Protein AF-A0A8H4IXT4-F1 (afdb_monomer_lite)

Secondary structure (DSSP, 8-state):
----HHHHHHHHHHTTS-HHHHHHHHHTSBHHHHHHHHTT--HHHHHHHHH-TTTHHHHTTTHHHHHHHHHHHHHHHIIIII---S-----S--HHHHTGGGTSBHHHHTTSSS----HHHHHHHHHHHHHHHHHHHHHHHHSSTTHHHHHGGGS-HHHHHHHHHHHHHHHHHHHHHHHHHHHHTT-TTSHHHHGGGSPPHHHHHHHHHHHHHHHHHHHHHHHHHHHHHHHHHHH-TTTEE-TTS-SSPPS-TTHHHHHHHHHHHHHHHHTTTT----TTHHHHSSSS-S-EE-HHHHHHHHHHHHHH-SSSSSS-HHHHHHHHHHHHHHT-PBPTTS-B----TTSS---SEESSTTSPPPSS---S--EE----------PPPHHHHHHHHHHHHHHHHHHHH-HHHHHHHHTTHHHHHHHHHHHHHHHHHHHHHHHHHHHHHTS--

Organism: NCBI:txid55169

Foldseek 3Di:
DPCLPPLLVVQVVLQPDDLVVLQVVVQAFFQLSLLSNCVNHDPSSLVSQCPHPQRVQQRPPPNSVLVNLLSVLVVLCCQAQAVDDPPPDPPPLHLCVLVVSRRDGSVVCVVDPNPPQRNLNVSLSSLLSLLLSVLVSLCVQPVDVCSLLQLPVQDDPVLSVLLVVLNVLSNVLNVVVVVVVVVVVPDPPCVVPSSVSRDRSVSSVSNSVSSLSSLLSQLLLQLVLLQLVLVLLVVQVLWKDFPPDDLARDPDSNPSSVLSNVLSVVSNVCSVRSDPPVRPQVQQFFLAGRMDTRLLLQQLLQVCCVVVPQQDPPDDPVLNVLNVLLLVCQAFGADQSRHTPPDPPPDPDTGQWELHPSYDHPPDDDPSGIDGDRDRDGDDRGDHHVSNSVSRSSSSVSSVVSCVVPVVSSPVSCDPCNVCVVVVVVVVVVVVVVVVVVVVVVVVVVVVD

Radius of gyration: 30.76 Å; chains: 1; bounding box: 82×51×92 Å

pLDDT: mean 79.56, std 16.45, range [39.03, 98.56]

Structure (mmCIF, N/CA/C/O backbone):
data_AF-A0A8H4IXT4-F1
#
_entry.id   AF-A0A8H4IXT4-F1
#
loop_
_atom_site.group_PDB
_atom_site.id
_atom_site.type_symbol
_atom_site.label_atom_id
_atom_site.label_alt_id
_atom_site.label_comp_id
_atom_site.label_asym_id
_atom_site.label_entity_id
_atom_site.label_seq_id
_atom_site.pdbx_PDB_ins_code
_atom_site.Cartn_x
_atom_site.Cartn_y
_atom_site.Cartn_z
_atom_site.occupancy
_atom_site.B_iso_or_equiv
_atom_site.auth_seq_id
_atom_site.auth_comp_id
_atom_site.auth_asym_id
_atom_site.auth_atom_id
_atom_site.pdbx_PDB_model_num
ATOM 1 N N . MET A 1 1 ? 14.323 -21.825 -23.503 1.00 43.22 1 MET A N 1
ATOM 2 C CA . MET A 1 1 ? 14.152 -20.353 -23.545 1.00 43.22 1 MET A CA 1
ATOM 3 C C . MET A 1 1 ? 12.718 -19.991 -23.174 1.00 43.22 1 MET A C 1
ATOM 5 O O . MET A 1 1 ? 11.821 -20.699 -23.632 1.00 43.22 1 MET A O 1
ATOM 9 N N . PRO A 1 2 ? 12.468 -18.945 -22.362 1.00 44.59 2 PRO A N 1
ATOM 10 C CA . PRO A 1 2 ? 11.109 -18.464 -22.112 1.00 44.59 2 PRO A CA 1
ATOM 11 C C . PRO A 1 2 ? 10.427 -18.161 -23.452 1.00 44.59 2 PRO A C 1
ATOM 13 O O . PRO A 1 2 ? 11.060 -17.615 -24.355 1.00 44.59 2 PRO A O 1
ATOM 16 N N . LYS A 1 3 ? 9.158 -18.557 -23.619 1.00 56.41 3 LYS A N 1
ATOM 17 C CA . LYS A 1 3 ? 8.391 -18.290 -24.846 1.00 56.41 3 LYS A CA 1
ATOM 18 C C . LYS A 1 3 ? 8.344 -16.765 -25.031 1.00 56.41 3 LYS A C 1
ATOM 20 O O . LYS A 1 3 ? 7.581 -16.114 -24.330 1.00 56.41 3 LYS A O 1
ATOM 25 N N . GLY A 1 4 ? 9.172 -16.201 -25.918 1.00 69.12 4 GLY A N 1
ATOM 26 C CA . GLY A 1 4 ? 9.435 -14.756 -26.082 1.00 69.12 4 GLY A CA 1
ATOM 27 C C . GLY A 1 4 ? 8.253 -13.892 -26.554 1.00 69.12 4 GLY A C 1
ATOM 28 O O . GLY A 1 4 ? 8.448 -12.879 -27.221 1.00 69.12 4 GLY A O 1
ATOM 29 N N . GLY A 1 5 ? 7.016 -14.291 -26.256 1.00 87.75 5 GLY A N 1
ATOM 30 C CA . GLY A 1 5 ? 5.800 -13.580 -26.628 1.00 87.75 5 GLY A CA 1
ATOM 31 C C . GLY A 1 5 ? 5.648 -13.417 -28.140 1.00 87.75 5 GLY A C 1
ATOM 32 O O . GLY A 1 5 ? 6.057 -14.275 -28.924 1.00 87.75 5 GLY A O 1
ATOM 33 N N . ARG A 1 6 ? 5.029 -12.303 -28.545 1.00 92.75 6 ARG A N 1
ATOM 34 C CA . ARG A 1 6 ? 4.854 -11.907 -29.951 1.00 92.75 6 ARG A CA 1
ATOM 35 C C . ARG A 1 6 ? 6.199 -11.660 -30.643 1.00 92.75 6 ARG A C 1
ATOM 37 O O . ARG A 1 6 ? 6.438 -12.237 -31.698 1.00 92.75 6 ARG A O 1
ATOM 44 N N . PHE A 1 7 ? 7.084 -10.875 -30.026 1.00 92.25 7 PHE A N 1
ATOM 45 C CA . PHE A 1 7 ? 8.373 -10.494 -30.616 1.00 92.25 7 PHE A CA 1
ATOM 46 C C . PHE A 1 7 ? 9.316 -11.685 -30.815 1.00 92.25 7 PHE A C 1
ATOM 48 O O . PHE A 1 7 ? 9.989 -11.761 -31.832 1.00 92.25 7 PHE A O 1
ATOM 55 N N . GLY A 1 8 ? 9.306 -12.669 -29.912 1.00 93.31 8 GLY A N 1
ATOM 56 C CA . GLY A 1 8 ? 10.063 -13.910 -30.093 1.00 93.31 8 GLY A CA 1
ATOM 57 C C . GLY A 1 8 ? 9.502 -14.834 -31.180 1.00 93.31 8 GLY A C 1
ATOM 58 O O . GLY A 1 8 ? 10.232 -15.670 -31.705 1.00 93.31 8 GLY A O 1
ATOM 59 N N . ARG A 1 9 ? 8.215 -14.723 -31.546 1.00 94.44 9 ARG A N 1
ATOM 60 C CA . ARG A 1 9 ? 7.692 -15.389 -32.754 1.00 94.44 9 ARG A CA 1
ATOM 61 C C . ARG A 1 9 ? 8.167 -14.664 -34.007 1.00 94.44 9 ARG A C 1
ATOM 63 O O . ARG A 1 9 ? 8.799 -15.302 -34.835 1.00 94.44 9 ARG A O 1
ATOM 70 N N . MET A 1 10 ? 7.978 -13.344 -34.056 1.00 95.12 10 MET A N 1
ATOM 71 C CA . MET A 1 10 ? 8.432 -12.507 -35.173 1.00 95.12 10 MET A CA 1
ATOM 72 C C . MET A 1 10 ? 9.925 -12.698 -35.458 1.00 95.12 10 MET A C 1
ATOM 74 O O . MET A 1 10 ? 10.286 -12.985 -36.589 1.00 95.12 10 MET A O 1
ATOM 78 N N . ALA A 1 11 ? 10.778 -12.647 -34.431 1.00 95.81 11 ALA A N 1
ATOM 79 C CA . ALA A 1 11 ? 12.216 -12.869 -34.573 1.00 95.81 11 ALA A CA 1
ATOM 80 C C . ALA A 1 11 ? 12.547 -14.236 -35.199 1.00 95.81 11 ALA A C 1
ATOM 82 O O . ALA A 1 11 ? 13.383 -14.317 -36.089 1.00 95.81 11 ALA A O 1
ATOM 83 N N . ARG A 1 12 ? 11.867 -15.311 -34.779 1.00 95.69 12 ARG A N 1
ATOM 84 C CA . ARG A 1 12 ? 12.086 -16.660 -35.333 1.00 95.69 12 ARG A CA 1
ATOM 85 C C . ARG A 1 12 ? 11.599 -16.812 -36.766 1.00 95.69 12 ARG A C 1
ATOM 87 O O . ARG A 1 12 ? 12.145 -17.632 -37.495 1.00 95.69 12 ARG A O 1
ATOM 94 N N . ASP A 1 13 ? 10.561 -16.079 -37.146 1.00 96.75 13 ASP A N 1
ATOM 95 C CA . ASP A 1 13 ? 10.067 -16.098 -38.519 1.00 96.75 13 ASP A CA 1
ATOM 96 C C . ASP A 1 13 ? 10.972 -15.271 -39.435 1.00 96.75 13 ASP A C 1
ATOM 98 O O . ASP A 1 13 ? 11.311 -15.742 -40.517 1.00 96.75 13 ASP A O 1
ATOM 102 N N . LEU A 1 14 ? 11.468 -14.121 -38.965 1.00 96.94 14 LEU A N 1
ATOM 103 C CA . LEU A 1 14 ? 12.479 -13.338 -39.680 1.00 96.94 14 LEU A CA 1
ATOM 104 C C . LEU A 1 14 ? 13.795 -14.100 -39.854 1.00 96.94 14 LEU A C 1
ATOM 106 O O . LEU A 1 14 ? 14.412 -13.996 -40.905 1.00 96.94 14 LEU A O 1
ATOM 110 N N . GLU A 1 15 ? 14.199 -14.921 -38.882 1.00 97.31 15 GLU A N 1
ATOM 111 C CA . GLU A 1 15 ? 15.426 -15.728 -38.975 1.00 97.31 15 GLU A CA 1
ATOM 112 C C . GLU A 1 15 ? 15.413 -16.708 -40.166 1.00 97.31 15 GLU A C 1
ATOM 114 O O . GLU A 1 15 ? 16.466 -17.107 -40.661 1.00 97.31 15 GLU A O 1
ATOM 119 N N . LYS A 1 16 ? 14.225 -17.085 -40.661 1.00 97.44 16 LYS A N 1
ATOM 120 C CA . LYS A 1 16 ? 14.069 -17.960 -41.835 1.00 97.44 16 LYS A CA 1
ATOM 121 C C . LYS A 1 16 ? 14.241 -17.210 -43.156 1.00 97.44 16 LYS A C 1
ATOM 123 O O . LYS A 1 16 ? 14.497 -17.846 -44.175 1.00 97.44 16 LYS A O 1
ATOM 128 N N . LEU A 1 17 ? 14.092 -15.886 -43.154 1.00 97.44 17 LEU A N 1
ATOM 129 C CA . LEU A 1 17 ? 14.166 -15.062 -44.356 1.00 97.44 17 LEU A CA 1
ATOM 130 C C . LEU A 1 17 ? 15.624 -14.732 -44.711 1.00 97.44 17 LEU A C 1
ATOM 132 O O . LEU A 1 17 ? 16.467 -14.648 -43.815 1.00 97.44 17 LEU A O 1
ATOM 136 N N . PRO A 1 18 ? 15.950 -14.536 -45.998 1.00 96.56 18 PRO A N 1
ATOM 137 C CA . PRO A 1 18 ? 17.189 -13.880 -46.417 1.00 96.56 18 PRO A CA 1
ATOM 138 C C . PRO A 1 18 ? 17.313 -12.467 -45.822 1.00 96.56 18 PRO A C 1
ATOM 140 O O . PRO A 1 18 ? 16.298 -11.800 -45.601 1.00 96.56 18 PRO A O 1
ATOM 143 N N . CYS A 1 19 ? 18.541 -12.002 -45.566 1.00 95.31 19 CYS A N 1
ATOM 144 C CA . CYS A 1 19 ? 18.807 -10.709 -44.919 1.00 95.31 19 CYS A CA 1
ATOM 145 C C . CYS A 1 19 ? 18.164 -9.523 -45.656 1.00 95.31 19 CYS A C 1
ATOM 147 O O . CYS A 1 19 ? 17.734 -8.559 -45.024 1.00 95.31 19 CYS A O 1
ATOM 149 N N . GLU A 1 20 ? 18.064 -9.614 -46.979 1.00 94.19 20 GLU A N 1
ATOM 150 C CA . GLU A 1 20 ? 17.517 -8.601 -47.882 1.00 94.19 20 GLU A CA 1
ATOM 151 C C . GLU A 1 20 ? 16.017 -8.379 -47.657 1.00 94.19 20 GLU A C 1
ATOM 153 O O . GLU A 1 20 ? 15.517 -7.271 -47.838 1.00 94.19 20 GLU A O 1
ATOM 158 N N . LEU A 1 21 ? 15.297 -9.419 -47.222 1.00 97.19 21 LEU A N 1
ATOM 159 C CA . LEU A 1 21 ? 13.864 -9.347 -46.930 1.00 97.19 21 LEU A CA 1
ATOM 160 C C . LEU A 1 21 ? 13.573 -8.910 -45.490 1.00 97.19 21 LEU A C 1
ATOM 162 O O . LEU A 1 21 ? 12.429 -8.592 -45.167 1.00 97.19 21 LEU A O 1
ATOM 166 N N . ILE A 1 22 ? 14.587 -8.891 -44.619 1.00 96.88 22 ILE A N 1
ATOM 167 C CA . ILE A 1 22 ? 14.425 -8.487 -43.220 1.00 96.88 22 ILE A CA 1
ATOM 168 C C . ILE A 1 22 ? 14.348 -6.958 -43.110 1.00 96.88 22 ILE A C 1
ATOM 170 O O . ILE A 1 22 ? 13.503 -6.454 -42.371 1.00 96.88 22 ILE A O 1
ATOM 174 N N . GLU A 1 23 ? 15.162 -6.210 -43.863 1.00 95.38 23 GLU A N 1
ATOM 175 C CA . GLU A 1 23 ? 15.221 -4.742 -43.754 1.00 95.38 23 GLU A CA 1
ATOM 176 C C . GLU A 1 23 ? 13.879 -4.031 -44.001 1.00 95.38 23 GLU A C 1
ATOM 178 O O . GLU A 1 23 ? 13.526 -3.189 -43.175 1.00 95.38 23 GLU A O 1
ATOM 183 N N . PRO A 1 24 ? 13.086 -4.354 -45.045 1.00 95.62 24 PRO A N 1
ATOM 184 C CA . PRO A 1 24 ? 11.781 -3.722 -45.238 1.00 95.62 24 PRO A CA 1
ATOM 185 C C . PRO A 1 24 ? 10.864 -3.882 -44.022 1.00 95.62 24 PRO A C 1
ATOM 187 O O . PRO A 1 24 ? 10.168 -2.946 -43.646 1.00 95.62 24 PRO A O 1
ATOM 190 N N . VAL A 1 25 ? 10.920 -5.041 -43.353 1.00 95.56 25 VAL A N 1
ATOM 191 C CA . VAL A 1 25 ? 10.156 -5.276 -42.123 1.00 95.56 25 VAL A CA 1
ATOM 192 C C . VAL A 1 25 ? 10.710 -4.441 -40.973 1.00 95.56 25 VAL A C 1
ATOM 194 O O . VAL A 1 25 ? 9.930 -3.848 -40.237 1.00 95.56 25 VAL A O 1
ATOM 197 N N . LEU A 1 26 ? 12.036 -4.377 -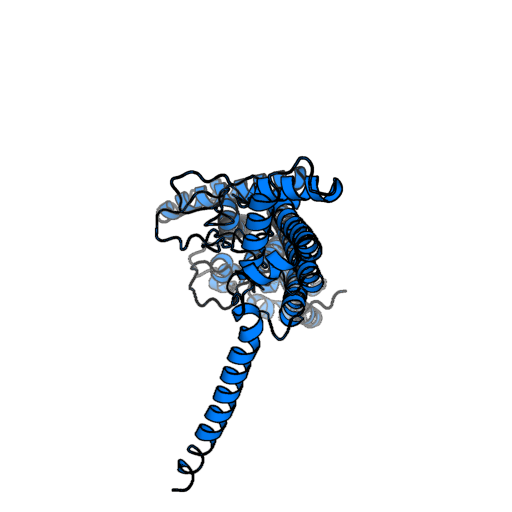40.798 1.00 94.50 26 LEU A N 1
ATOM 198 C CA . LEU A 1 26 ? 12.655 -3.570 -39.740 1.00 94.50 26 LEU A CA 1
ATOM 199 C C . LEU A 1 26 ? 12.348 -2.078 -39.896 1.00 94.50 26 LEU A C 1
ATOM 201 O O . LEU A 1 26 ? 12.130 -1.402 -38.891 1.00 94.50 26 LEU A O 1
ATOM 205 N N . ALA A 1 27 ? 12.339 -1.566 -41.125 1.00 91.88 27 ALA A N 1
ATOM 206 C CA . ALA A 1 27 ? 12.118 -0.153 -41.418 1.00 91.88 27 ALA A CA 1
ATOM 207 C C . ALA A 1 27 ? 10.716 0.340 -41.015 1.00 91.88 27 ALA A C 1
ATOM 209 O O . ALA A 1 27 ? 10.557 1.515 -40.682 1.00 91.88 27 ALA A O 1
ATOM 210 N N . ASP A 1 28 ? 9.732 -0.563 -40.994 1.00 91.12 28 ASP A N 1
ATOM 211 C CA . ASP A 1 28 ? 8.336 -0.272 -40.647 1.00 91.12 28 ASP A CA 1
ATOM 212 C C . ASP A 1 28 ? 8.016 -0.479 -39.152 1.00 91.12 28 ASP A C 1
ATOM 214 O O . ASP A 1 28 ? 6.872 -0.315 -38.723 1.00 91.12 28 ASP A O 1
ATOM 218 N N . LEU A 1 29 ? 9.007 -0.844 -38.334 1.00 90.25 29 LEU A N 1
ATOM 219 C CA . LEU A 1 29 ? 8.844 -1.009 -36.888 1.00 90.25 29 LEU A CA 1
ATOM 220 C C . LEU A 1 29 ? 9.253 0.257 -36.127 1.00 90.25 29 LEU A C 1
ATOM 222 O O . LEU A 1 29 ? 10.130 1.002 -36.546 1.00 90.25 29 LEU A O 1
ATOM 226 N N . GLY A 1 30 ? 8.643 0.490 -34.965 1.00 89.06 30 GLY A N 1
ATOM 227 C CA . GLY A 1 30 ? 9.119 1.507 -34.020 1.00 89.06 30 GLY A CA 1
ATOM 228 C C . GLY A 1 30 ? 10.397 1.059 -33.302 1.00 89.06 30 GLY A C 1
ATOM 229 O O . GLY A 1 30 ? 10.641 -0.144 -33.149 1.00 89.06 30 GLY A O 1
ATOM 230 N N . LEU A 1 31 ? 11.188 2.010 -32.792 1.00 90.00 31 LEU A N 1
ATOM 231 C CA . LEU A 1 31 ? 12.455 1.727 -32.098 1.00 90.00 31 LEU A CA 1
ATOM 232 C C . LEU A 1 31 ? 12.279 0.698 -30.966 1.00 90.00 31 LEU A C 1
ATOM 234 O O . LEU A 1 31 ? 13.056 -0.252 -30.860 1.00 90.00 31 LEU A O 1
ATOM 238 N N . GLU A 1 32 ? 11.224 0.831 -30.155 1.00 91.12 32 GLU A N 1
ATOM 239 C CA . GLU A 1 32 ? 10.904 -0.121 -29.083 1.00 91.12 32 GLU A CA 1
ATOM 240 C C . GLU A 1 32 ? 10.798 -1.560 -29.601 1.00 91.12 32 GLU A C 1
ATOM 242 O O . GLU A 1 32 ? 11.350 -2.498 -29.022 1.00 91.12 32 GLU A O 1
ATOM 247 N N . GLN A 1 33 ? 10.087 -1.739 -30.712 1.00 92.69 33 GLN A N 1
ATOM 248 C CA . GLN A 1 33 ? 9.802 -3.044 -31.293 1.00 92.69 33 GLN A CA 1
ATOM 249 C C . GLN A 1 33 ? 11.085 -3.693 -31.812 1.00 92.69 33 GLN A C 1
ATOM 251 O O . GLN A 1 33 ? 11.300 -4.883 -31.573 1.00 92.69 33 GLN A O 1
ATOM 256 N N . VAL A 1 34 ? 11.966 -2.908 -32.442 1.00 95.00 34 VAL A N 1
ATOM 257 C CA . VAL A 1 34 ? 13.284 -3.369 -32.901 1.00 95.00 34 VAL A CA 1
ATOM 258 C C . VAL A 1 34 ? 14.163 -3.765 -31.711 1.00 95.00 34 VAL A C 1
ATOM 260 O O . VAL A 1 34 ? 14.751 -4.849 -31.720 1.00 95.00 34 VAL A O 1
ATOM 263 N N . ILE A 1 35 ? 14.181 -2.976 -30.628 1.00 94.38 35 ILE A N 1
ATOM 264 C CA . ILE A 1 35 ? 14.915 -3.326 -29.399 1.00 94.38 35 ILE A CA 1
ATOM 265 C C . ILE A 1 35 ? 14.383 -4.640 -28.809 1.00 94.38 35 ILE A C 1
ATOM 267 O O . ILE A 1 35 ? 15.176 -5.545 -28.522 1.00 94.38 35 ILE A O 1
ATOM 271 N N . ARG A 1 36 ? 13.057 -4.793 -28.665 1.00 93.69 36 ARG A N 1
ATOM 272 C CA . ARG A 1 36 ? 12.435 -6.030 -28.152 1.00 93.69 36 ARG A CA 1
ATOM 273 C C . ARG A 1 36 ? 12.748 -7.231 -29.030 1.00 93.69 36 ARG A C 1
ATOM 275 O O . ARG A 1 36 ? 12.994 -8.312 -28.503 1.00 93.69 36 ARG A O 1
ATOM 282 N N . MET A 1 37 ? 12.739 -7.056 -30.345 1.00 94.62 37 MET A N 1
ATOM 283 C CA . MET A 1 37 ? 13.040 -8.118 -31.294 1.00 94.62 37 MET A CA 1
ATOM 284 C C . MET A 1 37 ? 14.509 -8.530 -31.241 1.00 94.62 37 MET A C 1
ATOM 286 O O . MET A 1 37 ? 14.795 -9.725 -31.215 1.00 94.62 37 MET A O 1
ATOM 290 N N . SER A 1 38 ? 15.426 -7.568 -31.098 1.00 95.19 38 SER A N 1
ATOM 291 C CA . SER A 1 38 ? 16.863 -7.834 -30.973 1.00 95.19 38 SER A CA 1
ATOM 292 C C . SER A 1 38 ? 17.194 -8.769 -29.799 1.00 95.19 38 SER A C 1
ATOM 294 O O . SER A 1 38 ? 18.162 -9.515 -29.866 1.00 95.19 38 SER A O 1
ATOM 296 N N . LYS A 1 39 ? 16.381 -8.776 -28.731 1.00 93.56 39 LYS A N 1
ATOM 297 C CA . LYS A 1 39 ? 16.544 -9.672 -27.571 1.00 93.56 39 LYS A CA 1
ATOM 298 C C . LYS A 1 39 ? 16.310 -11.151 -27.909 1.00 93.56 39 LYS A C 1
ATOM 300 O O . LYS A 1 39 ? 16.805 -12.017 -27.194 1.00 93.56 39 LYS A O 1
ATOM 305 N N . TYR A 1 40 ? 15.521 -11.434 -28.944 1.00 94.12 40 TYR A N 1
ATOM 306 C CA . TYR A 1 40 ? 15.123 -12.789 -29.336 1.00 94.12 40 TYR A CA 1
ATOM 307 C C . TYR A 1 40 ? 15.636 -13.198 -30.724 1.00 94.12 40 TYR A C 1
ATOM 309 O O . TYR A 1 40 ? 15.382 -14.329 -31.135 1.00 94.12 40 TYR A O 1
ATOM 317 N N . GLY A 1 41 ? 16.294 -12.287 -31.448 1.00 92.94 41 GLY A N 1
ATOM 318 C CA . GLY A 1 41 ? 16.866 -12.541 -32.769 1.00 92.94 41 GLY A CA 1
ATOM 319 C C . GLY A 1 41 ? 17.984 -13.577 -32.715 1.00 92.94 41 GLY A C 1
ATOM 320 O O . GLY A 1 41 ? 18.769 -13.589 -31.767 1.00 92.94 41 GLY A O 1
ATOM 321 N N . GLY A 1 42 ? 18.044 -14.444 -33.726 1.00 94.88 42 GLY A N 1
ATOM 322 C CA . GLY A 1 42 ? 19.223 -15.266 -33.967 1.00 94.88 42 GLY A CA 1
ATOM 323 C C . GLY A 1 42 ? 20.329 -14.449 -34.647 1.00 94.88 42 GLY A C 1
ATOM 324 O O . GLY A 1 42 ? 20.184 -13.233 -34.824 1.00 94.88 42 GLY A O 1
ATOM 325 N N . PRO A 1 43 ? 21.449 -15.093 -35.018 1.00 96.56 43 PRO A N 1
ATOM 326 C CA . PRO A 1 43 ? 22.574 -14.416 -35.653 1.00 96.56 43 PRO A CA 1
ATOM 327 C C . PRO A 1 43 ? 22.171 -13.598 -36.883 1.00 96.56 43 PRO A C 1
ATOM 329 O O . PRO A 1 43 ? 22.684 -12.497 -37.062 1.00 96.56 43 PRO A O 1
ATOM 332 N N . ARG A 1 44 ? 21.224 -14.088 -37.697 1.00 97.00 44 ARG A N 1
ATOM 333 C CA . ARG A 1 44 ? 20.791 -13.396 -38.914 1.00 97.00 44 ARG A CA 1
ATOM 334 C C . ARG A 1 44 ? 19.999 -12.139 -38.593 1.00 97.00 44 ARG A C 1
ATOM 336 O O . ARG A 1 44 ? 20.330 -11.079 -39.107 1.00 97.00 44 ARG A O 1
ATOM 343 N N . VAL A 1 45 ? 18.995 -12.225 -37.720 1.00 96.88 45 VAL A N 1
ATOM 344 C CA . VAL A 1 45 ? 18.199 -11.050 -37.330 1.00 96.88 45 VAL A CA 1
ATOM 345 C C . VAL A 1 45 ? 19.054 -10.011 -36.608 1.00 96.88 45 VAL A C 1
ATOM 347 O O . VAL A 1 45 ? 18.899 -8.821 -36.871 1.00 96.88 45 VAL A O 1
ATOM 350 N N . ILE A 1 46 ? 19.966 -10.432 -35.723 1.00 96.56 46 ILE A N 1
ATOM 351 C CA . ILE A 1 46 ? 20.891 -9.508 -35.048 1.00 96.56 46 ILE A CA 1
ATOM 352 C C . ILE A 1 46 ? 21.773 -8.803 -36.080 1.00 96.56 46 ILE A C 1
ATOM 354 O O . ILE A 1 46 ? 21.843 -7.575 -36.067 1.00 96.56 46 ILE A O 1
ATOM 358 N N . TRP A 1 47 ? 22.364 -9.555 -37.013 1.00 96.31 47 TRP A N 1
ATOM 359 C CA . TRP A 1 47 ? 23.166 -8.983 -38.090 1.00 96.31 47 TRP A CA 1
ATOM 360 C C . TRP A 1 47 ? 22.346 -8.007 -38.945 1.00 96.31 47 TRP A C 1
ATOM 362 O O . TRP A 1 47 ? 22.771 -6.879 -39.169 1.00 96.31 47 TRP A O 1
ATOM 372 N N . SER A 1 48 ? 21.127 -8.366 -39.352 1.00 97.25 48 SER A N 1
ATOM 373 C CA . SER A 1 48 ? 20.259 -7.467 -40.120 1.00 97.25 48 SER A CA 1
ATOM 374 C C . SER A 1 48 ? 19.918 -6.181 -39.366 1.00 97.25 48 SER A C 1
ATOM 376 O O . SER A 1 48 ? 19.894 -5.124 -39.982 1.00 97.25 48 SER A O 1
ATOM 378 N N . ILE A 1 49 ? 19.706 -6.228 -38.047 1.00 96.38 49 ILE A N 1
ATOM 379 C CA . ILE A 1 49 ? 19.468 -5.025 -37.231 1.00 96.38 49 ILE A CA 1
ATOM 380 C C . ILE A 1 49 ? 20.730 -4.152 -37.156 1.00 96.38 49 ILE A C 1
ATOM 382 O O . ILE A 1 49 ? 20.655 -2.938 -37.334 1.00 96.38 49 ILE A O 1
ATOM 386 N N . GLU A 1 50 ? 21.898 -4.752 -36.917 1.00 95.25 50 GLU A N 1
ATOM 387 C CA . GLU A 1 50 ? 23.170 -4.028 -36.807 1.00 95.25 50 GLU A CA 1
ATOM 388 C C . GLU A 1 50 ? 23.634 -3.436 -38.144 1.00 95.25 50 GLU A C 1
ATOM 390 O O . GLU A 1 50 ? 24.323 -2.419 -38.166 1.00 95.25 50 GLU A O 1
ATOM 395 N N . TYR A 1 51 ? 23.262 -4.034 -39.273 1.00 95.50 51 TYR A N 1
ATOM 396 C CA . TYR A 1 51 ? 23.648 -3.572 -40.610 1.00 95.50 51 TYR A CA 1
ATOM 397 C C . TYR A 1 51 ? 22.507 -2.880 -41.369 1.00 95.50 51 TYR A C 1
ATOM 399 O O . TYR A 1 51 ? 22.720 -2.412 -42.487 1.00 95.50 51 TYR A O 1
ATOM 407 N N . SER A 1 52 ? 21.344 -2.734 -40.732 1.00 94.81 52 SER A N 1
ATOM 408 C CA . SER A 1 52 ? 20.174 -2.025 -41.248 1.00 94.81 52 SER A CA 1
ATOM 409 C C . SER A 1 52 ? 20.525 -0.587 -41.648 1.00 94.81 52 SER A C 1
ATOM 411 O O . SER A 1 52 ? 20.994 0.177 -40.801 1.00 94.81 52 SER A O 1
ATOM 413 N N . PRO A 1 53 ? 20.267 -0.155 -42.895 1.00 91.69 53 PRO A N 1
ATOM 414 C CA . PRO A 1 53 ? 20.344 1.253 -43.276 1.00 91.69 53 PRO A CA 1
ATOM 415 C C . PRO A 1 53 ? 19.549 2.170 -42.342 1.00 91.69 53 PRO A C 1
ATOM 417 O O . PRO A 1 53 ? 19.985 3.290 -42.088 1.00 91.69 53 PRO A O 1
ATOM 420 N N . THR A 1 54 ? 18.435 1.667 -41.806 1.00 89.88 54 THR A N 1
ATOM 421 C CA . THR A 1 54 ? 17.534 2.396 -40.916 1.00 89.88 54 THR A CA 1
ATOM 422 C C . THR A 1 54 ? 18.037 2.464 -39.471 1.00 89.88 54 THR A C 1
ATOM 424 O O . THR A 1 54 ? 17.957 3.515 -38.839 1.00 89.88 54 THR A O 1
ATOM 427 N N . TRP A 1 55 ? 18.541 1.351 -38.927 1.00 92.00 55 TRP A N 1
ATOM 428 C CA . TRP A 1 55 ? 18.776 1.212 -37.481 1.00 92.00 55 TRP A CA 1
ATOM 429 C C . TRP A 1 55 ? 20.243 1.079 -37.064 1.00 92.00 55 TRP A C 1
ATOM 431 O O . TRP A 1 55 ? 20.534 1.202 -35.872 1.00 92.00 55 TRP A O 1
ATOM 441 N N . LYS A 1 56 ? 21.182 0.864 -37.997 1.00 91.75 56 LYS A N 1
ATOM 442 C CA . LYS A 1 56 ? 22.601 0.570 -37.694 1.00 91.75 56 LYS A CA 1
ATOM 443 C C . LYS A 1 56 ? 23.251 1.540 -36.704 1.00 91.75 56 LYS A C 1
ATOM 445 O O . LYS A 1 56 ? 24.043 1.110 -35.869 1.00 91.75 56 LYS A O 1
ATOM 450 N N . GLU A 1 57 ? 22.900 2.824 -36.760 1.00 88.38 57 GLU A N 1
ATOM 451 C CA . GLU A 1 57 ? 23.471 3.875 -35.903 1.00 88.38 57 GLU A CA 1
ATOM 452 C C . GLU A 1 57 ? 23.173 3.663 -34.411 1.00 88.38 57 GLU A C 1
ATOM 454 O O . GLU A 1 57 ? 23.927 4.112 -33.545 1.00 88.38 57 GLU A O 1
ATOM 459 N N . TYR A 1 58 ? 22.103 2.932 -34.099 1.00 87.94 58 TYR A N 1
ATOM 460 C CA . TYR A 1 58 ? 21.646 2.696 -32.734 1.00 87.94 58 TYR A CA 1
ATOM 461 C C . TYR A 1 58 ? 22.066 1.331 -32.179 1.00 87.94 58 TYR A C 1
ATOM 463 O O . TYR A 1 58 ? 22.111 1.163 -30.963 1.00 87.94 58 TYR A O 1
ATOM 471 N N . PHE A 1 59 ? 22.373 0.353 -33.039 1.00 91.69 59 PHE A N 1
ATOM 472 C CA . PHE A 1 59 ? 22.568 -1.041 -32.617 1.00 91.69 59 PHE A CA 1
ATOM 473 C C . PHE A 1 59 ? 24.004 -1.566 -32.741 1.00 91.69 59 PHE A C 1
ATOM 475 O O . PHE A 1 59 ? 24.340 -2.492 -32.002 1.00 91.69 59 PHE A O 1
ATOM 482 N N . ARG A 1 60 ? 24.858 -0.978 -33.596 1.00 90.50 60 ARG A N 1
ATOM 483 C CA . ARG A 1 60 ? 26.271 -1.391 -33.752 1.00 90.50 60 ARG A CA 1
ATOM 484 C C . ARG A 1 60 ? 27.113 -1.173 -32.493 1.00 90.50 60 ARG A C 1
ATOM 486 O O . ARG A 1 60 ? 26.671 -0.543 -31.541 1.00 90.50 60 ARG A O 1
ATOM 493 N N . ASP A 1 61 ? 28.334 -1.702 -32.483 1.00 90.00 61 ASP A N 1
ATOM 494 C CA . ASP A 1 61 ? 29.354 -1.457 -31.448 1.00 90.00 61 ASP A CA 1
ATOM 495 C C . ASP A 1 61 ? 28.892 -1.778 -30.011 1.00 90.00 61 ASP A C 1
ATOM 497 O O . ASP A 1 61 ? 29.280 -1.124 -29.046 1.00 90.00 61 ASP A O 1
ATOM 501 N N . GLY A 1 62 ? 27.998 -2.760 -29.850 1.00 86.38 62 GLY A N 1
ATOM 502 C CA . GLY A 1 62 ? 27.462 -3.156 -28.542 1.00 86.38 62 GLY A CA 1
ATOM 503 C C . GLY A 1 62 ? 26.367 -2.238 -27.975 1.00 86.38 62 GLY A C 1
ATOM 504 O O . GLY A 1 62 ? 25.837 -2.512 -26.892 1.00 86.38 62 GLY A O 1
ATOM 505 N N . ARG A 1 63 ? 25.951 -1.196 -28.708 1.00 87.81 63 ARG A N 1
ATOM 506 C CA . ARG A 1 63 ? 24.914 -0.228 -28.290 1.00 87.81 63 ARG A CA 1
ATOM 507 C C . ARG A 1 63 ? 23.552 -0.880 -28.061 1.00 87.81 63 ARG A C 1
ATOM 509 O O . ARG A 1 63 ? 22.806 -0.465 -27.171 1.00 87.81 63 ARG A O 1
ATOM 516 N N . ALA A 1 64 ? 23.257 -1.968 -28.776 1.00 90.06 64 ALA A N 1
ATOM 517 C CA . ALA A 1 64 ? 22.050 -2.769 -28.577 1.00 90.06 64 ALA A CA 1
ATOM 518 C C . ALA A 1 64 ? 21.838 -3.166 -27.104 1.00 90.06 64 ALA A C 1
ATOM 520 O O . ALA A 1 64 ? 20.708 -3.176 -26.612 1.00 90.06 64 ALA A O 1
ATOM 521 N N . GLN A 1 65 ? 22.916 -3.460 -26.369 1.00 90.38 65 GLN A N 1
ATOM 522 C CA . GLN A 1 65 ? 22.821 -3.854 -24.966 1.00 90.38 65 GLN A CA 1
ATOM 523 C C . GLN A 1 65 ? 22.412 -2.691 -24.056 1.00 90.38 65 GLN A C 1
ATOM 525 O O . GLN A 1 65 ? 21.696 -2.909 -23.077 1.00 90.38 65 GLN A O 1
ATOM 530 N N . VAL A 1 66 ? 22.831 -1.464 -24.372 1.00 89.06 66 VAL A N 1
ATOM 531 C CA . VAL A 1 66 ? 22.423 -0.256 -23.643 1.00 89.06 66 VAL A CA 1
ATOM 532 C C . VAL A 1 66 ? 20.935 0.004 -23.864 1.00 89.06 66 VAL A C 1
ATOM 534 O O . VAL A 1 66 ? 20.184 0.137 -22.900 1.00 89.06 66 VAL A O 1
ATOM 537 N N . LEU A 1 67 ? 20.480 -0.039 -25.118 1.00 90.50 67 LEU A N 1
ATOM 538 C CA . LEU A 1 67 ? 19.069 0.155 -25.463 1.00 90.50 67 LEU A CA 1
ATOM 539 C C . LEU A 1 67 ? 18.158 -0.891 -24.809 1.00 90.50 67 LEU A C 1
ATOM 541 O O . LEU A 1 67 ? 17.095 -0.559 -24.290 1.00 90.50 67 LEU A O 1
ATOM 545 N N . ARG A 1 68 ? 18.588 -2.158 -24.763 1.00 92.06 68 ARG A N 1
ATOM 546 C CA . ARG A 1 68 ? 17.855 -3.222 -24.058 1.00 92.06 68 ARG A CA 1
ATOM 547 C C . ARG A 1 68 ? 17.746 -2.955 -22.559 1.00 92.06 68 ARG A C 1
ATOM 549 O O . ARG A 1 68 ? 16.699 -3.248 -21.986 1.00 92.06 68 ARG A O 1
ATOM 556 N N . ARG A 1 69 ? 18.795 -2.420 -21.923 1.00 90.50 69 ARG A N 1
ATOM 557 C CA . ARG A 1 69 ? 18.760 -2.039 -20.500 1.00 90.50 69 ARG A CA 1
ATOM 558 C C . ARG A 1 69 ? 17.792 -0.883 -20.262 1.00 90.50 69 ARG A C 1
ATOM 560 O O . ARG A 1 69 ? 16.936 -1.000 -19.393 1.00 90.50 69 ARG A O 1
ATOM 567 N N . LEU A 1 70 ? 17.863 0.175 -21.070 1.00 89.06 70 LEU A N 1
ATOM 568 C CA . LEU A 1 70 ? 16.944 1.317 -20.983 1.00 89.06 70 LEU A CA 1
ATOM 569 C C . LEU A 1 70 ? 15.488 0.896 -21.177 1.00 89.06 70 LEU A C 1
ATOM 571 O O . LEU A 1 70 ? 14.614 1.295 -20.406 1.00 89.06 70 LEU A O 1
ATOM 575 N N . LEU A 1 71 ? 15.229 0.028 -22.155 1.00 91.00 71 LEU A N 1
ATOM 576 C CA . LEU A 1 71 ? 13.896 -0.513 -22.367 1.00 91.00 71 LEU A CA 1
ATOM 577 C C . LEU A 1 71 ? 13.442 -1.392 -21.198 1.00 91.00 71 LEU A C 1
ATOM 579 O O . LEU A 1 71 ? 12.290 -1.314 -20.789 1.00 91.00 71 LEU A O 1
ATOM 583 N N . ALA A 1 72 ? 14.334 -2.196 -20.616 1.00 90.56 72 ALA A N 1
ATOM 584 C CA . ALA A 1 72 ? 13.996 -2.992 -19.441 1.00 90.56 72 ALA A CA 1
ATOM 585 C C . ALA A 1 72 ? 13.629 -2.109 -18.236 1.00 90.56 72 ALA A C 1
ATOM 587 O O . ALA A 1 72 ? 12.669 -2.423 -17.537 1.00 90.56 7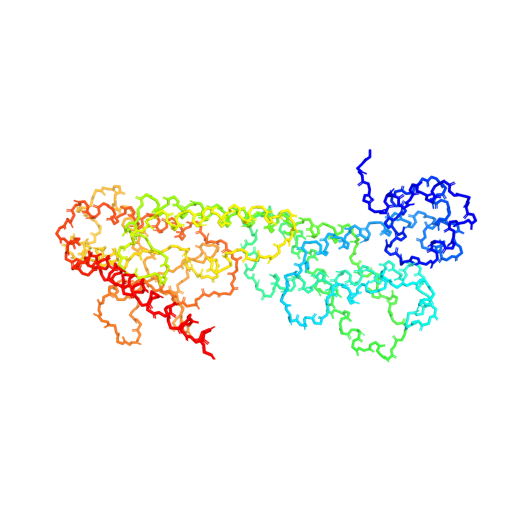2 ALA A O 1
ATOM 588 N N . VAL A 1 73 ? 14.344 -1.002 -18.008 1.00 89.69 73 VAL A N 1
ATOM 589 C CA . VAL A 1 73 ? 13.980 -0.017 -16.974 1.00 89.69 73 VAL A CA 1
ATOM 590 C C . VAL A 1 73 ? 12.637 0.627 -17.307 1.00 89.69 73 VAL A C 1
ATOM 592 O O . VAL A 1 73 ? 11.773 0.695 -16.440 1.00 89.69 73 VAL A O 1
ATOM 595 N N . THR A 1 74 ? 12.423 1.018 -18.564 1.00 88.50 74 THR A N 1
ATOM 596 C CA . THR A 1 74 ? 11.147 1.573 -19.046 1.00 88.50 74 THR A CA 1
ATOM 597 C C . THR A 1 74 ? 9.979 0.637 -18.737 1.00 88.50 74 THR A C 1
ATOM 599 O O . THR A 1 74 ? 9.024 1.046 -18.082 1.00 88.50 74 THR A O 1
ATOM 602 N N . ASP A 1 75 ? 10.098 -0.644 -19.097 1.00 86.25 75 ASP A N 1
ATOM 603 C CA . ASP A 1 75 ? 9.089 -1.671 -18.820 1.00 86.25 75 ASP A CA 1
ATOM 604 C C . ASP A 1 75 ? 8.788 -1.787 -17.320 1.00 86.25 75 ASP A C 1
ATOM 606 O O . ASP A 1 75 ? 7.632 -1.945 -16.915 1.00 86.25 75 ASP A O 1
ATOM 610 N N . GLN A 1 76 ? 9.821 -1.715 -16.475 1.00 86.31 76 GLN A N 1
ATOM 611 C CA . GLN A 1 76 ? 9.654 -1.761 -15.024 1.00 86.31 76 GLN A CA 1
ATOM 612 C C . GLN A 1 76 ? 8.950 -0.502 -14.498 1.00 86.31 76 GLN A C 1
ATOM 614 O O . GLN A 1 76 ? 8.031 -0.623 -13.685 1.00 86.31 76 GLN A O 1
ATOM 619 N N . VAL A 1 77 ? 9.327 0.687 -14.974 1.00 83.62 77 VAL A N 1
ATOM 620 C CA . VAL A 1 77 ? 8.691 1.965 -14.614 1.00 83.62 77 VAL A CA 1
ATOM 621 C C . VAL A 1 77 ? 7.218 1.959 -15.022 1.00 83.62 77 VAL A C 1
ATOM 623 O O . VAL A 1 77 ? 6.344 2.235 -14.200 1.00 83.62 77 VAL A O 1
ATOM 626 N N . GLU A 1 78 ? 6.898 1.569 -16.252 1.00 80.88 78 GLU A N 1
ATOM 627 C CA . GLU A 1 78 ? 5.512 1.469 -16.711 1.00 80.88 78 GLU A CA 1
ATOM 628 C C . GLU A 1 78 ? 4.704 0.476 -15.870 1.00 80.88 78 GLU A C 1
ATOM 630 O O . GLU A 1 78 ? 3.600 0.784 -15.402 1.00 80.88 78 GLU A O 1
ATOM 635 N N . THR A 1 79 ? 5.277 -0.705 -15.625 1.00 81.25 79 THR A N 1
ATOM 636 C CA . THR A 1 79 ? 4.604 -1.778 -14.890 1.00 81.25 79 THR A CA 1
ATOM 637 C C . THR A 1 79 ? 4.365 -1.408 -13.429 1.00 81.25 79 THR A C 1
ATOM 639 O O . THR A 1 79 ? 3.288 -1.691 -12.902 1.00 81.25 79 THR A O 1
ATOM 642 N N . PHE A 1 80 ? 5.345 -0.805 -12.751 1.00 77.12 80 PHE A N 1
ATOM 643 C CA . PHE A 1 80 ? 5.311 -0.630 -11.296 1.00 77.12 80 PHE A CA 1
ATOM 644 C C . PHE A 1 80 ? 4.968 0.788 -10.841 1.00 77.12 80 PHE A C 1
ATOM 646 O O . PHE A 1 80 ? 4.337 0.934 -9.792 1.00 77.12 80 PHE A O 1
ATOM 653 N N . CYS A 1 81 ? 5.321 1.814 -11.614 1.00 72.88 81 CYS A N 1
ATOM 654 C CA . CYS A 1 81 ? 5.116 3.212 -11.239 1.00 72.88 81 CYS A CA 1
ATOM 655 C C . CYS A 1 81 ? 3.835 3.793 -11.849 1.00 72.88 81 CYS A C 1
ATOM 657 O O . CYS A 1 81 ? 3.132 4.543 -11.168 1.00 72.88 81 CYS A O 1
ATOM 659 N N . PHE A 1 82 ? 3.467 3.404 -13.076 1.00 68.12 82 PHE A N 1
ATOM 660 C CA . PHE A 1 82 ? 2.452 4.135 -13.844 1.00 68.12 82 PHE A CA 1
ATOM 661 C C . PHE A 1 82 ? 1.171 3.403 -14.192 1.00 68.12 82 PHE A C 1
ATOM 663 O O . PHE A 1 82 ? 0.205 4.097 -14.489 1.00 68.12 82 PHE A O 1
ATOM 670 N N . ARG A 1 83 ? 1.113 2.067 -14.149 1.00 57.62 83 ARG A N 1
ATOM 671 C CA . ARG A 1 83 ? -0.054 1.313 -14.639 1.00 57.62 83 ARG A CA 1
ATOM 672 C C . ARG A 1 83 ? -1.381 1.846 -14.067 1.00 57.62 83 ARG A C 1
ATOM 674 O O . ARG A 1 83 ? -1.731 1.609 -12.905 1.00 57.62 83 ARG A O 1
ATOM 681 N N . GLN A 1 84 ? -2.073 2.628 -14.900 1.00 51.62 84 GLN A N 1
ATOM 682 C CA . GLN A 1 84 ? -3.272 3.384 -14.569 1.00 51.62 84 GLN A CA 1
ATOM 683 C C . GLN A 1 84 ? -4.477 2.443 -14.516 1.00 51.62 84 GLN A C 1
ATOM 685 O O . GLN A 1 84 ? -4.661 1.568 -15.361 1.00 51.62 84 GLN A O 1
ATOM 690 N N . ASN A 1 85 ? -5.328 2.658 -13.514 1.00 41.50 85 ASN A N 1
ATOM 691 C CA . ASN A 1 85 ? -6.737 2.310 -13.645 1.00 41.50 85 ASN A CA 1
ATOM 692 C C . ASN A 1 85 ? -7.384 3.278 -14.636 1.00 41.50 85 ASN A C 1
ATOM 694 O O . ASN A 1 85 ? -6.889 4.383 -14.804 1.00 41.50 85 ASN A O 1
ATOM 698 N N . ASN A 1 86 ? -8.543 2.902 -15.168 1.00 42.09 86 ASN A N 1
ATOM 699 C CA . ASN A 1 86 ? -9.477 3.708 -15.967 1.00 42.09 86 ASN A CA 1
ATOM 700 C C . ASN A 1 86 ? -9.979 5.013 -15.290 1.00 42.09 86 ASN A C 1
ATOM 702 O O . ASN A 1 86 ? -11.149 5.367 -15.419 1.00 42.09 86 ASN A O 1
ATOM 706 N N . CYS A 1 87 ? -9.170 5.727 -14.506 1.00 40.00 87 CYS A N 1
ATOM 707 C CA . CYS A 1 87 ? -9.491 7.091 -14.135 1.00 40.00 87 CYS A CA 1
ATOM 708 C C . CYS A 1 87 ? -9.364 7.939 -15.402 1.00 40.00 87 CYS A C 1
ATOM 710 O O . CYS A 1 87 ? -8.264 8.316 -15.785 1.00 40.00 87 CYS A O 1
ATOM 712 N N . ASN A 1 88 ? -10.511 8.235 -16.016 1.00 39.03 88 ASN A N 1
ATOM 713 C CA . ASN A 1 88 ? -10.744 9.167 -17.128 1.00 39.03 88 ASN A CA 1
ATOM 714 C C . ASN A 1 88 ? -10.256 10.611 -16.869 1.00 39.03 88 ASN A C 1
ATOM 716 O O . ASN A 1 88 ? -10.767 11.558 -17.457 1.00 39.03 88 ASN A O 1
ATOM 720 N N . ARG A 1 89 ? -9.307 10.831 -15.957 1.00 42.72 89 ARG A N 1
ATOM 721 C CA . ARG A 1 89 ? -8.667 12.128 -15.801 1.00 42.72 89 ARG A CA 1
ATOM 722 C C . ARG A 1 89 ? -7.447 12.139 -16.693 1.00 42.72 89 ARG A C 1
ATOM 724 O O . ARG A 1 89 ? -6.511 11.380 -16.459 1.00 42.72 89 ARG A O 1
ATOM 731 N N . HIS A 1 90 ? -7.502 13.028 -17.675 1.00 40.75 90 HIS A N 1
ATOM 732 C CA . HIS A 1 90 ? -6.386 13.592 -18.416 1.00 40.75 90 HIS A CA 1
ATOM 733 C C . HIS A 1 90 ? -5.289 14.084 -17.457 1.00 40.75 90 HIS A C 1
ATOM 735 O O . HIS A 1 90 ? -5.125 15.279 -17.232 1.00 40.75 90 HIS A O 1
ATOM 741 N N . TYR A 1 91 ? -4.547 13.171 -16.836 1.00 46.09 91 TYR A N 1
ATOM 742 C CA . TYR A 1 91 ? -3.214 13.497 -16.370 1.00 46.09 91 TYR A CA 1
ATOM 743 C C . TYR A 1 91 ? -2.390 13.677 -17.640 1.00 46.09 91 TYR A C 1
ATOM 745 O O . TYR A 1 91 ? -2.002 12.689 -18.261 1.00 46.09 91 TYR A O 1
ATOM 753 N N . ALA A 1 92 ? -2.204 14.932 -18.048 1.00 43.78 92 ALA A N 1
ATOM 754 C CA . ALA A 1 92 ? -1.184 15.296 -19.020 1.00 43.78 92 ALA A CA 1
ATOM 755 C C . ALA A 1 92 ? 0.146 14.668 -18.566 1.00 43.78 92 ALA A C 1
ATOM 757 O O . ALA A 1 92 ? 0.527 14.815 -17.401 1.00 43.78 92 ALA A O 1
ATOM 758 N N . GLY A 1 93 ? 0.807 13.910 -19.442 1.00 52.31 93 GLY A N 1
ATOM 759 C CA . GLY A 1 93 ? 2.064 13.233 -19.128 1.00 52.31 93 GLY A CA 1
ATOM 760 C C . GLY A 1 93 ? 1.943 11.739 -18.835 1.00 52.31 93 GLY A C 1
ATOM 761 O O . GLY A 1 93 ? 2.642 11.229 -17.953 1.00 52.31 93 GLY A O 1
ATOM 762 N N . SER A 1 94 ? 1.078 11.019 -19.558 1.00 56.41 94 SER A N 1
ATOM 763 C CA . SER A 1 94 ? 1.151 9.551 -19.561 1.00 56.41 94 SER A CA 1
ATOM 764 C C . SER A 1 94 ? 2.526 9.091 -20.093 1.00 56.41 94 SER A C 1
ATOM 766 O O . SER A 1 94 ? 3.112 9.793 -20.922 1.00 56.41 94 SER A O 1
ATOM 768 N N . PRO A 1 95 ? 3.061 7.924 -19.675 1.00 58.19 95 PRO A N 1
ATOM 769 C CA . PRO A 1 95 ? 4.325 7.409 -20.214 1.00 58.19 95 PRO A CA 1
ATOM 770 C C . PRO A 1 95 ? 4.352 7.370 -21.746 1.00 58.19 95 PRO A C 1
ATOM 772 O O . PRO A 1 95 ? 5.383 7.657 -22.345 1.00 58.19 95 PRO A O 1
ATOM 775 N N . GLY A 1 96 ? 3.199 7.107 -22.373 1.00 60.44 96 GLY A N 1
ATOM 776 C CA . GLY A 1 96 ? 3.054 7.087 -23.827 1.00 60.44 96 GLY A CA 1
ATOM 777 C C . GLY A 1 96 ? 3.267 8.442 -24.507 1.00 60.44 96 GLY A C 1
ATOM 778 O O . GLY A 1 96 ? 3.681 8.462 -25.659 1.00 60.44 96 GLY A O 1
ATOM 779 N N . GLU A 1 97 ? 3.038 9.565 -23.819 1.00 66.25 97 GLU A N 1
ATOM 780 C CA . GLU A 1 97 ? 3.327 10.904 -24.353 1.00 66.25 97 GLU A CA 1
ATOM 781 C C . GLU A 1 97 ? 4.819 11.242 -24.208 1.00 66.25 97 GLU A C 1
ATOM 783 O O . GLU A 1 97 ? 5.463 11.634 -25.182 1.00 66.25 97 GLU A O 1
ATOM 788 N N . GLU A 1 98 ? 5.395 11.024 -23.020 1.00 67.19 98 GLU A N 1
ATOM 789 C CA . GLU A 1 98 ? 6.801 11.357 -22.721 1.00 67.19 98 GLU A CA 1
ATOM 790 C C . GLU A 1 98 ? 7.809 10.449 -23.440 1.00 67.19 98 GLU A C 1
ATOM 792 O O . GLU A 1 98 ? 8.918 10.883 -23.761 1.00 67.19 98 GLU A O 1
ATOM 797 N N . LEU A 1 99 ? 7.424 9.198 -23.705 1.00 67.00 99 LEU A N 1
ATOM 798 C CA . LEU A 1 99 ? 8.220 8.200 -24.422 1.00 67.00 99 LEU A CA 1
ATOM 799 C C . LEU A 1 99 ? 7.668 7.908 -25.824 1.00 67.00 99 LEU A C 1
ATOM 801 O O . LEU A 1 99 ? 7.999 6.888 -26.420 1.00 67.00 99 LEU A O 1
ATOM 805 N N . SER A 1 100 ? 6.861 8.809 -26.387 1.00 70.00 100 SER A N 1
ATOM 806 C CA . SER A 1 100 ? 6.297 8.683 -27.744 1.00 70.00 100 SER A CA 1
ATOM 807 C C . SER A 1 100 ? 7.352 8.512 -28.852 1.00 70.00 100 SER A C 1
ATOM 809 O O . SER A 1 100 ? 7.065 7.961 -29.918 1.00 70.00 100 SER A O 1
ATOM 811 N N . PHE A 1 101 ? 8.607 8.906 -28.610 1.00 68.88 101 PHE A N 1
ATOM 812 C CA . PHE A 1 101 ? 9.713 8.633 -29.536 1.00 68.88 101 PHE A CA 1
ATOM 813 C C . PHE A 1 101 ? 10.013 7.127 -29.682 1.00 68.88 101 PHE A C 1
ATOM 815 O O . PHE A 1 101 ? 10.527 6.704 -30.714 1.00 68.88 101 PHE A O 1
ATOM 822 N N . LEU A 1 102 ? 9.653 6.298 -28.693 1.00 72.75 102 LEU A N 1
ATOM 823 C CA . LEU A 1 102 ? 9.810 4.841 -28.744 1.00 72.75 102 LEU A CA 1
ATOM 824 C C . LEU A 1 102 ? 8.855 4.177 -29.744 1.00 72.75 102 LEU A C 1
ATOM 826 O O . LEU A 1 102 ? 9.205 3.153 -30.341 1.00 72.75 102 LEU A O 1
ATOM 830 N N . SER A 1 103 ? 7.675 4.771 -29.944 1.00 70.38 103 SER A N 1
ATOM 831 C CA . SER A 1 103 ? 6.663 4.318 -30.905 1.00 70.38 103 SER A CA 1
ATOM 832 C C . SER A 1 103 ? 6.768 5.001 -32.272 1.00 70.38 103 SER A C 1
ATOM 834 O O . SER A 1 103 ? 6.138 4.546 -33.226 1.00 70.38 103 SER A O 1
ATOM 836 N N . SER A 1 104 ? 7.581 6.053 -32.393 1.00 68.38 104 SER A N 1
ATOM 837 C CA . SER A 1 104 ? 7.854 6.742 -33.658 1.00 68.38 104 SER A CA 1
ATOM 838 C C . SER A 1 104 ? 8.593 5.847 -34.663 1.00 68.38 104 SER A C 1
ATOM 840 O O . SER A 1 104 ? 9.569 5.178 -34.317 1.00 68.38 104 SER A O 1
ATOM 842 N N . LEU A 1 105 ? 8.151 5.877 -35.924 1.00 59.44 105 LEU A N 1
ATOM 843 C CA . LEU A 1 105 ? 8.826 5.228 -37.055 1.00 59.44 105 LEU A CA 1
ATOM 844 C C . LEU A 1 105 ? 10.128 5.963 -37.389 1.00 59.44 105 LEU A C 1
ATOM 846 O O . LEU A 1 105 ? 10.178 7.183 -37.297 1.00 59.44 105 LEU A O 1
ATOM 850 N N . SER A 1 106 ? 11.159 5.270 -37.871 1.00 57.78 106 SER A N 1
ATOM 851 C CA . SER A 1 106 ? 12.432 5.910 -38.258 1.00 57.78 106 SER A CA 1
ATOM 852 C C . SER A 1 106 ? 12.249 7.077 -39.244 1.00 57.78 106 SER A C 1
ATOM 854 O O . SER A 1 106 ? 12.878 8.123 -39.109 1.00 57.78 106 SER A O 1
ATOM 856 N N . ARG A 1 107 ? 11.311 6.945 -40.192 1.00 54.91 107 ARG A N 1
ATOM 857 C CA . ARG A 1 107 ? 10.981 7.974 -41.194 1.00 54.91 107 ARG A CA 1
ATOM 858 C C . ARG A 1 107 ? 10.332 9.229 -40.604 1.00 54.91 107 ARG A C 1
ATOM 860 O O . ARG A 1 107 ? 10.347 10.272 -41.245 1.00 54.91 107 ARG A O 1
ATOM 867 N N . SER A 1 108 ? 9.764 9.164 -39.397 1.00 57.69 108 SER A N 1
ATOM 868 C CA . SER A 1 108 ? 9.241 10.355 -38.715 1.00 57.69 108 SER A CA 1
ATOM 869 C C . SER A 1 108 ? 10.321 11.103 -37.933 1.00 57.69 108 SER A C 1
ATOM 871 O O . SER A 1 108 ? 10.092 12.235 -37.512 1.00 57.69 108 SER A O 1
ATOM 873 N N . TRP A 1 109 ? 11.519 10.534 -37.768 1.00 58.69 109 TRP A N 1
ATOM 874 C CA . TRP A 1 109 ? 12.632 11.207 -37.091 1.00 58.69 109 TRP A CA 1
ATOM 875 C C . TRP A 1 109 ? 13.271 12.277 -37.982 1.00 58.69 109 TRP A C 1
ATOM 877 O O . TRP A 1 109 ? 13.752 13.280 -37.475 1.00 58.69 109 TRP A O 1
ATOM 887 N N . THR A 1 110 ? 13.199 12.131 -39.307 1.00 51.28 110 THR A N 1
ATOM 888 C CA . THR A 1 110 ? 13.715 13.125 -40.265 1.00 51.28 110 THR A CA 1
ATOM 889 C C . THR A 1 110 ? 12.800 14.342 -40.448 1.00 51.28 110 THR A C 1
ATOM 891 O O . THR A 1 110 ? 13.252 15.363 -40.960 1.00 51.28 110 THR A O 1
ATOM 894 N N . HIS A 1 111 ? 11.530 14.257 -40.031 1.00 46.31 111 HIS A N 1
ATOM 895 C CA . HIS A 1 111 ? 10.524 15.323 -40.177 1.00 46.31 111 HIS A CA 1
ATOM 896 C C . HIS A 1 111 ? 9.952 15.845 -38.849 1.00 46.31 111 HIS A C 1
ATOM 898 O O . HIS A 1 111 ? 9.145 16.773 -38.854 1.00 46.31 111 HIS A O 1
ATOM 904 N N . SER A 1 112 ? 10.336 15.261 -37.714 1.00 49.38 112 SER A N 1
ATOM 905 C CA . SER A 1 112 ? 9.901 15.722 -36.392 1.00 49.38 112 SER A CA 1
ATOM 906 C C . SER A 1 112 ? 10.846 16.793 -35.839 1.00 49.38 112 SER A C 1
ATOM 908 O O . SER A 1 112 ? 11.965 16.968 -36.312 1.00 49.38 112 SER A O 1
ATOM 910 N N . ASN A 1 113 ? 10.413 17.502 -34.791 1.00 51.84 113 ASN A N 1
ATOM 911 C CA . ASN A 1 113 ? 11.208 18.506 -34.062 1.00 51.84 113 ASN A CA 1
ATOM 912 C C . ASN A 1 113 ? 12.492 17.953 -33.400 1.00 51.84 113 ASN A C 1
ATOM 914 O O . ASN A 1 113 ? 13.154 18.671 -32.650 1.00 51.84 113 ASN A O 1
ATOM 918 N N . TYR A 1 114 ? 12.844 16.694 -33.653 1.00 53.53 114 TYR A N 1
ATOM 919 C CA . TYR A 1 114 ? 14.038 16.037 -33.161 1.00 53.53 114 TYR A CA 1
ATOM 920 C C . TYR A 1 114 ? 15.128 16.103 -34.243 1.00 53.53 114 TYR A C 1
ATOM 922 O O . TYR A 1 114 ? 15.129 15.276 -35.152 1.00 53.53 114 TYR A O 1
ATOM 930 N N . PRO A 1 115 ? 16.051 17.087 -34.205 1.00 51.91 115 PRO A N 1
ATOM 931 C CA . PRO A 1 115 ? 17.188 17.097 -35.124 1.00 51.91 115 PRO A CA 1
ATOM 932 C C . PRO A 1 115 ? 17.952 15.782 -34.976 1.00 51.91 115 PRO A C 1
ATOM 934 O O . PRO A 1 115 ? 18.061 15.314 -33.846 1.00 51.91 115 PRO A O 1
ATOM 937 N N . ALA A 1 116 ? 18.456 15.227 -36.090 1.00 59.12 116 ALA A N 1
ATOM 938 C CA . ALA A 1 116 ? 19.218 13.974 -36.188 1.00 59.12 116 ALA A CA 1
ATOM 939 C C . ALA A 1 116 ? 19.855 13.569 -34.847 1.00 59.12 116 ALA A C 1
ATOM 941 O O . ALA A 1 116 ? 20.940 14.035 -34.482 1.00 59.12 116 ALA A O 1
ATOM 942 N N . ILE A 1 117 ? 19.110 12.787 -34.059 1.00 62.84 117 ILE A N 1
ATOM 943 C CA . ILE A 1 117 ? 19.499 12.446 -32.697 1.00 62.84 117 ILE A CA 1
ATOM 944 C C . ILE A 1 117 ? 20.671 11.483 -32.839 1.00 62.84 117 ILE A C 1
ATOM 946 O O . ILE A 1 117 ? 20.473 10.309 -33.137 1.00 62.84 117 ILE A O 1
ATOM 950 N N . SER A 1 118 ? 21.898 11.964 -32.626 1.00 69.75 118 SER A N 1
ATOM 951 C CA . SER A 1 118 ? 23.032 11.056 -32.457 1.00 69.75 118 SER A CA 1
ATOM 952 C C . SER A 1 118 ? 22.731 10.085 -31.313 1.00 69.75 118 SER A C 1
ATOM 954 O O . SER A 1 118 ? 22.033 10.425 -30.359 1.00 69.75 118 SER A O 1
ATOM 956 N N . GLN A 1 119 ? 23.246 8.862 -31.377 1.00 67.31 119 GLN A N 1
ATOM 957 C CA . GLN A 1 119 ? 22.949 7.843 -30.368 1.00 67.31 119 GLN A CA 1
ATOM 958 C C . GLN A 1 119 ? 23.312 8.282 -28.930 1.00 67.31 119 GLN A C 1
ATOM 960 O O . GLN A 1 119 ? 22.557 7.975 -28.005 1.00 67.31 119 GLN A O 1
ATOM 965 N N . ASP A 1 120 ? 24.379 9.067 -28.746 1.00 67.94 120 ASP A N 1
ATOM 966 C CA . ASP A 1 120 ? 24.718 9.678 -27.448 1.00 67.94 120 ASP A CA 1
ATOM 967 C C . ASP A 1 120 ? 23.600 10.600 -26.939 1.00 67.94 120 ASP A C 1
ATOM 969 O O . ASP A 1 120 ? 23.237 10.574 -25.761 1.00 67.94 120 ASP A O 1
ATOM 973 N N . ASN A 1 121 ? 22.977 11.356 -27.847 1.00 76.62 121 ASN A N 1
ATOM 974 C CA . ASN A 1 121 ? 21.807 12.162 -27.524 1.00 76.62 121 ASN A CA 1
ATOM 975 C C . ASN A 1 121 ? 20.589 11.269 -27.240 1.00 76.62 121 ASN A C 1
ATOM 977 O O . ASN A 1 121 ? 19.826 11.589 -26.336 1.00 76.62 121 ASN A O 1
ATOM 981 N N . LEU A 1 122 ? 20.404 10.141 -27.941 1.00 81.56 122 LEU A N 1
ATOM 982 C CA . LEU A 1 122 ? 19.256 9.247 -27.725 1.00 81.56 122 LEU A CA 1
ATOM 983 C C . LEU A 1 122 ? 19.264 8.638 -26.323 1.00 81.56 122 LEU A C 1
ATOM 985 O O . LEU A 1 122 ? 18.247 8.680 -25.633 1.00 81.56 122 LEU A O 1
ATOM 989 N N . GLN A 1 123 ? 20.395 8.068 -25.900 1.00 83.81 123 GLN A N 1
ATOM 990 C CA . GLN A 1 123 ? 20.517 7.485 -24.564 1.00 83.81 123 GLN A CA 1
ATOM 991 C C . GLN A 1 123 ? 20.223 8.532 -23.492 1.00 83.81 123 GLN A C 1
ATOM 993 O O . GLN A 1 123 ? 19.449 8.271 -22.571 1.00 83.81 123 GLN A O 1
ATOM 998 N N . ALA A 1 124 ? 20.818 9.714 -23.618 1.00 81.19 124 ALA A N 1
ATOM 999 C CA . ALA A 1 124 ? 20.658 10.756 -22.625 1.00 81.19 124 ALA A CA 1
ATOM 1000 C C . ALA A 1 124 ? 19.238 11.351 -22.617 1.00 81.19 124 ALA A C 1
ATOM 1002 O O . ALA A 1 124 ? 18.672 11.548 -21.543 1.00 81.19 124 ALA A O 1
ATOM 1003 N N . ILE A 1 125 ? 18.610 11.544 -23.784 1.00 81.12 125 ILE A N 1
ATOM 1004 C CA . ILE A 1 125 ? 17.195 11.936 -23.898 1.00 81.12 125 ILE A CA 1
ATOM 1005 C C . ILE A 1 125 ? 16.296 10.882 -23.245 1.00 81.12 125 ILE A C 1
ATOM 1007 O O . ILE A 1 125 ? 15.385 11.232 -22.497 1.00 81.12 125 ILE A O 1
ATOM 1011 N N . TRP A 1 126 ? 16.553 9.593 -23.481 1.00 86.31 126 TRP A N 1
ATOM 1012 C CA . TRP A 1 126 ? 15.763 8.513 -22.893 1.00 86.31 126 TRP A CA 1
ATOM 1013 C C . TRP A 1 126 ? 15.907 8.481 -21.367 1.00 86.31 126 TRP A C 1
ATOM 1015 O O . TRP A 1 126 ? 14.901 8.507 -20.656 1.00 86.31 126 TRP A O 1
ATOM 1025 N N . LEU A 1 127 ? 17.137 8.495 -20.846 1.00 84.12 127 LEU A N 1
ATOM 1026 C CA . LEU A 1 127 ? 17.396 8.574 -19.404 1.00 84.12 127 LEU A CA 1
ATOM 1027 C C . LEU A 1 127 ? 16.753 9.813 -18.781 1.00 84.12 127 LEU A C 1
ATOM 1029 O O . LEU A 1 127 ? 16.185 9.727 -17.691 1.00 84.12 127 LEU A O 1
ATOM 1033 N N . HIS A 1 128 ? 16.771 10.941 -19.490 1.00 81.75 128 HIS A N 1
ATOM 1034 C CA . HIS A 1 128 ? 16.100 12.153 -19.054 1.00 81.75 128 HIS A CA 1
ATOM 1035 C C . HIS A 1 128 ? 14.584 11.961 -18.953 1.00 81.75 128 HIS A C 1
ATOM 1037 O O . HIS A 1 128 ? 14.008 12.195 -17.891 1.00 81.75 128 HIS A O 1
ATOM 1043 N N . LYS A 1 129 ? 13.937 11.467 -20.013 1.00 82.88 129 LYS A N 1
ATOM 1044 C CA . LYS A 1 129 ? 12.489 11.221 -20.015 1.00 82.88 129 LYS A CA 1
ATOM 1045 C C . LYS A 1 129 ? 12.071 10.215 -18.944 1.00 82.88 129 LYS A C 1
ATOM 1047 O O . LYS A 1 129 ? 11.074 10.435 -18.258 1.00 82.88 129 LYS A O 1
ATOM 1052 N N . LEU A 1 130 ? 12.856 9.157 -18.735 1.00 83.56 130 LEU A N 1
ATOM 1053 C CA . LEU A 1 130 ? 12.641 8.219 -17.632 1.00 83.56 130 LEU A CA 1
ATOM 1054 C C . LEU A 1 130 ? 12.796 8.885 -16.267 1.00 83.56 130 LEU A C 1
ATOM 1056 O O . LEU A 1 130 ? 11.983 8.624 -15.384 1.00 83.56 130 LEU A O 1
ATOM 1060 N N . SER A 1 131 ? 13.791 9.755 -16.093 1.00 82.50 131 SER A N 1
ATOM 1061 C CA . SER A 1 131 ? 13.986 10.495 -14.844 1.00 82.50 131 SER A CA 1
ATOM 1062 C C . SER A 1 131 ? 12.821 11.442 -14.568 1.00 82.50 131 SER A C 1
ATOM 1064 O O . SER A 1 131 ? 12.336 11.464 -13.448 1.00 82.50 131 SER A O 1
ATOM 1066 N N . VAL A 1 132 ? 12.294 12.151 -15.572 1.00 80.31 132 VAL A N 1
ATOM 1067 C CA . VAL A 1 132 ? 11.105 13.014 -15.421 1.00 80.31 132 VAL A CA 1
ATOM 1068 C C . VAL A 1 132 ? 9.866 12.197 -15.046 1.00 80.31 132 VAL A C 1
ATOM 1070 O O . VAL A 1 132 ? 9.124 12.561 -14.133 1.00 80.31 132 VAL A O 1
ATOM 1073 N N . LEU A 1 133 ? 9.648 11.057 -15.708 1.00 80.12 133 LEU A N 1
ATOM 1074 C CA . LEU A 1 133 ? 8.566 10.137 -15.355 1.00 80.12 133 LEU A CA 1
ATOM 1075 C C . LEU A 1 133 ? 8.719 9.639 -13.912 1.00 80.12 133 LEU A C 1
ATOM 1077 O O . LEU A 1 133 ? 7.791 9.718 -13.102 1.00 80.12 133 LEU A O 1
ATOM 1081 N N . LEU A 1 134 ? 9.905 9.162 -13.551 1.00 82.44 134 LEU A N 1
ATOM 1082 C CA . LEU A 1 134 ? 10.170 8.729 -12.190 1.00 82.44 134 LEU A CA 1
ATOM 1083 C C . LEU A 1 134 ? 9.981 9.873 -11.200 1.00 82.44 134 LEU A C 1
ATOM 1085 O O . LEU A 1 134 ? 9.278 9.658 -10.226 1.00 82.44 134 LEU A O 1
ATOM 1089 N N . ALA A 1 135 ? 10.459 11.085 -11.481 1.00 81.19 135 ALA A N 1
ATOM 1090 C CA . ALA A 1 135 ? 10.290 12.256 -10.629 1.00 81.19 135 ALA A CA 1
ATOM 1091 C C . ALA A 1 135 ? 8.823 12.546 -10.329 1.00 81.19 135 ALA A C 1
ATOM 1093 O O . ALA A 1 135 ? 8.488 12.754 -9.174 1.00 81.19 135 ALA A O 1
ATOM 1094 N N . ARG A 1 136 ? 7.912 12.450 -11.305 1.00 75.81 136 ARG A N 1
ATOM 1095 C CA . ARG A 1 136 ? 6.466 12.596 -11.042 1.00 75.81 136 ARG A CA 1
ATOM 1096 C C . ARG A 1 136 ? 5.941 11.534 -10.073 1.00 75.81 136 ARG A C 1
ATOM 1098 O O . ARG A 1 136 ? 5.102 11.827 -9.223 1.00 75.81 136 ARG A O 1
ATOM 1105 N N . THR A 1 137 ? 6.436 10.301 -10.177 1.00 72.06 137 THR A N 1
ATOM 1106 C CA . THR A 1 137 ? 6.084 9.223 -9.238 1.00 72.06 137 THR A CA 1
ATOM 1107 C C . THR A 1 137 ? 6.700 9.479 -7.862 1.00 72.06 137 THR A C 1
ATOM 1109 O O . THR A 1 137 ? 6.010 9.391 -6.848 1.00 72.06 137 THR A O 1
ATOM 1112 N N . THR A 1 138 ? 7.977 9.842 -7.828 1.00 73.94 138 THR A N 1
ATOM 1113 C CA . THR A 1 138 ? 8.764 10.144 -6.636 1.00 73.94 138 THR A CA 1
ATOM 1114 C C . THR A 1 138 ? 8.186 11.347 -5.906 1.00 73.94 138 THR A C 1
ATOM 1116 O O . THR A 1 138 ? 7.963 11.263 -4.715 1.00 73.94 138 THR A O 1
ATOM 1119 N N . GLU A 1 139 ? 7.784 12.417 -6.582 1.00 70.88 139 GLU A N 1
ATOM 1120 C CA . GLU A 1 139 ? 7.119 13.563 -5.965 1.00 70.88 139 GLU A CA 1
ATOM 1121 C C . GLU A 1 139 ? 5.821 13.178 -5.262 1.00 70.88 139 GLU A C 1
ATOM 1123 O O . GLU A 1 139 ? 5.544 13.704 -4.194 1.00 70.88 139 GLU A O 1
ATOM 1128 N N . THR A 1 140 ? 5.025 12.246 -5.796 1.00 64.56 140 THR A N 1
ATOM 1129 C CA . THR A 1 140 ? 3.837 11.775 -5.056 1.00 64.56 140 THR A CA 1
ATOM 1130 C C . THR A 1 140 ? 4.189 10.994 -3.793 1.00 64.56 140 THR A C 1
ATOM 1132 O O . THR A 1 140 ? 3.367 10.924 -2.889 1.00 64.56 140 THR A O 1
ATOM 1135 N N . ILE A 1 141 ? 5.394 10.425 -3.733 1.00 65.00 141 ILE A N 1
ATOM 1136 C CA . ILE A 1 141 ? 5.936 9.738 -2.558 1.00 65.00 141 ILE A CA 1
ATOM 1137 C C . ILE A 1 141 ? 6.641 10.740 -1.625 1.00 65.00 141 ILE A C 1
ATOM 1139 O O . ILE A 1 141 ? 6.651 10.528 -0.430 1.00 65.00 141 ILE A O 1
ATOM 1143 N N . TYR A 1 142 ? 7.234 11.822 -2.138 1.00 64.62 142 TYR A N 1
ATOM 1144 C CA . TYR A 1 142 ? 8.132 12.721 -1.392 1.00 64.62 142 TYR A CA 1
ATOM 1145 C C . TYR A 1 142 ? 7.458 14.045 -0.999 1.00 64.62 142 TYR A C 1
ATOM 1147 O O . TYR A 1 142 ? 7.994 14.773 -0.170 1.00 64.62 142 TYR A O 1
ATOM 1155 N N . LYS A 1 143 ? 6.295 14.384 -1.580 1.00 59.03 143 LYS A N 1
ATOM 1156 C CA . LYS A 1 143 ? 5.482 15.551 -1.178 1.00 59.03 143 LYS A CA 1
ATOM 1157 C C . LYS A 1 143 ? 4.962 15.444 0.250 1.00 59.03 143 LYS A C 1
ATOM 1159 O O . LYS A 1 143 ? 4.549 16.455 0.805 1.00 59.03 143 LYS A O 1
ATOM 1164 N N . ASP A 1 144 ? 5.008 14.251 0.824 1.00 54.88 144 ASP A N 1
ATOM 1165 C CA . ASP A 1 144 ? 4.767 14.041 2.234 1.00 54.88 144 ASP A CA 1
ATOM 1166 C C . ASP A 1 144 ? 6.097 13.692 2.909 1.00 54.88 144 ASP A C 1
ATOM 1168 O O . ASP A 1 144 ? 6.649 12.609 2.699 1.00 54.88 144 ASP A O 1
ATOM 1172 N N . SER A 1 145 ? 6.653 14.623 3.687 1.00 53.56 145 SER A N 1
ATOM 1173 C CA . SER A 1 145 ? 7.891 14.402 4.446 1.00 53.56 145 SER A CA 1
ATOM 1174 C C . SER A 1 145 ? 7.801 13.183 5.370 1.00 53.56 145 SER A C 1
ATOM 1176 O O . SER A 1 145 ? 8.830 12.605 5.727 1.00 53.56 145 SER A O 1
ATOM 1178 N N . ASP A 1 146 ? 6.585 12.752 5.715 1.00 61.03 146 ASP A N 1
ATOM 1179 C CA . ASP A 1 146 ? 6.346 11.589 6.558 1.00 61.03 146 ASP A CA 1
ATOM 1180 C C . ASP A 1 146 ? 6.399 10.260 5.791 1.00 61.03 146 ASP A C 1
ATOM 1182 O O . ASP A 1 146 ? 6.601 9.212 6.406 1.00 61.03 146 ASP A O 1
ATOM 1186 N N . CYS A 1 147 ? 6.363 10.259 4.453 1.00 61.94 147 CYS A N 1
ATOM 1187 C CA . CYS A 1 147 ? 6.472 9.025 3.668 1.00 61.94 147 CYS A CA 1
ATOM 1188 C C . CYS A 1 147 ? 7.759 8.237 3.944 1.00 61.94 147 CYS A C 1
ATOM 1190 O O . CYS A 1 147 ? 7.743 7.009 3.899 1.00 61.94 147 CYS A O 1
ATOM 1192 N N . PHE A 1 148 ? 8.869 8.883 4.305 1.00 70.06 148 PHE A N 1
ATOM 1193 C CA . PHE A 1 148 ? 10.075 8.144 4.699 1.00 70.06 148 PHE A CA 1
ATOM 1194 C C . PHE A 1 148 ? 9.935 7.447 6.047 1.00 70.06 148 PHE A C 1
ATOM 1196 O O . PHE A 1 148 ? 10.414 6.321 6.200 1.00 70.06 148 PHE A O 1
ATOM 1203 N N . LYS A 1 149 ? 9.244 8.078 7.005 1.00 72.00 149 LYS A N 1
ATOM 1204 C CA . LYS A 1 149 ? 8.905 7.437 8.281 1.00 72.00 149 LYS A CA 1
ATOM 1205 C C . LYS A 1 149 ? 8.028 6.214 8.028 1.00 72.00 149 LYS A C 1
ATOM 1207 O O . LYS A 1 149 ? 8.264 5.170 8.626 1.00 72.00 149 LYS A O 1
ATOM 1212 N N . LEU A 1 150 ? 7.110 6.314 7.064 1.00 70.62 150 LEU A N 1
ATOM 1213 C CA . LEU A 1 150 ? 6.245 5.215 6.633 1.00 70.62 150 LEU A CA 1
ATOM 1214 C C . LEU A 1 150 ? 7.006 4.083 5.935 1.00 70.62 150 LEU A C 1
ATOM 1216 O O . LEU A 1 150 ? 6.592 2.934 6.026 1.00 70.62 150 LEU A O 1
ATOM 1220 N N . LEU A 1 151 ? 8.109 4.373 5.237 1.00 79.06 151 LEU A N 1
ATOM 1221 C CA . LEU A 1 151 ? 8.908 3.353 4.548 1.00 79.06 151 LEU A CA 1
ATOM 1222 C C . LEU A 1 151 ? 9.943 2.663 5.440 1.00 79.06 151 LEU A C 1
ATOM 1224 O O . LEU A 1 151 ? 10.355 1.543 5.128 1.00 79.06 151 LEU A O 1
ATOM 1228 N N . LYS A 1 152 ? 10.342 3.300 6.544 1.00 84.75 152 LYS A N 1
ATOM 1229 C CA . LYS A 1 152 ? 11.345 2.789 7.487 1.00 84.75 152 LYS A CA 1
ATOM 1230 C C . LYS A 1 152 ? 11.072 1.361 7.989 1.00 84.75 152 LYS A C 1
ATOM 1232 O O . LYS A 1 152 ? 12.032 0.600 8.050 1.00 84.75 152 LYS A O 1
ATOM 1237 N N . PRO A 1 153 ? 9.827 0.938 8.286 1.00 84.25 153 PRO A N 1
ATOM 1238 C CA . PRO A 1 153 ? 9.556 -0.439 8.708 1.00 84.25 153 PRO A CA 1
ATOM 1239 C C . PRO A 1 153 ? 9.761 -1.487 7.602 1.00 84.25 153 PRO A C 1
ATOM 1241 O O . PRO A 1 153 ? 9.852 -2.677 7.888 1.00 84.25 153 PRO A O 1
ATOM 1244 N N . TYR A 1 154 ? 9.803 -1.074 6.332 1.00 84.38 154 TYR A N 1
ATOM 1245 C CA . TYR A 1 154 ? 9.749 -1.980 5.179 1.00 84.38 154 TYR A CA 1
ATOM 1246 C C . TYR A 1 154 ? 11.078 -2.169 4.454 1.00 84.38 154 TYR A C 1
ATOM 1248 O O . TYR A 1 154 ? 11.186 -3.044 3.591 1.00 84.38 154 TYR A O 1
ATOM 1256 N N . LEU A 1 155 ? 12.064 -1.330 4.753 1.00 86.44 155 LEU A N 1
ATOM 1257 C CA . LEU A 1 155 ? 13.373 -1.330 4.116 1.00 86.44 155 LEU A CA 1
ATOM 1258 C C . LEU A 1 155 ? 14.462 -1.353 5.185 1.00 86.44 155 LEU A C 1
ATOM 1260 O O . LEU A 1 155 ? 14.290 -0.818 6.278 1.00 86.44 155 LEU A O 1
ATOM 1264 N N . SER A 1 156 ? 15.610 -1.945 4.856 1.00 90.12 156 SER A N 1
ATOM 1265 C CA . SER A 1 156 ? 16.803 -1.769 5.684 1.00 90.12 156 SER A CA 1
ATOM 1266 C C . SER A 1 156 ? 17.216 -0.292 5.690 1.00 90.12 156 SER A C 1
ATOM 1268 O O . SER A 1 156 ? 16.894 0.452 4.762 1.00 90.12 156 SER A O 1
ATOM 1270 N N . ALA A 1 157 ? 17.967 0.144 6.704 1.00 88.00 157 ALA A N 1
ATOM 1271 C CA . ALA A 1 157 ? 18.480 1.515 6.743 1.00 88.00 157 ALA A CA 1
ATOM 1272 C C . ALA A 1 157 ? 19.300 1.862 5.483 1.00 88.00 157 ALA A C 1
ATOM 1274 O O . ALA A 1 157 ? 19.170 2.961 4.950 1.00 88.00 157 ALA A O 1
ATOM 1275 N N . ALA A 1 158 ? 20.078 0.902 4.969 1.00 90.06 158 ALA A N 1
ATOM 1276 C CA . ALA A 1 158 ? 20.849 1.051 3.736 1.00 90.06 158 ALA A CA 1
ATOM 1277 C C . ALA A 1 158 ? 19.952 1.169 2.491 1.00 90.06 158 ALA A C 1
ATOM 1279 O O . ALA A 1 158 ? 20.152 2.067 1.676 1.00 90.06 158 ALA A O 1
ATOM 1280 N N . ASP A 1 159 ? 18.932 0.313 2.364 1.00 89.88 159 ASP A N 1
ATOM 1281 C CA . ASP A 1 159 ? 17.972 0.355 1.252 1.00 89.88 159 ASP A CA 1
ATOM 1282 C C . ASP A 1 159 ? 17.164 1.660 1.258 1.00 89.88 159 ASP A C 1
ATOM 1284 O O . ASP A 1 159 ? 16.917 2.248 0.206 1.00 89.88 159 ASP A O 1
ATOM 1288 N N . LEU A 1 160 ? 16.749 2.118 2.443 1.00 86.94 160 LEU A N 1
ATOM 1289 C CA . LEU A 1 160 ? 16.031 3.376 2.611 1.00 86.94 160 LEU A CA 1
ATOM 1290 C C . LEU A 1 160 ? 16.921 4.562 2.231 1.00 86.94 160 LEU A C 1
ATOM 1292 O O . LEU A 1 160 ? 16.476 5.423 1.477 1.00 86.94 160 LEU A O 1
ATOM 1296 N N . HIS A 1 161 ? 18.173 4.585 2.699 1.00 87.31 161 HIS A N 1
ATOM 1297 C CA . HIS A 1 161 ? 19.138 5.617 2.324 1.00 87.31 161 HIS A CA 1
ATOM 1298 C C . HIS A 1 161 ? 19.356 5.648 0.808 1.00 87.31 161 HIS A C 1
ATOM 1300 O O . HIS A 1 161 ? 19.247 6.708 0.202 1.00 87.31 161 HIS A O 1
ATOM 1306 N N . ALA A 1 162 ? 19.585 4.492 0.177 1.00 88.56 162 ALA A N 1
ATOM 1307 C CA . ALA A 1 162 ? 19.758 4.400 -1.270 1.00 88.56 162 ALA A CA 1
ATOM 1308 C C . ALA A 1 162 ? 18.513 4.880 -2.035 1.00 88.56 162 ALA A C 1
ATOM 1310 O O . ALA A 1 162 ? 18.630 5.620 -3.011 1.00 88.56 162 ALA A O 1
ATOM 1311 N N . LEU A 1 163 ? 17.310 4.510 -1.581 1.00 86.56 163 LEU A N 1
ATOM 1312 C CA . LEU A 1 163 ? 16.060 4.983 -2.176 1.00 86.56 163 LEU A CA 1
ATOM 1313 C C . LEU A 1 163 ? 15.935 6.510 -2.070 1.00 86.56 163 LEU A C 1
ATOM 1315 O O . LEU A 1 163 ? 15.604 7.160 -3.062 1.00 86.56 163 LEU A O 1
ATOM 1319 N N . ILE A 1 164 ? 16.221 7.077 -0.891 1.00 85.19 164 ILE A N 1
ATOM 1320 C CA . ILE A 1 164 ? 16.203 8.525 -0.636 1.00 85.19 164 ILE A CA 1
ATOM 1321 C C . ILE A 1 164 ? 17.199 9.234 -1.545 1.00 85.19 164 ILE A C 1
ATOM 1323 O O . ILE A 1 164 ? 16.810 10.160 -2.253 1.00 85.19 164 ILE A O 1
ATOM 1327 N N . GLU A 1 165 ? 18.449 8.782 -1.5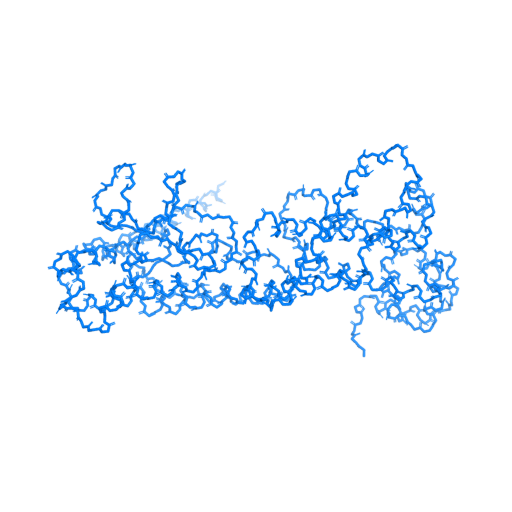47 1.00 88.88 165 GLU A N 1
ATOM 1328 C CA . GLU A 1 165 ? 19.544 9.386 -2.297 1.00 88.88 165 GLU A CA 1
ATOM 1329 C C . GLU A 1 165 ? 19.242 9.400 -3.799 1.00 88.88 165 GLU A C 1
ATOM 1331 O O . GLU A 1 165 ? 19.274 10.458 -4.429 1.00 88.88 165 GLU A O 1
ATOM 1336 N N . ILE A 1 166 ? 18.873 8.248 -4.372 1.00 86.94 166 ILE A N 1
ATOM 1337 C CA . ILE A 1 166 ? 18.555 8.155 -5.801 1.00 86.94 166 ILE A CA 1
ATOM 1338 C C . ILE A 1 166 ? 17.295 8.970 -6.116 1.00 86.94 166 ILE A C 1
ATOM 1340 O O . ILE A 1 166 ? 17.270 9.709 -7.097 1.00 86.94 166 ILE A O 1
ATOM 1344 N N . GLY A 1 167 ? 16.259 8.905 -5.275 1.00 85.62 167 GLY A N 1
ATOM 1345 C CA . GLY A 1 167 ? 15.039 9.690 -5.471 1.00 85.62 167 GLY A CA 1
ATOM 1346 C C . GLY A 1 167 ? 15.271 11.202 -5.410 1.00 85.62 167 GLY A C 1
ATOM 1347 O O . GLY A 1 167 ? 14.688 11.937 -6.205 1.00 85.62 167 GLY A O 1
ATOM 1348 N N . TYR A 1 168 ? 16.164 11.671 -4.535 1.00 84.81 168 TYR A N 1
ATOM 1349 C CA . TYR A 1 168 ? 16.568 13.074 -4.481 1.00 84.81 168 TYR A CA 1
ATOM 1350 C C . TYR A 1 168 ? 17.300 13.488 -5.759 1.00 84.81 168 TYR A C 1
ATOM 1352 O O . TYR A 1 168 ? 16.931 14.496 -6.360 1.00 84.81 168 TYR A O 1
ATOM 1360 N N . LYS A 1 169 ? 18.258 12.677 -6.237 1.00 86.31 169 LYS A N 1
ATOM 1361 C CA . LYS A 1 169 ? 18.924 12.911 -7.530 1.00 86.31 169 LYS A CA 1
ATOM 1362 C C . LYS A 1 169 ? 17.909 12.992 -8.676 1.00 86.31 169 LYS A C 1
ATOM 1364 O O . LYS A 1 169 ? 18.005 13.900 -9.494 1.00 86.31 169 LYS A O 1
ATOM 1369 N N . ILE A 1 170 ? 16.906 12.104 -8.701 1.00 84.12 170 ILE A N 1
ATOM 1370 C CA . ILE A 1 170 ? 15.818 12.112 -9.698 1.00 84.12 170 ILE A CA 1
ATOM 1371 C C . ILE A 1 170 ? 15.042 13.440 -9.650 1.00 84.12 170 ILE A C 1
ATOM 1373 O O . ILE A 1 170 ? 14.816 14.053 -10.693 1.00 84.12 170 ILE A O 1
ATOM 1377 N N . ILE A 1 171 ? 14.635 13.891 -8.455 1.00 79.75 171 ILE A N 1
ATOM 1378 C CA . ILE A 1 171 ? 13.854 15.127 -8.282 1.00 79.75 171 ILE A CA 1
ATOM 1379 C C . ILE A 1 171 ? 14.676 16.355 -8.680 1.00 79.75 171 ILE A C 1
ATOM 1381 O O . ILE A 1 171 ? 14.191 17.167 -9.467 1.00 79.75 171 ILE A O 1
ATOM 1385 N N . VAL A 1 172 ? 15.901 16.494 -8.164 1.00 81.88 172 VAL A N 1
ATOM 1386 C CA . VAL A 1 172 ? 16.778 17.636 -8.471 1.00 81.88 172 VAL A CA 1
ATOM 1387 C C . VAL A 1 172 ? 17.025 17.720 -9.972 1.00 81.88 172 VAL A C 1
ATOM 1389 O O . VAL A 1 172 ? 16.730 18.745 -10.580 1.00 81.88 172 VAL A O 1
ATOM 1392 N N . PHE A 1 173 ? 17.422 16.605 -10.589 1.00 78.56 173 PHE A N 1
ATOM 1393 C CA . PHE A 1 173 ? 17.647 16.539 -12.029 1.00 78.56 173 PHE A CA 1
ATOM 1394 C C . PHE A 1 173 ? 16.391 16.901 -12.839 1.00 78.56 173 PHE A C 1
ATOM 1396 O O . PHE A 1 173 ? 16.485 17.572 -13.863 1.00 78.56 173 PHE A O 1
ATOM 1403 N N . SER A 1 174 ? 15.197 16.499 -12.386 1.00 74.25 174 SER A N 1
ATOM 1404 C CA . SER A 1 174 ? 13.950 16.854 -13.077 1.00 74.25 174 SER A CA 1
ATOM 1405 C C . SER A 1 174 ? 13.608 18.346 -12.994 1.00 74.25 174 SER A C 1
ATOM 1407 O O . SER A 1 174 ? 13.160 18.913 -13.989 1.00 74.25 174 SER A O 1
ATOM 1409 N N . LYS A 1 175 ? 13.854 18.987 -11.843 1.00 74.38 175 LYS A N 1
ATOM 1410 C CA . LYS A 1 175 ? 13.539 20.404 -11.602 1.00 74.38 175 LYS A CA 1
ATOM 1411 C C . LYS A 1 175 ? 14.512 21.340 -12.300 1.00 74.38 175 LYS A C 1
ATOM 1413 O O . LYS A 1 175 ? 14.072 22.311 -12.913 1.00 74.38 175 LYS A O 1
ATOM 1418 N N . ASP A 1 176 ? 15.803 21.019 -12.250 1.00 66.19 176 ASP A N 1
ATOM 1419 C CA . ASP A 1 176 ? 16.840 21.775 -12.956 1.00 66.19 176 ASP A CA 1
ATOM 1420 C C . ASP A 1 176 ? 16.508 21.857 -14.452 1.00 66.19 176 ASP A C 1
ATOM 1422 O O . ASP A 1 176 ? 16.645 22.907 -15.075 1.00 66.19 176 ASP A O 1
ATOM 1426 N N . ILE A 1 177 ? 15.956 20.778 -15.015 1.00 59.50 177 ILE A N 1
ATOM 1427 C CA . ILE A 1 177 ? 15.617 20.724 -16.436 1.00 59.50 177 ILE A CA 1
ATOM 1428 C C . ILE A 1 177 ? 14.249 21.330 -16.748 1.00 59.50 177 ILE A C 1
ATOM 1430 O O . ILE A 1 177 ? 14.094 21.877 -17.832 1.00 59.50 177 ILE A O 1
ATOM 1434 N N . GLU A 1 178 ? 13.260 21.296 -15.852 1.00 59.62 178 GLU A N 1
ATOM 1435 C CA . GLU A 1 178 ? 11.985 21.997 -16.085 1.00 59.62 178 GLU A CA 1
ATOM 1436 C C . GLU A 1 178 ? 12.208 23.514 -16.220 1.00 59.62 178 GLU A C 1
ATOM 1438 O O . GLU A 1 178 ? 11.651 24.154 -17.116 1.00 59.62 178 GLU A O 1
ATOM 1443 N N . ILE A 1 179 ? 13.126 24.065 -15.419 1.00 56.28 179 ILE A N 1
ATOM 1444 C CA . ILE A 1 179 ? 13.585 25.456 -15.519 1.00 56.28 179 ILE A CA 1
ATOM 1445 C C . ILE A 1 179 ? 14.301 25.691 -16.859 1.00 56.28 179 ILE A C 1
ATOM 1447 O O . ILE A 1 179 ? 13.962 26.641 -17.572 1.00 56.28 179 ILE A O 1
ATOM 1451 N N . THR A 1 180 ? 15.221 24.799 -17.248 1.00 50.91 180 THR A N 1
ATOM 1452 C CA . THR A 1 180 ? 15.940 24.869 -18.533 1.00 50.91 180 THR A CA 1
ATOM 1453 C C . THR A 1 180 ? 15.012 24.697 -19.746 1.00 50.91 180 THR A C 1
ATOM 1455 O O . THR A 1 180 ? 15.207 25.365 -20.756 1.00 50.91 180 THR A O 1
ATOM 1458 N N . PHE A 1 181 ? 13.966 23.862 -19.676 1.00 45.59 181 PHE A N 1
ATOM 1459 C CA . PHE A 1 181 ? 13.029 23.590 -20.777 1.00 45.59 181 PHE A CA 1
ATOM 1460 C C . PHE A 1 181 ? 12.027 24.733 -20.997 1.00 45.59 181 PHE A C 1
ATOM 1462 O O . PHE A 1 181 ? 11.681 25.051 -22.133 1.00 45.59 181 PHE A O 1
ATOM 1469 N N . LEU A 1 182 ? 11.611 25.425 -19.935 1.00 46.81 182 LEU A N 1
ATOM 1470 C CA . LEU A 1 182 ? 10.813 26.651 -20.061 1.00 46.81 182 LEU A CA 1
ATOM 1471 C C . LEU A 1 182 ? 11.617 27.803 -20.689 1.00 46.81 182 LEU A C 1
ATOM 1473 O O . LEU A 1 182 ? 11.044 28.666 -21.352 1.00 46.81 182 LEU A O 1
ATOM 1477 N N . THR A 1 183 ? 12.947 27.778 -20.563 1.00 45.25 183 THR A N 1
ATOM 1478 C CA . THR A 1 183 ? 13.869 28.700 -21.254 1.00 45.25 183 THR A CA 1
ATOM 1479 C C . THR A 1 183 ? 14.348 28.184 -22.625 1.00 45.25 183 THR A C 1
ATOM 1481 O O . THR A 1 183 ? 14.876 28.949 -23.436 1.00 45.25 183 THR A O 1
ATOM 1484 N N . TYR A 1 184 ? 14.110 26.905 -22.936 1.00 41.53 184 TYR A N 1
ATOM 1485 C CA . TYR A 1 184 ? 14.641 26.162 -24.089 1.00 41.53 184 TYR A CA 1
ATOM 1486 C C . TYR A 1 184 ? 14.072 26.569 -25.448 1.00 41.53 184 TYR A C 1
ATOM 1488 O O . TYR A 1 184 ? 14.755 26.405 -26.460 1.00 41.53 184 TYR A O 1
ATOM 1496 N N . ASN A 1 185 ? 12.894 27.201 -25.494 1.00 47.31 185 ASN A N 1
ATOM 1497 C CA . ASN A 1 185 ? 12.387 27.794 -26.739 1.00 47.31 185 ASN A CA 1
ATOM 1498 C C . ASN A 1 185 ? 13.312 28.901 -27.299 1.00 47.31 185 ASN A C 1
ATOM 1500 O O . ASN A 1 185 ? 13.071 29.389 -28.401 1.00 47.31 185 ASN A O 1
ATOM 1504 N N . HIS A 1 186 ? 14.378 29.285 -26.583 1.00 42.22 186 HIS A N 1
ATOM 1505 C CA . HIS A 1 186 ? 15.342 30.298 -27.012 1.00 42.22 186 HIS A CA 1
ATOM 1506 C C . HIS A 1 186 ? 16.782 29.812 -27.285 1.00 42.22 186 HIS A C 1
ATOM 1508 O O . HIS A 1 186 ? 17.508 30.536 -27.958 1.00 42.22 186 HIS A O 1
ATOM 1514 N N . TYR A 1 187 ? 17.231 28.621 -26.851 1.00 39.94 187 TYR A N 1
ATOM 1515 C CA . TYR A 1 187 ? 18.653 28.230 -26.984 1.00 39.94 187 TYR A CA 1
ATOM 1516 C C . TYR A 1 187 ? 18.873 26.744 -27.329 1.00 39.94 187 TYR A C 1
ATOM 1518 O O . TYR A 1 187 ? 18.882 25.862 -26.475 1.00 39.94 187 TYR A O 1
ATOM 1526 N N . ARG A 1 188 ? 19.167 26.470 -28.607 1.00 50.72 188 ARG A N 1
ATOM 1527 C CA . ARG A 1 188 ? 19.446 25.127 -29.165 1.00 50.72 188 ARG A CA 1
ATOM 1528 C C . ARG A 1 188 ? 20.802 24.518 -28.756 1.00 50.72 188 ARG A C 1
ATOM 1530 O O . ARG A 1 188 ? 21.052 23.356 -29.066 1.00 50.72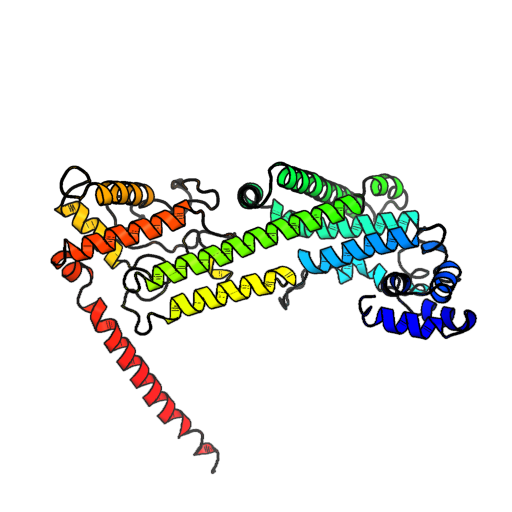 188 ARG A O 1
ATOM 1537 N N . HIS A 1 189 ? 21.681 25.271 -28.087 1.00 47.25 189 HIS A N 1
ATOM 1538 C CA . HIS A 1 189 ? 23.096 24.905 -27.914 1.00 47.25 189 HIS A CA 1
ATOM 1539 C C . HIS A 1 189 ? 23.519 24.449 -26.499 1.00 47.25 189 HIS A C 1
ATOM 1541 O O . HIS A 1 189 ? 24.599 23.874 -26.384 1.00 47.25 189 HIS A O 1
ATOM 1547 N N . SER A 1 190 ? 22.710 24.612 -25.437 1.00 49.81 190 SER A N 1
ATOM 1548 C CA . SER A 1 190 ? 23.138 24.255 -24.059 1.00 49.81 190 SER A CA 1
ATOM 1549 C C . SER A 1 190 ? 22.820 22.815 -23.612 1.00 49.81 190 SER A C 1
ATOM 1551 O O . SER A 1 190 ? 23.367 22.352 -22.613 1.00 49.81 190 SER A O 1
ATOM 1553 N N . VAL A 1 191 ? 22.013 22.059 -24.369 1.00 51.69 191 VAL A N 1
ATOM 1554 C CA . VAL A 1 191 ? 21.515 20.716 -23.977 1.00 51.69 191 VAL A CA 1
ATOM 1555 C C . VAL A 1 191 ? 22.628 19.700 -23.716 1.00 51.69 191 VAL A C 1
ATOM 1557 O O . VAL A 1 191 ? 22.484 18.826 -22.864 1.00 51.69 191 VAL A O 1
ATOM 1560 N N . LYS A 1 192 ? 23.766 19.816 -24.409 1.00 52.94 192 LYS A N 1
ATOM 1561 C CA . LYS A 1 192 ? 24.886 18.880 -24.230 1.00 52.94 192 LYS A CA 1
ATOM 1562 C C . LYS A 1 192 ? 25.471 18.912 -22.814 1.00 52.94 192 LYS A C 1
ATOM 1564 O O . LYS A 1 192 ? 25.986 17.893 -22.368 1.00 52.94 192 LYS A O 1
ATOM 1569 N N . HIS A 1 193 ? 25.393 20.045 -22.114 1.00 52.12 193 HIS A N 1
ATOM 1570 C CA . HIS A 1 193 ? 26.017 20.188 -20.799 1.00 52.12 193 HIS A CA 1
ATOM 1571 C C . HIS A 1 193 ? 25.189 19.553 -19.672 1.00 52.12 193 HIS A C 1
ATOM 1573 O O . HIS A 1 193 ? 25.772 19.002 -18.739 1.00 52.12 193 HIS A O 1
ATOM 1579 N N . ASP A 1 194 ? 23.857 19.546 -19.789 1.00 60.22 194 ASP A N 1
ATOM 1580 C CA . ASP A 1 194 ? 22.960 19.041 -18.735 1.00 60.22 194 ASP A CA 1
ATOM 1581 C C . ASP A 1 194 ? 22.688 17.533 -18.833 1.00 60.22 194 ASP A C 1
ATOM 1583 O O . ASP A 1 194 ? 22.484 16.857 -17.827 1.00 60.22 194 ASP A O 1
ATOM 1587 N N . LEU A 1 195 ? 22.762 16.962 -20.037 1.00 63.25 195 LEU A N 1
ATOM 1588 C CA . LEU A 1 195 ? 22.515 15.536 -20.269 1.00 63.25 195 LEU A CA 1
ATOM 1589 C C . LEU A 1 195 ? 23.547 14.607 -19.604 1.00 63.25 195 LEU A C 1
ATOM 1591 O O . LEU A 1 195 ? 23.233 13.454 -19.312 1.00 63.25 195 LEU A O 1
ATOM 1595 N N . SER A 1 196 ? 24.748 15.113 -19.306 1.00 67.88 196 SER A N 1
ATOM 1596 C CA . SER A 1 196 ? 25.785 14.377 -18.565 1.00 67.88 196 SER A CA 1
ATOM 1597 C C . SER A 1 196 ? 25.411 14.098 -17.103 1.00 67.88 196 SER A C 1
ATOM 1599 O O . SER A 1 196 ? 25.996 13.215 -16.481 1.00 67.88 196 SER A O 1
ATOM 1601 N N . ARG A 1 197 ? 24.414 14.814 -16.564 1.00 73.81 197 ARG A N 1
ATOM 1602 C CA . ARG A 1 197 ? 23.895 14.638 -15.199 1.00 73.81 197 ARG A CA 1
ATOM 1603 C C . ARG A 1 197 ? 22.771 13.605 -15.109 1.00 73.81 197 ARG A C 1
ATOM 1605 O O . ARG A 1 197 ? 22.265 13.360 -14.016 1.00 73.81 197 ARG A O 1
ATOM 1612 N N . ALA A 1 198 ? 22.357 13.019 -16.237 1.00 77.31 198 ALA A N 1
ATOM 1613 C CA . ALA A 1 198 ? 21.314 12.005 -16.244 1.00 77.31 198 ALA A CA 1
ATOM 1614 C C . ALA A 1 198 ? 21.753 10.778 -15.437 1.00 77.31 198 ALA A C 1
ATOM 1616 O O . ALA A 1 198 ? 22.878 10.293 -15.566 1.00 77.31 198 ALA A O 1
ATOM 1617 N N . LEU A 1 199 ? 20.837 10.259 -14.623 1.00 83.50 199 LEU A N 1
ATOM 1618 C CA . LEU A 1 199 ? 21.105 9.085 -13.803 1.00 83.50 199 LEU A CA 1
ATOM 1619 C C . LEU A 1 199 ? 21.399 7.861 -14.678 1.00 83.50 199 LEU A C 1
ATOM 1621 O O . LEU A 1 199 ? 20.658 7.609 -15.634 1.00 83.50 199 LEU A O 1
ATOM 1625 N N . PRO A 1 200 ? 22.428 7.061 -14.352 1.00 89.69 200 PRO A N 1
ATOM 1626 C CA . PRO A 1 200 ? 22.696 5.812 -15.048 1.00 89.69 200 PRO A CA 1
ATOM 1627 C C . PRO A 1 200 ? 21.493 4.861 -15.003 1.00 89.69 200 PRO A C 1
ATOM 1629 O O . PRO A 1 200 ? 20.754 4.804 -14.019 1.00 89.69 200 PRO A O 1
ATOM 1632 N N . ALA A 1 201 ? 21.335 4.039 -16.046 1.00 87.56 201 ALA A N 1
ATOM 1633 C CA . ALA A 1 201 ? 20.253 3.052 -16.120 1.00 87.56 201 ALA A CA 1
ATOM 1634 C C . ALA A 1 201 ? 20.233 2.098 -14.909 1.00 87.56 201 ALA A C 1
ATOM 1636 O O . ALA A 1 201 ? 19.159 1.702 -14.458 1.00 87.56 201 ALA A O 1
ATOM 1637 N N . ASP A 1 202 ? 21.405 1.764 -14.365 1.00 89.62 202 ASP A N 1
ATOM 1638 C CA . ASP A 1 202 ? 21.537 0.881 -13.205 1.00 89.62 202 ASP A CA 1
ATOM 1639 C C . ASP A 1 202 ? 21.038 1.554 -11.909 1.00 89.62 202 ASP A C 1
ATOM 1641 O O . ASP A 1 202 ? 20.382 0.898 -11.097 1.00 89.62 202 ASP A O 1
ATOM 1645 N N . GLU A 1 203 ? 21.238 2.869 -11.741 1.00 90.19 203 GLU A N 1
ATOM 1646 C CA . GLU A 1 203 ? 20.660 3.631 -10.621 1.00 90.19 203 GLU A CA 1
ATOM 1647 C C . GLU A 1 203 ? 19.134 3.706 -10.738 1.00 90.19 203 GLU A C 1
ATOM 1649 O O . GLU A 1 203 ? 18.423 3.435 -9.768 1.00 90.19 203 GLU A O 1
ATOM 1654 N N . LEU A 1 204 ? 18.607 3.975 -11.939 1.00 87.88 204 LEU A N 1
ATOM 1655 C CA . LEU A 1 204 ? 17.160 3.975 -12.177 1.00 87.88 204 LEU A CA 1
ATOM 1656 C C . LEU A 1 204 ? 16.545 2.588 -11.931 1.00 87.88 204 LEU A C 1
ATOM 1658 O O . LEU A 1 204 ? 15.496 2.475 -11.295 1.00 87.88 204 LEU A O 1
ATOM 1662 N N . SER A 1 205 ? 17.208 1.518 -12.380 1.00 88.50 205 SER A N 1
ATOM 1663 C CA . SER A 1 205 ? 16.774 0.145 -12.108 1.00 88.50 205 SER A CA 1
ATOM 1664 C C . SER A 1 205 ? 16.798 -0.168 -10.611 1.00 88.50 205 SER A C 1
ATOM 1666 O O . SER A 1 205 ? 15.888 -0.832 -10.111 1.00 88.50 205 SER A O 1
ATOM 1668 N N . THR A 1 206 ? 17.817 0.312 -9.893 1.00 90.94 206 THR A N 1
ATOM 1669 C CA . THR A 1 206 ? 17.937 0.154 -8.438 1.00 90.94 206 THR A CA 1
ATOM 1670 C C . THR A 1 206 ? 16.790 0.864 -7.727 1.00 90.94 206 THR A C 1
ATOM 1672 O O . THR A 1 206 ? 16.119 0.254 -6.894 1.00 90.94 206 THR A O 1
ATOM 1675 N N . PHE A 1 207 ? 16.482 2.105 -8.116 1.00 89.25 207 PHE A N 1
ATOM 1676 C CA . PHE A 1 207 ? 15.336 2.844 -7.591 1.00 89.25 207 PHE A CA 1
ATOM 1677 C C . PHE A 1 207 ? 14.026 2.078 -7.790 1.00 89.25 207 PHE A C 1
ATOM 1679 O O . PHE A 1 207 ? 13.269 1.890 -6.838 1.00 89.25 207 PHE A O 1
ATOM 1686 N N . VAL A 1 208 ? 13.759 1.585 -9.005 1.00 88.06 208 VAL A N 1
ATOM 1687 C CA . VAL A 1 208 ? 12.518 0.851 -9.295 1.00 88.06 208 VAL A CA 1
ATOM 1688 C C . VAL A 1 208 ? 12.431 -0.444 -8.484 1.00 88.06 208 VAL A C 1
ATOM 1690 O O . VAL A 1 208 ? 11.361 -0.764 -7.958 1.00 88.06 208 VAL A O 1
ATOM 1693 N N . ALA A 1 209 ? 13.542 -1.166 -8.321 1.00 89.50 209 ALA A N 1
ATOM 1694 C CA . ALA A 1 209 ? 13.597 -2.377 -7.507 1.00 89.50 209 ALA A CA 1
ATOM 1695 C C . ALA A 1 209 ? 13.317 -2.091 -6.020 1.00 89.50 209 ALA A C 1
ATOM 1697 O O . ALA A 1 209 ? 12.482 -2.769 -5.411 1.00 89.50 209 ALA A O 1
ATOM 1698 N N . LEU A 1 210 ? 13.957 -1.066 -5.447 1.00 88.75 210 LEU A N 1
ATOM 1699 C CA . LEU A 1 210 ? 13.741 -0.634 -4.061 1.00 88.75 210 LEU A CA 1
ATOM 1700 C C . LEU A 1 210 ? 12.304 -0.147 -3.847 1.00 88.75 210 LEU A C 1
ATOM 1702 O O . LEU A 1 210 ? 11.628 -0.582 -2.914 1.00 88.75 210 LEU A O 1
ATOM 1706 N N . HIS A 1 211 ? 11.789 0.671 -4.765 1.00 84.62 211 HIS A N 1
ATOM 1707 C CA . HIS A 1 211 ? 10.406 1.131 -4.745 1.00 84.62 211 HIS A CA 1
ATOM 1708 C C . HIS A 1 211 ? 9.415 -0.043 -4.807 1.00 84.62 211 HIS A C 1
ATOM 1710 O O . HIS A 1 211 ? 8.433 -0.092 -4.061 1.00 84.62 211 HIS A O 1
ATOM 1716 N N . GLN A 1 212 ? 9.671 -1.036 -5.664 1.00 85.75 212 GLN A N 1
ATOM 1717 C CA . GLN A 1 212 ? 8.833 -2.228 -5.759 1.00 85.75 212 GLN A CA 1
ATOM 1718 C C . GLN A 1 212 ? 8.879 -3.058 -4.470 1.00 85.75 212 GLN A C 1
ATOM 1720 O O . GLN A 1 212 ? 7.831 -3.553 -4.043 1.00 85.75 212 GLN A O 1
ATOM 1725 N N . ARG A 1 213 ? 10.057 -3.214 -3.853 1.00 88.06 213 ARG A N 1
ATOM 1726 C CA . ARG A 1 213 ? 10.229 -3.906 -2.567 1.00 88.06 213 ARG A CA 1
ATOM 1727 C C . ARG A 1 213 ? 9.412 -3.221 -1.476 1.00 88.06 213 ARG A C 1
ATOM 1729 O O . ARG A 1 213 ? 8.571 -3.882 -0.870 1.00 88.06 213 ARG A O 1
ATOM 1736 N N . ALA A 1 214 ? 9.564 -1.907 -1.327 1.00 85.31 214 ALA A N 1
ATOM 1737 C CA . ALA A 1 214 ? 8.788 -1.091 -0.397 1.00 85.31 214 ALA A CA 1
ATOM 1738 C C . ALA A 1 214 ? 7.274 -1.244 -0.618 1.00 85.31 214 ALA A C 1
ATOM 1740 O O . ALA A 1 214 ? 6.527 -1.562 0.306 1.00 85.31 214 ALA A O 1
ATOM 1741 N N . ARG A 1 215 ? 6.808 -1.120 -1.870 1.00 85.12 215 ARG A N 1
ATOM 1742 C CA . ARG A 1 215 ? 5.389 -1.288 -2.223 1.00 85.12 215 ARG A CA 1
ATOM 1743 C C . ARG A 1 215 ? 4.853 -2.674 -1.857 1.00 85.12 215 ARG A C 1
ATOM 1745 O O . ARG A 1 215 ? 3.714 -2.786 -1.403 1.00 85.12 215 ARG A O 1
ATOM 1752 N N . ARG A 1 216 ? 5.635 -3.732 -2.105 1.00 87.12 216 ARG A N 1
ATOM 1753 C CA . ARG A 1 216 ? 5.255 -5.114 -1.769 1.00 87.12 216 ARG A CA 1
ATOM 1754 C C . ARG A 1 216 ? 5.170 -5.308 -0.264 1.00 87.12 216 ARG A C 1
ATOM 1756 O O . ARG A 1 216 ? 4.144 -5.792 0.196 1.00 87.12 216 ARG A O 1
ATOM 1763 N N . ALA A 1 217 ? 6.203 -4.907 0.468 1.00 88.75 217 ALA A N 1
ATOM 1764 C CA . ALA A 1 217 ? 6.247 -4.999 1.921 1.00 88.75 217 ALA A CA 1
ATOM 1765 C C . ALA A 1 217 ? 5.065 -4.255 2.560 1.00 88.75 217 ALA A C 1
ATOM 1767 O O . ALA A 1 217 ? 4.317 -4.852 3.329 1.00 88.75 217 ALA A O 1
ATOM 1768 N N . ARG A 1 218 ? 4.787 -3.022 2.117 1.00 87.44 218 ARG A N 1
ATOM 1769 C CA . ARG A 1 218 ? 3.604 -2.276 2.556 1.00 87.44 218 ARG A CA 1
ATOM 1770 C C . ARG A 1 218 ? 2.296 -3.019 2.283 1.00 87.44 218 ARG A C 1
ATOM 1772 O O . ARG A 1 218 ? 1.444 -3.117 3.159 1.00 87.44 218 ARG A O 1
ATOM 1779 N N . GLY A 1 219 ? 2.092 -3.526 1.066 1.00 88.56 219 GLY A N 1
ATOM 1780 C CA . GLY A 1 219 ? 0.843 -4.222 0.745 1.00 88.56 219 GLY A CA 1
ATOM 1781 C C . GLY A 1 219 ? 0.688 -5.562 1.475 1.00 88.56 219 GLY A C 1
ATOM 1782 O O . GLY A 1 219 ? -0.441 -5.967 1.742 1.00 88.56 219 GLY A O 1
ATOM 1783 N N . LEU A 1 220 ? 1.794 -6.225 1.837 1.00 91.62 220 LEU A N 1
ATOM 1784 C CA . LEU A 1 220 ? 1.779 -7.383 2.735 1.00 91.62 220 LEU A CA 1
ATOM 1785 C C . LEU A 1 220 ? 1.388 -6.977 4.159 1.00 91.62 220 LEU A C 1
ATOM 1787 O O . LEU A 1 220 ? 0.545 -7.648 4.746 1.00 91.62 220 LEU A O 1
ATOM 1791 N N . ALA A 1 221 ? 1.919 -5.868 4.679 1.00 92.00 221 ALA A N 1
ATOM 1792 C CA . ALA A 1 221 ? 1.543 -5.336 5.989 1.00 92.00 221 ALA A CA 1
ATOM 1793 C C . ALA A 1 221 ? 0.052 -4.958 6.049 1.00 92.00 221 ALA A C 1
ATOM 1795 O O . ALA A 1 221 ? -0.658 -5.388 6.951 1.00 92.00 221 ALA A O 1
ATOM 1796 N N . MET A 1 222 ? -0.472 -4.287 5.019 1.00 92.62 222 MET A N 1
ATOM 1797 C CA . MET A 1 222 ? -1.915 -4.036 4.874 1.00 92.62 222 MET A CA 1
ATOM 1798 C C . MET A 1 222 ? -2.742 -5.329 4.858 1.00 92.62 222 MET A C 1
ATOM 1800 O O . MET A 1 222 ? -3.794 -5.420 5.487 1.00 92.62 222 MET A O 1
ATOM 1804 N N . ALA A 1 223 ? -2.291 -6.350 4.123 1.00 94.62 223 ALA A N 1
ATOM 1805 C CA . ALA A 1 223 ? -2.979 -7.637 4.089 1.00 94.62 223 ALA A CA 1
ATOM 1806 C C . ALA A 1 223 ? -2.921 -8.357 5.449 1.00 94.62 223 ALA A C 1
ATOM 1808 O O . ALA A 1 223 ? -3.886 -9.027 5.818 1.00 94.62 223 ALA A O 1
ATOM 1809 N N . ALA A 1 224 ? -1.816 -8.229 6.187 1.00 96.19 224 ALA A N 1
ATOM 1810 C CA . ALA A 1 224 ? -1.665 -8.758 7.538 1.00 96.19 224 ALA A CA 1
ATOM 1811 C C . ALA A 1 224 ? -2.609 -8.054 8.523 1.00 96.19 224 ALA A C 1
ATOM 1813 O O . ALA A 1 224 ? -3.346 -8.739 9.229 1.00 96.19 224 ALA A O 1
ATOM 1814 N N . GLU A 1 225 ? -2.689 -6.722 8.487 1.00 97.00 225 GLU A N 1
ATOM 1815 C CA . GLU A 1 225 ? -3.634 -5.945 9.294 1.00 97.00 225 GLU A CA 1
ATOM 1816 C C . GLU A 1 225 ? -5.084 -6.389 9.053 1.00 97.00 225 GLU A C 1
ATOM 1818 O O . GLU A 1 225 ? -5.804 -6.698 9.998 1.00 97.00 225 GLU A O 1
ATOM 1823 N N . LEU A 1 226 ? -5.523 -6.517 7.794 1.00 97.44 226 LEU A N 1
ATOM 1824 C CA . LEU A 1 226 ? -6.893 -6.966 7.499 1.00 97.44 226 LEU A CA 1
ATOM 1825 C C . LEU A 1 226 ? -7.183 -8.369 8.043 1.00 97.44 226 LEU A C 1
ATOM 1827 O O . LEU A 1 226 ? -8.313 -8.652 8.438 1.00 97.44 226 LEU A O 1
ATOM 1831 N N . ARG A 1 227 ? -6.188 -9.265 8.060 1.00 98.38 227 ARG A N 1
ATOM 1832 C CA . ARG A 1 227 ? -6.338 -10.591 8.677 1.00 98.38 227 ARG A CA 1
ATOM 1833 C C . ARG A 1 227 ? -6.425 -10.504 10.194 1.00 98.38 227 ARG A C 1
ATOM 1835 O O . ARG A 1 227 ? -7.267 -11.193 10.760 1.00 98.38 227 ARG A O 1
ATOM 1842 N N . ARG A 1 228 ? -5.588 -9.669 10.815 1.00 98.06 228 ARG A N 1
ATOM 1843 C CA . ARG A 1 228 ? -5.590 -9.396 12.257 1.00 98.06 228 ARG A CA 1
ATOM 1844 C C . ARG A 1 228 ? -6.959 -8.868 12.695 1.00 98.06 228 ARG A C 1
ATOM 1846 O O . ARG A 1 228 ? -7.611 -9.473 13.538 1.00 98.06 228 ARG A O 1
ATOM 1853 N N . LEU A 1 229 ? -7.481 -7.863 11.992 1.00 98.25 229 LEU A N 1
ATOM 1854 C CA . LEU A 1 229 ? -8.823 -7.320 12.220 1.00 98.25 229 LEU A CA 1
ATOM 1855 C C . LEU A 1 229 ? -9.937 -8.345 11.948 1.00 98.25 229 LEU A C 1
ATOM 1857 O O . LEU A 1 229 ? -10.920 -8.398 12.683 1.00 98.25 229 LEU A O 1
ATOM 1861 N N . ALA A 1 230 ? -9.799 -9.195 10.924 1.00 98.44 230 ALA A N 1
ATOM 1862 C CA . ALA A 1 230 ? -10.761 -10.272 10.685 1.00 98.44 230 ALA A CA 1
ATOM 1863 C C . ALA A 1 230 ? -10.815 -11.266 11.855 1.00 98.44 230 ALA A C 1
ATOM 1865 O O . ALA A 1 230 ? -11.910 -11.656 12.250 1.00 98.44 230 ALA A O 1
ATOM 1866 N N . ALA A 1 231 ? -9.661 -11.647 12.411 1.00 98.56 231 ALA A N 1
ATOM 1867 C CA . ALA A 1 231 ? -9.585 -12.524 13.577 1.00 98.56 231 ALA A CA 1
ATOM 1868 C C . ALA A 1 231 ? -10.205 -11.864 14.820 1.00 98.56 231 ALA A C 1
ATOM 1870 O O . ALA A 1 231 ? -11.026 -12.487 15.490 1.00 98.56 231 ALA A O 1
ATOM 1871 N N . LEU A 1 232 ? -9.907 -10.583 15.065 1.00 98.31 232 LEU A N 1
ATOM 1872 C CA . LEU A 1 232 ? -10.502 -9.819 16.165 1.00 98.31 232 LEU A CA 1
ATOM 1873 C C . LEU A 1 232 ? -12.035 -9.761 16.063 1.00 98.31 232 LEU A C 1
ATOM 1875 O O . LEU A 1 232 ? -12.742 -9.989 17.044 1.00 98.31 232 LEU A O 1
ATOM 1879 N N . SER A 1 233 ? -12.566 -9.509 14.862 1.00 97.75 233 SER A N 1
ATOM 1880 C CA . SER A 1 233 ? -14.014 -9.479 14.627 1.00 97.75 233 SER A CA 1
ATOM 1881 C C . SER A 1 233 ? -14.686 -10.844 14.780 1.00 97.75 233 SER A C 1
ATOM 1883 O O . SER A 1 233 ? -15.872 -10.872 15.094 1.00 97.75 233 SER A O 1
ATOM 1885 N N . GLU A 1 234 ? -13.989 -11.955 14.541 1.00 97.69 234 GLU A N 1
ATOM 1886 C CA . GLU A 1 234 ? -14.532 -13.302 14.780 1.00 97.69 234 GLU A CA 1
ATOM 1887 C C . GLU A 1 234 ? -14.524 -13.679 16.253 1.00 97.69 234 GLU A C 1
ATOM 1889 O O . GLU A 1 234 ? -15.478 -14.286 16.728 1.00 97.69 234 GLU A O 1
ATOM 1894 N N . ALA A 1 235 ? -13.472 -13.299 16.977 1.00 98.06 235 ALA A N 1
ATOM 1895 C CA . ALA A 1 235 ? -13.379 -13.542 18.410 1.00 98.06 235 ALA A CA 1
ATOM 1896 C C . ALA A 1 235 ? -14.362 -12.665 19.209 1.00 98.06 235 ALA A C 1
ATOM 1898 O O . ALA A 1 235 ? -14.879 -13.089 20.244 1.00 98.06 235 ALA A O 1
ATOM 1899 N N . HIS A 1 236 ? -14.666 -11.453 18.726 1.00 97.56 236 HIS A N 1
ATOM 1900 C CA . HIS A 1 236 ? -15.511 -10.490 19.441 1.00 97.56 236 HIS A CA 1
ATOM 1901 C C . HIS A 1 236 ? -16.567 -9.813 18.539 1.00 97.56 236 HIS A C 1
ATOM 1903 O O . HIS A 1 236 ? -16.608 -8.580 18.443 1.00 97.56 236 HIS A O 1
ATOM 1909 N N . PRO A 1 237 ? -17.485 -10.579 17.921 1.00 96.62 237 PRO A N 1
ATOM 1910 C CA . PRO A 1 237 ? -18.410 -10.075 16.896 1.00 96.62 237 PRO A CA 1
ATOM 1911 C C . PRO A 1 237 ? -19.403 -9.017 17.400 1.00 96.62 237 PRO A C 1
ATOM 1913 O O . PRO A 1 237 ? -19.953 -8.240 16.617 1.00 96.62 237 PRO A O 1
ATOM 1916 N N . THR A 1 238 ? -19.634 -8.960 18.711 1.00 96.00 238 THR A N 1
ATOM 1917 C CA . THR A 1 238 ? -20.537 -8.001 19.359 1.00 96.00 238 THR A CA 1
ATOM 1918 C C . THR A 1 238 ? -19.839 -6.747 19.876 1.00 96.00 238 THR A C 1
ATOM 1920 O O . THR A 1 238 ? -20.536 -5.829 20.297 1.00 96.00 238 THR A O 1
ATOM 1923 N N . ARG A 1 239 ? -18.497 -6.694 19.861 1.00 97.00 239 ARG A N 1
ATOM 1924 C CA . ARG A 1 239 ? -17.704 -5.613 20.484 1.00 97.00 239 ARG A CA 1
ATOM 1925 C C . ARG A 1 239 ? -17.062 -4.673 19.477 1.00 97.00 239 ARG A C 1
ATOM 1927 O O . ARG A 1 239 ? -16.814 -3.518 19.802 1.00 97.00 239 ARG A O 1
ATOM 1934 N N . VAL A 1 240 ? -16.873 -5.135 18.243 1.00 97.12 240 VAL A N 1
ATOM 1935 C CA . VAL A 1 240 ? -16.332 -4.324 17.150 1.00 97.12 240 VAL A CA 1
ATOM 1936 C C . VAL A 1 240 ? -17.293 -4.232 15.973 1.00 97.12 240 VAL A C 1
ATOM 1938 O O . VAL A 1 240 ? -18.055 -5.153 15.672 1.00 97.12 240 VAL A O 1
ATOM 1941 N N . LYS A 1 241 ? -17.229 -3.107 15.267 1.00 95.62 241 LYS A N 1
ATOM 1942 C CA . LYS A 1 241 ? -17.970 -2.843 14.036 1.00 95.62 241 LYS A CA 1
ATOM 1943 C C . LYS A 1 241 ? -17.115 -2.088 13.036 1.00 95.62 241 LYS A C 1
ATOM 1945 O O . LYS A 1 241 ? -16.071 -1.541 13.360 1.00 95.62 241 LYS A O 1
ATOM 1950 N N . GLU A 1 242 ? -17.608 -1.991 11.810 1.00 94.00 242 GLU A N 1
ATOM 1951 C CA . GLU A 1 242 ? -17.067 -1.014 10.868 1.00 94.00 242 GLU A CA 1
ATOM 1952 C C . GLU A 1 242 ? -17.442 0.415 11.326 1.00 94.00 242 GLU A C 1
ATOM 1954 O O . GLU A 1 242 ? -18.575 0.607 11.781 1.00 94.00 242 GLU A O 1
ATOM 1959 N N . PRO A 1 243 ? -16.553 1.415 11.166 1.00 89.25 243 PRO A N 1
ATOM 1960 C CA . PRO A 1 243 ? -16.703 2.789 11.668 1.00 89.25 243 PRO A CA 1
ATOM 1961 C C . PRO A 1 243 ? -18.109 3.393 11.537 1.00 89.25 243 PRO A C 1
ATOM 1963 O O . PRO A 1 243 ? -18.707 3.829 12.521 1.00 89.25 243 PRO A O 1
ATOM 1966 N N . TRP A 1 244 ? -18.708 3.313 10.348 1.00 87.19 244 TRP A N 1
ATOM 1967 C CA . TRP A 1 244 ? -20.025 3.903 10.055 1.00 87.19 244 TRP A CA 1
ATOM 1968 C C . TRP A 1 244 ? -21.166 2.890 10.003 1.00 87.19 244 TRP A C 1
ATOM 1970 O O . TRP A 1 244 ? -22.241 3.174 9.474 1.00 87.19 244 TRP A O 1
ATOM 1980 N N . ALA A 1 245 ? -20.944 1.684 10.516 1.00 89.62 245 ALA A N 1
ATOM 198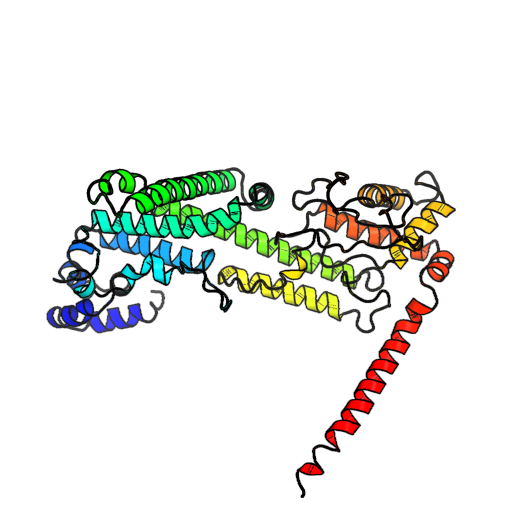1 C CA . ALA A 1 245 ? -22.026 0.734 10.675 1.00 89.62 245 ALA A CA 1
ATOM 1982 C C . ALA A 1 245 ? -22.983 1.184 11.792 1.00 89.62 245 ALA A C 1
ATOM 1984 O O . ALA A 1 245 ? -22.545 1.854 12.739 1.00 89.62 245 ALA A O 1
ATOM 1985 N N . PRO A 1 246 ? -24.270 0.793 11.717 1.00 90.12 246 PRO A N 1
ATOM 1986 C CA . PRO A 1 246 ? -25.218 1.012 12.802 1.00 90.12 246 PRO A CA 1
ATOM 1987 C C . PRO A 1 246 ? -24.675 0.520 14.149 1.00 90.12 246 PRO A C 1
ATOM 1989 O O . PRO A 1 246 ? -23.964 -0.483 14.197 1.00 90.12 246 PRO A O 1
ATOM 1992 N N . GLN A 1 247 ? -25.062 1.185 15.240 1.00 89.12 247 GLN A N 1
ATOM 1993 C CA . GLN A 1 247 ? -24.714 0.789 16.614 1.00 89.12 247 GLN A CA 1
ATOM 1994 C C . GLN A 1 247 ? -25.555 -0.394 17.132 1.00 89.12 247 GLN A C 1
ATOM 1996 O O . GLN A 1 247 ? -25.638 -0.617 18.331 1.00 89.12 247 GLN A O 1
ATOM 2001 N N . THR A 1 248 ? -26.210 -1.138 16.241 1.00 88.00 248 THR A N 1
ATOM 2002 C CA . THR A 1 248 ? -27.027 -2.315 16.560 1.00 88.00 248 THR A CA 1
ATOM 2003 C C . THR A 1 248 ? -26.270 -3.586 16.202 1.00 88.00 248 THR A C 1
ATOM 2005 O O . THR A 1 248 ? -25.494 -3.587 15.240 1.00 88.00 248 THR A O 1
ATOM 2008 N N . ARG A 1 249 ? -26.565 -4.696 16.888 1.00 88.19 249 ARG A N 1
ATOM 2009 C CA . ARG A 1 249 ? -25.977 -6.001 16.562 1.00 88.19 249 ARG A CA 1
ATOM 2010 C C . ARG A 1 249 ? -26.187 -6.354 15.085 1.00 88.19 249 ARG A C 1
ATOM 2012 O O . ARG A 1 249 ? -27.262 -6.154 14.518 1.00 88.19 249 ARG A O 1
ATOM 2019 N N . ARG A 1 250 ? -25.154 -6.906 14.444 1.00 87.75 250 ARG A N 1
ATOM 2020 C CA . ARG A 1 250 ? -25.256 -7.402 13.067 1.00 87.75 250 ARG A CA 1
ATOM 2021 C C . ARG A 1 250 ? -25.925 -8.771 13.028 1.00 87.75 250 ARG A C 1
ATOM 2023 O O . ARG A 1 250 ? -25.551 -9.672 13.761 1.00 87.75 250 ARG A O 1
ATOM 2030 N N . VAL A 1 251 ? -26.842 -8.943 12.076 1.00 87.31 251 VAL A N 1
ATOM 2031 C CA . VAL A 1 251 ? -27.499 -10.238 11.808 1.00 87.31 251 VAL A CA 1
ATOM 2032 C C . VAL A 1 251 ? -26.518 -11.277 11.252 1.00 87.31 251 VAL A C 1
ATOM 2034 O O . VAL A 1 251 ? -26.657 -12.463 11.515 1.00 87.31 251 VAL A O 1
ATOM 2037 N N . ASN A 1 252 ? -25.552 -10.844 10.437 1.00 92.25 252 ASN A N 1
ATOM 2038 C CA . ASN A 1 252 ? -24.553 -11.722 9.831 1.00 92.25 252 ASN A CA 1
ATOM 2039 C C . ASN A 1 252 ? -23.160 -11.306 10.308 1.00 92.25 252 ASN A C 1
ATOM 2041 O O . ASN A 1 252 ? -22.535 -10.423 9.713 1.00 92.25 252 ASN A O 1
ATOM 2045 N N . GLU A 1 253 ? -22.719 -11.927 11.398 1.00 92.94 253 GLU A N 1
ATOM 2046 C CA . GLU A 1 253 ? -21.435 -11.661 12.054 1.00 92.94 253 GLU A CA 1
ATOM 2047 C C . GLU A 1 253 ? -20.247 -12.078 11.165 1.00 92.94 253 GLU A C 1
ATOM 2049 O O . GLU A 1 253 ? -19.229 -11.394 11.135 1.00 92.94 253 GLU A O 1
ATOM 2054 N N . GLU A 1 254 ? -20.411 -13.097 10.314 1.00 95.69 254 GLU A N 1
ATOM 2055 C CA . GLU A 1 254 ? -19.356 -13.577 9.407 1.00 95.69 254 GLU A CA 1
ATOM 2056 C C . GLU A 1 254 ? -19.083 -12.650 8.215 1.00 95.69 254 GLU A C 1
ATOM 2058 O O . GLU A 1 254 ? -18.059 -12.783 7.536 1.00 95.69 254 GLU A O 1
ATOM 2063 N N . HIS A 1 255 ? -19.998 -11.725 7.905 1.00 94.44 255 HIS A N 1
ATOM 2064 C CA . HIS A 1 255 ? -19.880 -10.882 6.716 1.00 94.44 255 HIS A CA 1
ATOM 2065 C C . HIS A 1 255 ? -18.595 -10.044 6.729 1.00 94.44 255 HIS A C 1
ATOM 2067 O O . HIS A 1 255 ? -17.870 -10.016 5.732 1.00 94.44 255 HIS A O 1
ATOM 2073 N N . VAL A 1 256 ? -18.306 -9.397 7.862 1.00 95.25 256 VAL A N 1
ATOM 2074 C CA . VAL A 1 256 ? -17.173 -8.473 7.998 1.00 95.25 256 VAL A CA 1
ATOM 2075 C C . VAL A 1 256 ? -15.831 -9.225 7.959 1.00 95.25 256 VAL A C 1
ATOM 2077 O O . VAL A 1 256 ? -15.030 -8.917 7.071 1.00 95.25 256 VAL A O 1
ATOM 2080 N N . PRO A 1 257 ? -15.582 -10.271 8.776 1.00 97.75 257 PRO A N 1
ATOM 2081 C CA . PRO A 1 257 ? -14.348 -11.059 8.686 1.00 97.75 257 PRO A CA 1
ATOM 2082 C C . PRO A 1 257 ? -14.107 -11.661 7.299 1.00 97.75 257 PRO A C 1
ATOM 2084 O O . PRO A 1 257 ? -12.989 -11.637 6.772 1.00 97.75 257 PRO A O 1
ATOM 2087 N N . ARG A 1 258 ? -15.162 -12.184 6.659 1.00 97.81 258 ARG A N 1
ATOM 2088 C CA . ARG A 1 258 ? -15.069 -12.768 5.315 1.00 97.81 258 ARG A CA 1
ATOM 2089 C C . ARG A 1 258 ? -14.666 -11.722 4.280 1.00 97.81 258 ARG A C 1
ATOM 2091 O O . ARG A 1 258 ? -13.823 -12.017 3.425 1.00 97.81 258 ARG A O 1
ATOM 2098 N N . GLN A 1 259 ? -15.239 -10.520 4.362 1.00 96.19 259 GLN A N 1
ATOM 2099 C CA . GLN A 1 259 ? -14.879 -9.402 3.498 1.00 96.19 259 GLN A CA 1
ATOM 2100 C C . GLN A 1 259 ? -13.419 -8.992 3.710 1.00 96.19 259 GLN A C 1
ATOM 2102 O O . GLN A 1 259 ? -12.672 -8.963 2.734 1.00 96.19 259 GLN A O 1
ATOM 2107 N N . LEU A 1 260 ? -12.987 -8.766 4.955 1.00 96.94 260 LEU A N 1
ATOM 2108 C CA . LEU A 1 260 ? -11.610 -8.374 5.281 1.00 96.94 260 LEU A CA 1
ATOM 2109 C C . LEU A 1 260 ? -10.582 -9.387 4.746 1.00 96.94 260 LEU A C 1
ATOM 2111 O O . LEU A 1 260 ? -9.595 -9.008 4.114 1.00 96.94 260 LEU A O 1
ATOM 2115 N N . ARG A 1 261 ? -10.843 -10.696 4.872 1.00 97.88 261 ARG A N 1
ATOM 2116 C CA . ARG A 1 261 ? -9.960 -11.728 4.295 1.00 97.88 261 ARG A CA 1
ATOM 2117 C C . ARG A 1 261 ? -9.971 -11.762 2.771 1.00 97.88 261 ARG A C 1
ATOM 2119 O O . ARG A 1 261 ? -8.938 -12.022 2.152 1.00 97.88 261 ARG A O 1
ATOM 2126 N N . ALA A 1 262 ? -11.129 -11.559 2.144 1.00 96.00 262 ALA A N 1
ATOM 2127 C CA . ALA A 1 262 ? -11.211 -11.476 0.687 1.00 96.00 262 ALA A CA 1
ATOM 2128 C C . ALA A 1 262 ? -10.423 -10.269 0.159 1.00 96.00 262 ALA A C 1
ATOM 2130 O O . ALA A 1 262 ? -9.703 -10.383 -0.834 1.00 96.00 262 ALA A O 1
ATOM 2131 N N . GLU A 1 263 ? -10.519 -9.149 0.869 1.00 94.38 263 GLU A N 1
ATOM 2132 C CA . GLU A 1 263 ? -9.778 -7.916 0.640 1.00 94.38 263 GLU A CA 1
ATOM 2133 C C . GLU A 1 263 ? -8.257 -8.124 0.808 1.00 94.38 263 GLU A C 1
ATOM 2135 O O . GLU A 1 263 ? -7.502 -7.786 -0.107 1.00 94.38 263 GLU A O 1
ATOM 2140 N N . ALA A 1 264 ? -7.809 -8.803 1.870 1.00 95.50 264 ALA A N 1
ATOM 2141 C CA . ALA A 1 264 ? -6.404 -9.177 2.076 1.00 95.50 264 ALA A CA 1
ATOM 2142 C C . ALA A 1 264 ? -5.845 -10.039 0.927 1.00 95.50 264 ALA A C 1
ATOM 2144 O O . ALA A 1 264 ? -4.812 -9.720 0.338 1.00 95.50 264 ALA A O 1
ATOM 2145 N N . ARG A 1 265 ? -6.570 -11.095 0.524 1.00 94.69 265 ARG A N 1
ATOM 2146 C CA . ARG A 1 265 ? -6.173 -11.953 -0.613 1.00 94.69 265 ARG A CA 1
ATOM 2147 C C . ARG A 1 265 ? -6.089 -11.173 -1.923 1.00 94.69 265 ARG A C 1
ATOM 2149 O O . ARG A 1 265 ? -5.249 -11.465 -2.773 1.00 94.69 265 ARG A O 1
ATOM 2156 N N . LYS A 1 266 ? -6.986 -10.203 -2.122 1.00 91.38 266 LYS A N 1
ATOM 2157 C CA . LYS A 1 266 ? -6.989 -9.351 -3.315 1.00 91.38 266 LYS A CA 1
ATOM 2158 C C . LYS A 1 266 ? -5.760 -8.443 -3.350 1.00 91.38 266 LYS A C 1
ATOM 2160 O O . LYS A 1 266 ? -5.174 -8.304 -4.424 1.00 91.38 266 LYS A O 1
ATOM 2165 N N . LEU A 1 267 ? -5.358 -7.877 -2.209 1.00 89.56 267 LEU A N 1
ATOM 2166 C CA . LEU A 1 267 ? -4.128 -7.090 -2.096 1.00 89.56 267 LEU A CA 1
ATOM 2167 C C . LEU A 1 267 ? -2.914 -7.923 -2.505 1.00 89.56 267 LEU A C 1
ATOM 2169 O O . LEU A 1 267 ? -2.216 -7.546 -3.444 1.00 89.56 267 LEU A O 1
ATOM 2173 N N . GLU A 1 268 ? -2.729 -9.102 -1.916 1.00 91.25 268 GLU A N 1
ATOM 2174 C CA . GLU A 1 268 ? -1.582 -9.972 -2.210 1.00 91.25 268 GLU A CA 1
ATOM 2175 C C . GLU A 1 268 ? -1.507 -10.396 -3.674 1.00 91.25 268 GLU A C 1
ATOM 2177 O O . GLU A 1 268 ? -0.454 -10.294 -4.302 1.00 91.25 268 GLU A O 1
ATOM 2182 N N . ARG A 1 269 ? -2.640 -10.796 -4.264 1.00 89.44 269 ARG A N 1
ATOM 2183 C CA . ARG A 1 269 ? -2.706 -11.151 -5.690 1.00 89.44 269 ARG A CA 1
ATOM 2184 C C . ARG A 1 269 ? -2.369 -9.972 -6.606 1.00 89.44 269 ARG A C 1
ATOM 2186 O O . ARG A 1 269 ? -1.909 -10.185 -7.724 1.00 89.44 269 ARG A O 1
ATOM 2193 N N . SER A 1 270 ? -2.600 -8.736 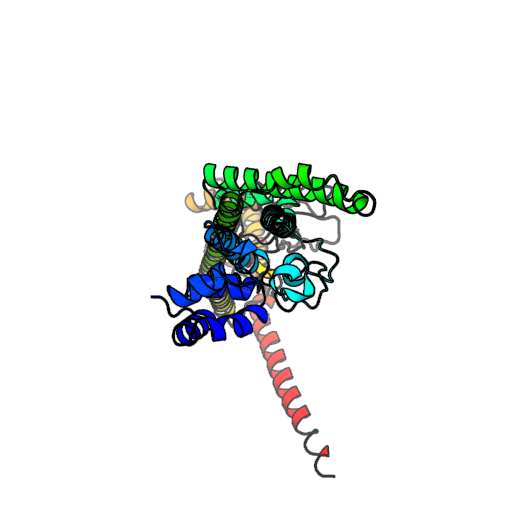-6.159 1.00 84.31 270 SER A N 1
ATOM 2194 C CA . SER A 1 270 ? -2.301 -7.526 -6.934 1.00 84.31 270 SER A CA 1
ATOM 2195 C C . SER A 1 270 ? -0.842 -7.064 -6.823 1.00 84.31 270 SER A C 1
ATOM 2197 O O . SER A 1 270 ? -0.363 -6.343 -7.704 1.00 84.31 270 SER A O 1
ATOM 2199 N N . LEU A 1 271 ? -0.108 -7.510 -5.794 1.00 83.50 271 LEU A N 1
ATOM 2200 C CA . LEU A 1 271 ? 1.272 -7.090 -5.539 1.00 83.50 271 LEU A CA 1
ATOM 2201 C C . LEU A 1 271 ? 2.220 -7.347 -6.725 1.00 83.50 271 LEU A C 1
ATOM 2203 O O . LEU A 1 271 ? 2.943 -6.413 -7.088 1.00 83.50 271 LEU A O 1
ATOM 2207 N N . PRO A 1 272 ? 2.217 -8.520 -7.395 1.00 79.69 272 PRO A N 1
ATOM 2208 C CA . PRO A 1 272 ? 3.125 -8.776 -8.514 1.00 79.69 272 PRO A CA 1
ATOM 2209 C C . PRO A 1 272 ? 2.818 -7.923 -9.748 1.00 79.69 272 PRO A C 1
ATOM 2211 O O . PRO A 1 272 ? 3.735 -7.485 -10.434 1.00 79.69 272 PRO A O 1
ATOM 2214 N N . ALA A 1 273 ? 1.535 -7.661 -10.019 1.00 70.75 273 ALA A N 1
ATOM 2215 C CA . ALA A 1 273 ? 1.070 -7.106 -11.292 1.00 70.75 273 ALA A CA 1
ATOM 2216 C C . ALA A 1 273 ? 1.246 -5.583 -11.433 1.00 70.75 273 ALA A C 1
ATOM 2218 O O . ALA A 1 273 ? 0.908 -5.034 -12.483 1.00 70.75 273 ALA A O 1
ATOM 2219 N N . GLY A 1 274 ? 1.678 -4.896 -10.366 1.00 64.81 274 GLY A N 1
ATOM 2220 C CA . GLY A 1 274 ? 1.718 -3.428 -10.314 1.00 64.81 274 GLY A CA 1
ATOM 2221 C C . GLY A 1 274 ? 0.334 -2.770 -10.407 1.00 64.81 274 GLY A C 1
ATOM 2222 O O . GLY A 1 274 ? 0.227 -1.551 -10.472 1.00 64.81 274 GLY A O 1
ATOM 2223 N N . ASN A 1 275 ? -0.741 -3.568 -10.397 1.00 59.16 275 ASN A N 1
ATOM 2224 C CA . ASN A 1 275 ? -2.095 -3.086 -10.615 1.00 59.16 275 ASN A CA 1
ATOM 2225 C C . ASN A 1 275 ? -2.563 -2.265 -9.415 1.00 59.16 275 ASN A C 1
ATOM 2227 O O . ASN A 1 275 ? -2.971 -2.806 -8.389 1.00 59.16 275 ASN A O 1
ATOM 2231 N N . LYS A 1 276 ? -2.574 -0.943 -9.593 1.00 53.06 276 LYS A N 1
ATOM 2232 C CA . LYS A 1 276 ? -3.070 0.040 -8.628 1.00 53.06 276 LYS A CA 1
ATOM 2233 C C . LYS A 1 276 ? -4.594 0.082 -8.531 1.00 53.06 276 LYS A C 1
ATOM 2235 O O . LYS A 1 276 ? -5.113 1.117 -8.114 1.00 53.06 276 LYS A O 1
ATOM 2240 N N . LYS A 1 277 ? -5.370 -0.962 -8.878 1.00 58.56 277 LYS A N 1
ATOM 2241 C CA . LYS A 1 277 ? -6.755 -1.023 -8.361 1.00 58.56 277 LYS A CA 1
ATOM 2242 C C . LYS A 1 277 ? -6.577 -1.046 -6.858 1.00 58.56 277 LYS A C 1
ATOM 2244 O O . LYS A 1 277 ? -6.221 -2.095 -6.336 1.00 58.56 277 LYS A O 1
ATOM 2249 N N . ARG A 1 278 ? -6.709 0.135 -6.230 1.00 62.06 278 ARG A N 1
ATOM 2250 C CA . ARG A 1 278 ? -6.488 0.405 -4.810 1.00 62.06 278 ARG A CA 1
ATOM 2251 C C . ARG A 1 278 ? -7.570 -0.362 -4.074 1.00 62.06 278 ARG A C 1
ATOM 2253 O O . ARG A 1 278 ? -8.592 0.187 -3.673 1.00 62.06 278 ARG A O 1
ATOM 2260 N N . ALA A 1 279 ? -7.421 -1.678 -4.062 1.00 58.91 279 ALA A N 1
ATOM 2261 C CA . ALA A 1 279 ? -8.318 -2.567 -3.389 1.00 58.91 279 ALA A CA 1
ATOM 2262 C C . ALA A 1 279 ? -8.330 -2.064 -1.954 1.00 58.91 279 ALA A C 1
ATOM 2264 O O . ALA A 1 279 ? -7.270 -1.875 -1.363 1.00 58.91 279 ALA A O 1
ATOM 2265 N N . CYS A 1 280 ? -9.530 -1.793 -1.445 1.00 66.94 280 CYS A N 1
ATOM 2266 C CA . CYS A 1 280 ? -9.709 -1.534 -0.023 1.00 66.94 280 CYS A CA 1
ATOM 2267 C C . CYS A 1 280 ? -9.069 -0.216 0.437 1.00 66.94 280 CYS A C 1
ATOM 2269 O O . CYS A 1 280 ? -8.764 -0.058 1.609 1.00 66.94 280 CYS A O 1
ATOM 2271 N N . SER A 1 281 ? -8.885 0.751 -0.469 1.00 75.06 281 SER A N 1
ATOM 2272 C CA . SER A 1 281 ? -8.241 2.030 -0.150 1.00 75.06 281 SER A CA 1
ATOM 2273 C C . SER A 1 281 ? -8.927 2.744 1.017 1.00 75.06 281 SER A C 1
ATOM 2275 O O . SER A 1 281 ? -8.265 3.253 1.906 1.00 75.06 281 SER A O 1
ATOM 2277 N N . TYR A 1 282 ? -10.259 2.688 1.066 1.00 83.81 282 TYR A N 1
ATOM 2278 C CA . TYR A 1 282 ? -11.073 3.259 2.138 1.00 83.81 282 TYR A CA 1
ATOM 2279 C C . TYR A 1 282 ? -10.823 2.650 3.529 1.00 83.81 282 TYR A C 1
ATOM 2281 O O . TYR A 1 282 ? -11.284 3.232 4.500 1.00 83.81 282 TYR A O 1
ATOM 2289 N N . ARG A 1 283 ? -10.137 1.502 3.642 1.00 89.88 283 ARG A N 1
ATOM 2290 C CA . ARG A 1 283 ? -9.801 0.850 4.922 1.00 89.88 283 ARG A CA 1
ATOM 2291 C C . ARG A 1 283 ? -8.572 1.459 5.597 1.00 89.88 283 ARG A C 1
ATOM 2293 O O . ARG A 1 283 ? -8.441 1.342 6.804 1.00 89.88 283 ARG A O 1
ATOM 2300 N N . PHE A 1 284 ? -7.702 2.094 4.813 1.00 88.56 284 PHE A N 1
ATOM 2301 C CA . PHE A 1 284 ? -6.393 2.592 5.250 1.00 88.56 284 PHE A CA 1
ATOM 2302 C C . PHE A 1 284 ? -6.261 4.113 5.142 1.00 88.56 284 PHE A C 1
ATOM 2304 O O . PHE A 1 284 ? -5.206 4.650 5.432 1.00 88.56 284 PHE A O 1
ATOM 2311 N N . VAL A 1 285 ? -7.303 4.809 4.677 1.00 83.94 285 VAL A N 1
ATOM 2312 C CA . VAL A 1 285 ? -7.294 6.279 4.531 1.00 83.94 285 VAL A CA 1
ATOM 2313 C C . VAL A 1 285 ? -7.450 6.991 5.868 1.00 83.94 285 VAL A C 1
ATOM 2315 O O . VAL A 1 285 ? -7.046 8.140 5.995 1.00 83.94 285 VAL A O 1
ATOM 2318 N N . TRP A 1 286 ? -8.065 6.338 6.846 1.00 84.19 286 TRP A N 1
ATOM 2319 C CA . TRP A 1 286 ? -8.449 6.955 8.113 1.00 84.19 286 TRP A CA 1
ATOM 2320 C C . TRP A 1 286 ? -7.406 6.686 9.176 1.00 84.19 286 TRP A C 1
ATOM 2322 O O . TRP A 1 286 ? -6.722 5.675 9.103 1.00 84.19 286 TRP A O 1
ATOM 2332 N N . ALA A 1 287 ? -7.308 7.566 10.167 1.00 82.56 287 ALA A N 1
ATOM 2333 C CA . ALA A 1 287 ? -6.404 7.375 11.296 1.00 82.56 287 ALA A CA 1
ATOM 2334 C C . ALA A 1 287 ? -6.747 6.133 12.148 1.00 82.56 287 ALA A C 1
ATOM 2336 O O . ALA A 1 287 ? -5.863 5.591 12.800 1.00 82.56 287 ALA A O 1
ATOM 2337 N N . PHE A 1 288 ? -8.003 5.676 12.130 1.00 86.31 288 PHE A N 1
ATOM 2338 C CA . PHE A 1 288 ? -8.459 4.488 12.853 1.00 86.31 288 PHE A CA 1
ATOM 2339 C C . PHE A 1 288 ? -8.520 3.235 11.954 1.00 86.31 288 PHE A C 1
ATOM 2341 O O . PHE A 1 288 ? -8.827 3.349 10.758 1.00 86.31 288 PHE A O 1
ATOM 2348 N N . PRO A 1 289 ? -8.332 2.029 12.531 1.00 92.12 289 PRO A N 1
ATOM 2349 C CA . PRO A 1 289 ? -8.433 0.765 11.808 1.00 92.12 289 PRO A CA 1
ATOM 2350 C C . PRO A 1 289 ? -9.791 0.535 11.133 1.00 92.12 289 PRO A C 1
ATOM 2352 O O . PRO A 1 289 ? -10.807 1.156 11.439 1.00 92.12 289 PRO A O 1
ATOM 2355 N N . ALA A 1 290 ? -9.852 -0.457 10.241 1.00 93.88 290 ALA A N 1
ATOM 2356 C CA . ALA A 1 290 ? -11.095 -0.838 9.559 1.00 93.88 290 ALA A CA 1
ATOM 2357 C C . ALA A 1 290 ? -12.233 -1.305 10.490 1.00 93.88 290 ALA A C 1
ATOM 2359 O O . ALA A 1 290 ? -13.364 -1.489 10.022 1.00 93.88 290 ALA A O 1
ATOM 2360 N N . LEU A 1 291 ? -11.919 -1.518 11.768 1.00 95.75 291 LEU A N 1
ATOM 2361 C CA . LEU A 1 291 ? -12.838 -1.832 12.844 1.00 95.75 291 LEU A CA 1
ATOM 2362 C C . LEU A 1 291 ? -12.658 -0.830 13.980 1.00 95.75 291 LEU A C 1
ATOM 2364 O O . LEU A 1 291 ? -11.544 -0.408 14.273 1.00 95.75 291 LEU A O 1
ATOM 2368 N N . VAL A 1 292 ? -13.762 -0.511 14.637 1.00 94.94 292 VAL A N 1
ATOM 2369 C CA . VAL A 1 292 ? -13.819 0.325 15.836 1.00 94.94 292 VAL A CA 1
ATOM 2370 C C . VAL A 1 292 ? -14.736 -0.340 16.862 1.00 94.94 292 VAL A C 1
ATOM 2372 O O . VAL A 1 292 ? -15.584 -1.156 16.474 1.00 94.94 292 VAL A O 1
ATOM 2375 N N . PRO A 1 293 ? -14.620 -0.011 18.155 1.00 96.06 293 PRO A N 1
ATOM 2376 C CA . PRO A 1 293 ? -15.572 -0.471 19.153 1.00 96.06 293 PRO A CA 1
ATOM 2377 C C . PRO A 1 293 ? -16.999 0.019 18.872 1.00 96.06 293 PRO A C 1
ATOM 2379 O O . PRO A 1 293 ? -17.203 1.069 18.258 1.00 96.06 293 PRO A O 1
ATOM 2382 N N . TYR A 1 294 ? -18.006 -0.715 19.346 1.00 94.69 294 TYR A N 1
ATOM 2383 C CA . TYR A 1 294 ? -19.347 -0.136 19.474 1.00 94.69 294 TYR A CA 1
ATOM 2384 C C . TYR A 1 294 ? -19.366 0.926 20.579 1.00 94.69 294 TYR A C 1
ATOM 2386 O O . TYR A 1 294 ? -18.663 0.801 21.582 1.00 94.69 294 TYR A O 1
ATOM 2394 N N . ASP A 1 295 ? -20.242 1.926 20.452 1.00 92.44 295 ASP A N 1
ATOM 2395 C CA . ASP A 1 295 ? -20.333 3.005 21.450 1.00 92.44 295 ASP A CA 1
ATOM 2396 C C . ASP A 1 295 ? -20.744 2.466 22.829 1.00 92.44 295 ASP A C 1
ATOM 2398 O O . ASP A 1 295 ? -20.282 2.953 23.857 1.00 92.44 295 ASP A O 1
ATOM 2402 N N . TRP A 1 296 ? -21.562 1.406 22.877 1.00 93.88 296 TRP A N 1
ATOM 2403 C CA . TRP A 1 296 ? -21.939 0.784 24.148 1.00 93.88 296 TRP A CA 1
ATOM 2404 C C . TRP A 1 296 ? -20.729 0.175 24.878 1.00 93.88 296 TRP A C 1
ATOM 2406 O O . TRP A 1 296 ? -20.726 0.163 26.104 1.00 93.88 296 TRP A O 1
ATOM 2416 N N . CYS A 1 297 ? -19.693 -0.280 24.158 1.00 95.81 297 CYS A N 1
ATOM 2417 C CA . CYS A 1 297 ? -18.459 -0.778 24.771 1.00 95.81 297 CYS A CA 1
ATOM 2418 C C . CYS A 1 297 ? -17.705 0.347 25.482 1.00 95.81 297 CYS A C 1
ATOM 2420 O O . CYS A 1 297 ? -17.199 0.146 26.581 1.00 95.81 297 CYS A O 1
ATOM 2422 N N . LEU A 1 298 ? -17.657 1.532 24.865 1.00 93.06 298 LEU A N 1
ATOM 2423 C CA . LEU A 1 298 ? -17.063 2.719 25.478 1.00 93.06 298 LEU A CA 1
ATOM 2424 C C . LEU A 1 298 ? -17.851 3.140 26.716 1.00 93.06 298 LEU A C 1
ATOM 2426 O O . LEU A 1 298 ? -17.246 3.354 27.757 1.00 93.06 298 LEU A O 1
ATOM 2430 N N . ARG A 1 299 ? -19.188 3.171 26.634 1.00 92.94 299 ARG A N 1
ATOM 2431 C CA . ARG A 1 299 ? -20.046 3.466 27.793 1.00 92.94 299 ARG A CA 1
ATOM 2432 C C . ARG A 1 299 ? -19.850 2.475 28.939 1.00 92.94 299 ARG A C 1
ATOM 2434 O O . ARG A 1 299 ? -19.777 2.903 30.082 1.00 92.94 299 ARG A O 1
ATOM 2441 N N . LEU A 1 300 ? -19.740 1.175 28.642 1.00 94.88 300 LEU A N 1
ATOM 2442 C CA . LEU A 1 300 ? -19.453 0.164 29.665 1.00 94.88 300 LEU A CA 1
ATOM 2443 C C . LEU A 1 300 ? -18.124 0.464 30.354 1.00 94.88 300 LEU A C 1
ATOM 2445 O O . LEU A 1 300 ? -18.056 0.501 31.575 1.00 94.88 300 LEU A O 1
ATOM 2449 N N . PHE A 1 301 ? -17.084 0.704 29.555 1.00 95.00 301 PHE A N 1
ATOM 2450 C CA . PHE A 1 301 ? -15.749 0.984 30.059 1.00 95.00 301 PHE A CA 1
ATOM 2451 C C . PHE A 1 301 ? -15.729 2.215 30.972 1.00 95.00 301 PHE A C 1
ATOM 2453 O O . PHE A 1 301 ? -15.210 2.142 32.083 1.00 95.00 301 PHE A O 1
ATOM 2460 N N . THR A 1 302 ? -16.348 3.323 30.549 1.00 92.06 302 THR A N 1
ATOM 2461 C CA . THR A 1 302 ? -16.423 4.541 31.368 1.00 92.06 302 THR A CA 1
ATOM 2462 C C . THR A 1 302 ? -17.233 4.323 32.645 1.00 92.06 302 THR A C 1
ATOM 2464 O O . THR A 1 302 ? -16.796 4.724 33.717 1.00 92.06 302 THR A O 1
ATOM 2467 N N . GLN A 1 303 ? -18.374 3.638 32.548 1.00 92.56 303 GLN A N 1
ATOM 2468 C CA . GLN A 1 303 ? -19.265 3.386 33.679 1.00 92.56 303 GLN A CA 1
ATOM 2469 C C . GLN A 1 303 ? -18.626 2.485 34.744 1.00 92.56 303 GLN A C 1
ATOM 2471 O O . GLN A 1 303 ? -18.751 2.760 35.936 1.00 92.56 303 GLN A O 1
ATOM 2476 N N . VAL A 1 304 ? -17.918 1.428 34.334 1.00 93.19 304 VAL A N 1
ATOM 2477 C CA . VAL A 1 304 ? -17.200 0.549 35.270 1.00 93.19 304 VAL A CA 1
ATOM 2478 C C . VAL A 1 304 ? -16.089 1.322 35.979 1.00 93.19 304 VAL A C 1
ATOM 2480 O O . VAL A 1 304 ? -15.976 1.229 37.196 1.00 93.19 304 VAL A O 1
ATOM 2483 N N . LEU A 1 305 ? -15.320 2.146 35.262 1.00 91.62 305 LEU A N 1
ATOM 2484 C CA . LEU A 1 305 ? -14.282 2.980 35.878 1.00 91.62 305 LEU A CA 1
ATOM 2485 C C . LEU A 1 305 ? -14.847 3.996 36.880 1.00 91.62 305 LEU A C 1
ATOM 2487 O O . LEU A 1 305 ? -14.250 4.217 37.932 1.00 91.62 305 LEU A O 1
ATOM 2491 N N . GLU A 1 306 ? -15.996 4.602 36.581 1.00 89.81 306 GLU A N 1
ATOM 2492 C CA . GLU A 1 306 ? -16.666 5.538 37.491 1.00 89.81 306 GLU A CA 1
ATOM 2493 C C . GLU A 1 306 ? -17.170 4.845 38.765 1.00 89.81 306 GLU A C 1
ATOM 2495 O O . GLU A 1 306 ? -17.021 5.390 39.858 1.00 89.81 306 GLU A O 1
ATOM 2500 N N . LYS A 1 307 ? -17.740 3.637 38.647 1.00 90.69 307 LYS A N 1
ATOM 2501 C CA . LYS A 1 307 ? -18.307 2.890 39.785 1.00 90.69 307 LYS A CA 1
ATOM 2502 C C . LYS A 1 307 ? -17.247 2.175 40.625 1.00 90.69 307 LYS A C 1
ATOM 2504 O O . LYS A 1 307 ? -17.343 2.162 41.849 1.00 90.69 307 LYS A O 1
ATOM 2509 N N . SER A 1 308 ? -16.266 1.553 39.979 1.00 88.25 308 SER A N 1
ATOM 2510 C CA . SER A 1 308 ? -15.239 0.727 40.628 1.00 88.25 308 SER A CA 1
ATOM 2511 C C . SER A 1 308 ? -13.968 1.500 40.983 1.00 88.25 308 SER A C 1
ATOM 2513 O O . SER A 1 308 ? -13.116 0.971 41.694 1.00 88.25 308 SER A O 1
ATOM 2515 N N . GLY A 1 309 ? -13.845 2.745 40.521 1.00 83.62 309 GLY A N 1
ATOM 2516 C CA . GLY A 1 309 ? -12.645 3.554 40.675 1.00 83.62 309 GLY A CA 1
ATOM 2517 C C . GLY A 1 309 ? -11.567 3.230 39.637 1.00 83.62 309 GLY A C 1
ATOM 2518 O O . GLY A 1 309 ? -11.636 2.253 38.881 1.00 83.62 309 GLY A O 1
ATOM 2519 N N . MET A 1 310 ? -10.547 4.091 39.606 1.00 79.81 310 MET A N 1
ATOM 2520 C CA . MET A 1 310 ? -9.351 3.906 38.781 1.00 79.81 310 MET A CA 1
ATOM 2521 C C . MET A 1 310 ? -8.587 2.633 39.198 1.00 79.81 310 MET A C 1
ATOM 2523 O O . MET A 1 310 ? -8.745 2.183 40.335 1.00 79.81 310 MET A O 1
ATOM 2527 N N . PRO A 1 311 ? -7.765 2.044 38.306 1.00 74.62 311 PRO A N 1
ATOM 2528 C CA . PRO A 1 311 ? -6.877 0.928 38.655 1.00 74.62 311 PRO A CA 1
ATOM 2529 C C . PRO A 1 311 ? -6.128 1.174 39.985 1.00 74.62 311 PRO A C 1
ATOM 2531 O O . PRO A 1 311 ? -5.679 2.294 40.240 1.00 74.62 311 PRO A O 1
ATOM 2534 N N . GLY A 1 312 ? -6.091 0.153 40.856 1.00 67.56 312 GLY A N 1
ATOM 2535 C CA . GLY A 1 312 ? -5.606 0.263 42.239 1.00 67.56 312 GLY A CA 1
ATOM 2536 C C . GLY A 1 312 ? -6.235 -0.678 43.288 1.00 67.56 312 GLY A C 1
ATOM 2537 O O . GLY A 1 312 ? -5.991 -0.475 44.477 1.00 67.56 312 GLY A O 1
ATOM 2538 N N . GLY A 1 313 ? -7.040 -1.689 42.911 1.00 68.69 313 GLY A N 1
ATOM 2539 C CA . GLY A 1 313 ? -7.493 -2.713 43.878 1.00 68.69 313 GLY A CA 1
ATOM 2540 C C . GLY A 1 313 ? -8.728 -3.561 43.535 1.00 68.69 313 GLY A C 1
ATOM 2541 O O . GLY A 1 313 ? -8.932 -4.589 44.175 1.00 68.69 313 GLY A O 1
ATOM 2542 N N . VAL A 1 314 ? -9.551 -3.175 42.549 1.00 79.31 314 VAL A N 1
ATOM 2543 C CA . VAL A 1 314 ? -10.764 -3.939 42.154 1.00 79.31 314 VAL A CA 1
ATOM 2544 C C . VAL A 1 314 ? -10.503 -4.898 40.983 1.00 79.31 314 VAL A C 1
ATOM 2546 O O . VAL A 1 314 ? -11.201 -5.895 40.811 1.00 79.31 314 VAL A O 1
ATOM 2549 N N . TYR A 1 315 ? -9.484 -4.615 40.176 1.00 87.38 315 TYR A N 1
ATOM 2550 C CA . TYR A 1 315 ? -9.170 -5.363 38.963 1.00 87.38 315 TYR A CA 1
ATOM 2551 C C . TYR A 1 315 ? -8.206 -6.511 39.270 1.00 87.38 315 TYR A C 1
ATOM 2553 O O . TYR A 1 315 ? -7.310 -6.379 40.102 1.00 87.38 315 TYR A O 1
ATOM 2561 N N . ALA A 1 316 ? -8.353 -7.637 38.567 1.00 89.00 316 ALA A N 1
ATOM 2562 C CA . ALA A 1 316 ? -7.305 -8.653 38.567 1.00 89.00 316 ALA A CA 1
ATOM 2563 C C . ALA A 1 316 ? -5.999 -8.032 38.023 1.00 89.00 316 ALA A C 1
ATOM 2565 O O . ALA A 1 316 ? -6.085 -7.275 37.051 1.00 89.00 316 ALA A O 1
ATOM 2566 N N . PRO A 1 317 ? -4.809 -8.366 38.562 1.00 88.56 317 PRO A N 1
ATOM 2567 C CA . PRO A 1 317 ? -3.554 -7.712 38.171 1.00 88.56 317 PRO A CA 1
ATOM 2568 C C . PRO A 1 317 ? -3.296 -7.713 36.655 1.00 88.56 317 PRO A C 1
ATOM 2570 O O . PRO A 1 317 ? -2.886 -6.707 36.084 1.00 88.56 317 PRO A O 1
ATOM 2573 N N . GLU A 1 318 ? -3.624 -8.818 35.977 1.00 92.12 318 GLU A N 1
ATOM 2574 C CA . GLU A 1 318 ? -3.477 -8.963 34.519 1.00 92.12 318 GLU A CA 1
ATOM 2575 C C . GLU A 1 318 ? -4.412 -8.047 33.710 1.00 92.12 318 GLU A C 1
ATOM 2577 O O . GLU A 1 318 ? -4.110 -7.674 32.577 1.00 92.12 318 GLU A O 1
ATOM 2582 N N . ILE A 1 319 ? -5.574 -7.701 34.267 1.00 94.88 319 ILE A N 1
ATOM 2583 C CA . ILE A 1 319 ? -6.539 -6.788 33.646 1.00 94.88 319 ILE A CA 1
ATOM 2584 C C . ILE A 1 319 ? -6.186 -5.343 33.971 1.00 94.88 319 ILE A C 1
ATOM 2586 O O . ILE A 1 319 ? -6.374 -4.469 33.130 1.00 94.88 319 ILE A O 1
ATOM 2590 N N . GLU A 1 320 ? -5.646 -5.090 35.159 1.00 93.75 320 GLU A N 1
ATOM 2591 C CA . GLU A 1 320 ? -5.253 -3.759 35.603 1.00 93.75 320 GLU A CA 1
ATOM 2592 C C . GLU A 1 320 ? -4.240 -3.114 34.648 1.00 93.75 320 GLU A C 1
ATOM 2594 O O . GLU A 1 320 ? -4.458 -1.996 34.179 1.00 93.75 320 GLU A O 1
ATOM 2599 N N . GLU A 1 321 ? -3.196 -3.853 34.260 1.00 94.00 321 GLU A N 1
ATOM 2600 C CA . GLU A 1 321 ? -2.203 -3.392 33.281 1.00 94.00 321 GLU A CA 1
ATOM 2601 C C . GLU A 1 321 ? -2.856 -3.033 31.933 1.00 94.00 321 GLU A C 1
ATOM 2603 O O . GLU A 1 321 ? -2.566 -1.995 31.328 1.00 94.00 321 GLU A O 1
ATOM 2608 N N . LYS A 1 322 ? -3.809 -3.855 31.481 1.00 96.50 322 LYS A N 1
ATOM 2609 C CA . LYS A 1 322 ? -4.553 -3.625 30.236 1.00 96.50 322 LYS A CA 1
ATOM 2610 C C . LYS A 1 322 ? -5.461 -2.401 30.327 1.00 96.50 322 LYS A C 1
ATOM 2612 O O . LYS A 1 322 ? -5.530 -1.634 29.370 1.00 96.50 322 LYS A O 1
ATOM 2617 N N . VAL A 1 323 ? -6.126 -2.187 31.463 1.00 94.88 323 VAL A N 1
ATOM 2618 C CA . VAL A 1 323 ? -6.956 -1.000 31.720 1.00 94.88 323 VAL A CA 1
ATOM 2619 C C . VAL A 1 323 ? -6.105 0.267 31.652 1.00 94.88 323 VAL A C 1
ATOM 2621 O O . VAL A 1 323 ? -6.505 1.222 30.989 1.00 94.88 323 VAL A O 1
ATOM 2624 N N . VAL A 1 324 ? -4.913 0.265 32.260 1.00 92.94 324 VAL A N 1
ATOM 2625 C CA . VAL A 1 324 ? -3.973 1.397 32.194 1.00 92.94 324 VAL A CA 1
ATOM 2626 C C . VAL A 1 324 ? -3.549 1.678 30.750 1.00 92.94 324 VAL A C 1
ATOM 2628 O O . VAL A 1 324 ? -3.634 2.823 30.303 1.00 92.94 324 VAL A O 1
ATOM 2631 N N . LYS A 1 325 ? -3.169 0.644 29.984 1.00 92.81 325 LYS A N 1
ATOM 2632 C CA . LYS A 1 325 ? -2.808 0.786 28.560 1.00 92.81 325 LYS A CA 1
ATOM 2633 C C . LYS A 1 325 ? -3.963 1.358 27.728 1.00 92.81 325 LYS A C 1
ATOM 2635 O O . LYS A 1 325 ? -3.756 2.217 26.872 1.00 92.81 325 LYS A O 1
ATOM 2640 N N . VAL A 1 326 ? -5.187 0.895 27.980 1.00 94.06 326 VAL A N 1
ATOM 2641 C CA . VAL A 1 326 ? -6.388 1.385 27.293 1.00 94.06 326 VAL A CA 1
ATOM 2642 C C . VAL A 1 326 ? -6.658 2.851 27.622 1.00 94.06 326 VAL A C 1
ATOM 2644 O O . VAL A 1 326 ? -6.927 3.626 26.702 1.00 94.06 326 VAL A O 1
ATOM 2647 N N . LEU A 1 327 ? -6.572 3.224 28.903 1.00 91.06 327 LEU A N 1
ATOM 2648 C CA . LEU A 1 327 ? -6.770 4.593 29.380 1.00 91.06 327 LEU A CA 1
ATOM 2649 C C . LEU A 1 327 ? -5.787 5.567 28.733 1.00 91.06 327 LEU A C 1
ATOM 2651 O O . LEU A 1 327 ? -6.208 6.621 28.257 1.00 91.06 327 LEU A O 1
ATOM 2655 N N . ASP A 1 328 ? -4.507 5.198 28.658 1.00 89.06 328 ASP A N 1
ATOM 2656 C CA . ASP A 1 328 ? -3.472 6.043 28.058 1.00 89.06 328 ASP A CA 1
ATOM 2657 C C . ASP A 1 328 ? -3.782 6.392 26.591 1.00 89.06 328 ASP A C 1
ATOM 2659 O O . ASP A 1 328 ? -3.678 7.551 26.176 1.00 89.06 328 ASP A O 1
ATOM 2663 N N . GLY A 1 329 ? -4.254 5.403 25.825 1.00 88.56 329 GLY A N 1
ATOM 2664 C CA . GLY A 1 329 ? -4.622 5.565 24.419 1.00 88.56 329 GLY A CA 1
ATOM 2665 C C . GLY A 1 329 ? -6.045 6.076 24.170 1.00 88.56 329 GLY A C 1
ATOM 2666 O O . GLY A 1 329 ? -6.398 6.332 23.023 1.00 88.56 329 GLY A O 1
ATOM 2667 N N . LEU A 1 330 ? -6.893 6.244 25.192 1.00 86.69 330 LEU A N 1
ATOM 2668 C CA . LEU A 1 330 ? -8.321 6.549 25.003 1.00 86.69 330 LEU A CA 1
ATOM 2669 C C . LEU A 1 330 ? -8.570 7.938 24.388 1.00 86.69 330 LEU A C 1
ATOM 2671 O O . LEU A 1 330 ? -9.534 8.132 23.641 1.00 86.69 330 LEU A O 1
ATOM 2675 N N . ALA A 1 331 ? -7.698 8.898 24.699 1.00 80.00 331 ALA A N 1
ATOM 2676 C CA . ALA A 1 331 ? -7.835 10.293 24.291 1.00 80.00 331 ALA A CA 1
ATOM 2677 C C . ALA A 1 331 ? -7.294 10.583 22.882 1.00 80.00 331 ALA A C 1
ATOM 2679 O O . ALA A 1 331 ? -7.637 11.610 22.302 1.00 80.00 331 ALA A O 1
ATOM 2680 N N . CYS A 1 332 ? -6.453 9.709 22.322 1.00 82.62 332 CYS A N 1
ATOM 2681 C CA . CYS A 1 332 ? -5.701 10.002 21.102 1.00 82.62 332 CYS A CA 1
ATOM 2682 C C . CYS A 1 332 ? -5.589 8.789 20.175 1.00 82.62 332 CYS A C 1
ATOM 2684 O O . CYS A 1 332 ? -5.694 7.636 20.592 1.00 82.62 332 CYS A O 1
ATOM 2686 N N . VAL A 1 333 ? -5.362 9.061 18.895 1.00 83.44 333 VAL A N 1
ATOM 2687 C CA . VAL A 1 333 ? -5.030 8.042 17.893 1.00 83.44 333 VAL A CA 1
ATOM 2688 C C . VAL A 1 333 ? -3.516 8.014 17.707 1.00 83.44 333 VAL A C 1
ATOM 2690 O O . VAL A 1 333 ? -2.873 9.066 17.750 1.00 83.44 333 VAL A O 1
ATOM 2693 N N . TYR A 1 334 ? -2.933 6.837 17.487 1.00 86.31 334 TYR A N 1
ATOM 2694 C CA . TYR A 1 334 ? -1.513 6.749 17.156 1.00 86.31 334 TYR A CA 1
ATOM 2695 C C . TYR A 1 334 ? -1.294 6.966 15.659 1.00 86.31 334 TYR A C 1
ATOM 2697 O O . TYR A 1 334 ? -2.042 6.488 14.804 1.00 86.31 334 TYR A O 1
ATOM 2705 N N . GLY A 1 335 ? -0.239 7.703 15.338 1.00 82.56 335 GLY A N 1
ATOM 2706 C CA . GLY A 1 335 ? 0.226 7.904 13.982 1.00 82.56 335 GLY A CA 1
ATOM 2707 C C . GLY A 1 335 ? 0.700 6.600 13.378 1.00 82.56 335 GLY A C 1
ATOM 2708 O O . GLY A 1 335 ? 0.940 5.606 14.057 1.00 82.56 335 GLY A O 1
ATOM 2709 N N . ARG A 1 336 ? 0.861 6.608 12.061 1.00 83.31 336 ARG A N 1
ATOM 2710 C CA . ARG A 1 336 ? 1.342 5.452 11.297 1.00 83.31 336 ARG A CA 1
ATOM 2711 C C . ARG A 1 336 ? 2.751 5.006 11.702 1.00 83.31 336 ARG A C 1
ATOM 2713 O O . ARG A 1 336 ? 3.098 3.846 11.526 1.00 83.31 336 ARG A O 1
ATOM 2720 N N . ASP A 1 337 ? 3.554 5.924 12.229 1.00 81.31 337 ASP A N 1
ATOM 2721 C CA . ASP A 1 337 ? 4.884 5.668 12.784 1.00 81.31 337 ASP A CA 1
ATOM 2722 C C . ASP A 1 337 ? 4.850 5.255 14.269 1.00 81.31 337 ASP A C 1
ATOM 2724 O O . ASP A 1 337 ? 5.900 5.071 14.881 1.00 81.31 337 ASP A O 1
ATOM 2728 N N . GLY A 1 338 ? 3.655 5.107 14.848 1.00 86.19 338 GLY A N 1
ATOM 2729 C CA . GLY A 1 338 ? 3.436 4.784 16.254 1.00 86.19 338 GLY A CA 1
ATOM 2730 C C . GLY A 1 338 ? 3.543 5.984 17.192 1.00 86.19 338 GLY A C 1
ATOM 2731 O O . GLY A 1 338 ? 3.374 5.818 18.398 1.00 86.19 338 GLY A O 1
ATOM 2732 N N . THR A 1 339 ? 3.803 7.190 16.677 1.00 86.12 339 THR A N 1
ATOM 2733 C CA . THR A 1 339 ? 3.844 8.383 17.523 1.00 86.12 339 THR A CA 1
ATOM 2734 C C . THR A 1 339 ? 2.455 8.720 18.039 1.00 86.12 339 THR A C 1
ATOM 2736 O O . THR A 1 339 ? 1.454 8.618 17.328 1.00 86.12 339 THR A O 1
ATOM 2739 N N . ARG A 1 340 ? 2.381 9.112 19.308 1.00 85.19 340 ARG A N 1
ATOM 2740 C CA . ARG A 1 340 ? 1.142 9.595 19.903 1.00 85.19 340 ARG A CA 1
ATOM 2741 C C . ARG A 1 340 ? 0.775 10.910 19.231 1.00 85.19 340 ARG A C 1
ATOM 2743 O O . ARG A 1 340 ? 1.574 11.845 19.213 1.00 85.19 340 ARG A O 1
ATOM 2750 N N . LEU A 1 341 ? -0.411 10.976 18.642 1.00 77.62 341 LEU A N 1
ATOM 2751 C CA . LEU A 1 341 ? -0.845 12.188 17.978 1.00 77.62 341 LEU A CA 1
ATOM 2752 C C . LEU A 1 341 ? -1.671 13.038 18.941 1.00 77.62 341 LEU A C 1
ATOM 2754 O O . LEU A 1 341 ? -2.899 13.092 18.854 1.00 77.62 341 LEU A O 1
ATOM 2758 N N . ASP A 1 342 ? -0.977 13.683 19.870 1.00 69.88 342 ASP A N 1
ATOM 2759 C CA . ASP A 1 342 ? -1.603 14.569 20.841 1.00 69.88 342 ASP A CA 1
ATOM 2760 C C . ASP A 1 342 ? -2.245 15.769 20.133 1.00 69.88 342 ASP A C 1
ATOM 2762 O O . ASP A 1 342 ? -1.687 16.342 19.193 1.00 69.88 342 ASP A O 1
ATOM 2766 N N . GLY A 1 343 ? -3.476 16.095 20.531 1.00 57.34 343 GLY A N 1
ATOM 2767 C CA . GLY A 1 343 ? -4.278 17.131 19.893 1.00 57.34 343 GLY A CA 1
ATOM 2768 C C . GLY A 1 343 ? -3.656 18.514 20.071 1.00 57.34 343 GLY A C 1
ATOM 2769 O O . GLY A 1 343 ? -3.870 19.171 21.089 1.00 57.34 343 GLY A O 1
ATOM 2770 N N . GLU A 1 344 ? -2.930 19.000 19.067 1.00 52.53 344 GLU A N 1
ATOM 2771 C CA . GLU A 1 344 ? -2.720 20.438 18.919 1.00 52.53 344 GLU A CA 1
ATOM 2772 C C . GLU A 1 344 ? -4.091 21.095 18.698 1.00 52.53 344 GLU A C 1
ATOM 2774 O O . GLU A 1 344 ? -4.794 20.788 17.733 1.00 52.53 344 GLU A O 1
ATOM 2779 N N . LYS A 1 345 ? -4.467 21.999 19.615 1.00 50.41 345 LYS A N 1
ATOM 2780 C CA . LYS A 1 345 ? -5.788 22.655 19.741 1.00 50.41 345 LYS A CA 1
ATOM 2781 C C . LYS A 1 345 ? -6.357 23.293 18.462 1.00 50.41 345 LYS A C 1
ATOM 2783 O O . LYS A 1 345 ? -7.511 23.704 18.459 1.00 50.41 345 LYS A O 1
ATOM 2788 N N . THR A 1 346 ? -5.564 23.453 17.410 1.00 44.22 346 THR A N 1
ATOM 2789 C CA . THR A 1 346 ? -5.877 24.282 16.238 1.00 44.22 346 THR A CA 1
ATOM 2790 C C . THR A 1 346 ? -6.268 23.499 14.993 1.00 44.22 346 THR A C 1
ATOM 2792 O O . THR A 1 346 ? -6.690 24.107 14.011 1.00 44.22 346 THR A O 1
ATOM 2795 N N . SER A 1 347 ? -6.188 22.170 15.010 1.00 51.12 347 SER A N 1
ATOM 2796 C CA . SER A 1 347 ? -6.724 21.354 13.924 1.00 51.12 347 SER A CA 1
ATOM 2797 C C . SER A 1 347 ? -7.853 20.486 14.464 1.00 51.12 347 SER A C 1
ATOM 2799 O O . SER A 1 347 ? -7.766 19.969 15.570 1.00 51.12 347 SER A O 1
ATOM 2801 N N . SER A 1 348 ? -8.936 20.369 13.700 1.00 47.34 348 SER A N 1
ATOM 2802 C CA . SER A 1 348 ? -10.114 19.510 13.896 1.00 47.34 348 SER A CA 1
ATOM 2803 C C . SER A 1 348 ? -9.787 18.003 13.987 1.00 47.34 348 SER A C 1
ATOM 2805 O O . SER A 1 348 ? -10.323 17.185 13.246 1.00 47.34 348 SER A O 1
ATOM 2807 N N . VAL A 1 349 ? -8.789 17.625 14.786 1.00 50.66 349 VAL A N 1
ATOM 2808 C CA . VAL A 1 349 ? -7.983 16.431 14.565 1.00 50.66 349 VAL A CA 1
ATOM 2809 C C . VAL A 1 349 ? -7.691 15.760 15.927 1.00 50.66 349 VAL A C 1
ATOM 2811 O O . VAL A 1 349 ? -7.059 16.338 16.806 1.00 50.66 349 VAL A O 1
ATOM 2814 N N . ARG A 1 350 ? -8.073 14.471 16.002 1.00 59.16 350 ARG A N 1
ATOM 2815 C CA . ARG A 1 350 ? -7.426 13.324 16.705 1.00 59.16 350 ARG A CA 1
ATOM 2816 C C . ARG A 1 350 ? -7.993 12.795 18.014 1.00 59.16 350 ARG A C 1
ATOM 2818 O O . ARG A 1 350 ? -7.346 11.952 18.632 1.00 59.16 350 ARG A O 1
ATOM 2825 N N . LEU A 1 351 ? -9.200 13.170 18.407 1.00 63.94 351 LEU A N 1
ATOM 2826 C CA . LEU A 1 351 ? -9.848 12.435 19.489 1.00 63.94 351 LEU A CA 1
ATOM 2827 C C . LEU A 1 351 ? -10.279 11.058 18.981 1.00 63.94 351 LEU A C 1
ATOM 2829 O O . LEU A 1 351 ? -10.961 10.955 17.966 1.00 63.94 351 LEU A O 1
ATOM 2833 N N . ARG A 1 352 ? -9.854 9.998 19.674 1.00 78.56 352 ARG A N 1
ATOM 2834 C CA . ARG A 1 352 ? -10.340 8.629 19.432 1.00 78.56 352 ARG A CA 1
ATOM 2835 C C . ARG A 1 352 ? -11.778 8.472 19.934 1.00 78.56 352 ARG A C 1
ATOM 2837 O O . ARG A 1 352 ? -12.585 7.751 19.352 1.00 78.56 352 ARG A O 1
ATOM 2844 N N . THR A 1 353 ? -12.094 9.158 21.026 1.00 78.94 353 THR A N 1
ATOM 2845 C CA . THR A 1 353 ? -13.390 9.106 21.699 1.00 78.94 353 THR A CA 1
ATOM 2846 C C . THR A 1 353 ? -13.860 10.510 22.058 1.00 78.94 353 THR A C 1
ATOM 2848 O O . THR A 1 353 ? -13.045 11.411 22.248 1.00 78.94 353 THR A O 1
ATOM 2851 N N . ALA A 1 354 ? -15.171 10.701 22.158 1.00 74.75 354 ALA A N 1
ATOM 2852 C CA . ALA A 1 354 ? -15.777 11.930 22.658 1.00 74.75 354 ALA A CA 1
ATOM 2853 C C . ALA A 1 354 ? -16.835 11.615 23.714 1.00 74.75 354 ALA A C 1
ATOM 2855 O O . ALA A 1 354 ? -17.382 10.511 23.750 1.00 74.75 354 ALA A O 1
ATOM 2856 N N . GLY A 1 355 ? -17.126 12.598 24.571 1.00 69.44 355 GLY A N 1
ATOM 2857 C CA . GLY A 1 355 ? -18.107 12.436 25.649 1.00 69.44 355 GLY A CA 1
ATOM 2858 C C . GLY A 1 355 ? -17.638 11.509 26.770 1.00 69.44 355 GLY A C 1
ATOM 2859 O O . GLY A 1 355 ? -18.471 10.959 27.479 1.00 69.44 355 GLY A O 1
ATOM 2860 N N . THR A 1 356 ? -16.323 11.323 26.927 1.00 71.62 356 THR A N 1
ATOM 2861 C CA . THR A 1 356 ? -15.733 10.628 28.081 1.00 71.62 356 THR A CA 1
ATOM 2862 C C . THR A 1 356 ? -15.048 11.637 29.013 1.00 71.62 356 THR A C 1
ATOM 2864 O O . THR A 1 356 ? -14.528 12.644 28.514 1.00 71.62 356 THR A O 1
ATOM 2867 N N . PRO A 1 357 ? -14.979 11.380 30.335 1.00 68.44 357 PRO A N 1
ATOM 2868 C CA . PRO A 1 357 ? -14.207 12.203 31.276 1.00 68.44 357 PRO A CA 1
ATOM 2869 C C . PRO A 1 357 ? -12.718 12.347 30.918 1.00 68.44 357 PRO A C 1
ATOM 2871 O O . PRO A 1 357 ? -12.068 13.298 31.342 1.00 68.44 357 PRO A O 1
ATOM 2874 N N . TRP A 1 358 ? -12.185 11.417 30.123 1.00 70.12 358 TRP A N 1
ATOM 2875 C CA . TRP A 1 358 ? -10.771 11.328 29.751 1.00 70.12 358 TRP A CA 1
ATOM 2876 C C . TRP A 1 358 ? -10.476 11.825 28.325 1.00 70.12 358 TRP A C 1
ATOM 2878 O O . TRP A 1 358 ? -9.330 11.797 27.886 1.00 70.12 358 TRP A O 1
ATOM 2888 N N . SER A 1 359 ? -11.492 12.293 27.593 1.00 66.94 359 SER A N 1
ATOM 2889 C CA . SER A 1 359 ? -11.361 12.892 26.257 1.00 66.94 359 SER A CA 1
ATOM 2890 C C . SER A 1 359 ? -11.594 14.400 26.318 1.00 66.94 359 SER A C 1
ATOM 2892 O O . SER A 1 359 ? -12.455 14.856 27.071 1.00 66.94 359 SER A O 1
ATOM 2894 N N . VAL A 1 360 ? -10.893 15.182 25.489 1.00 61.81 360 VAL A N 1
ATOM 2895 C CA . VAL A 1 360 ? -11.200 16.615 25.337 1.00 61.81 360 VAL A CA 1
ATOM 2896 C C . VAL A 1 360 ? -12.641 16.747 24.837 1.00 61.81 360 VAL A C 1
ATOM 2898 O O . VAL A 1 360 ? -13.016 16.136 23.841 1.00 61.81 360 VAL A O 1
ATOM 2901 N N . GLN A 1 361 ? -13.473 17.512 25.540 1.00 59.09 361 GLN A N 1
ATOM 2902 C CA . GLN A 1 361 ? -14.858 17.745 25.131 1.00 59.09 361 GLN A CA 1
ATOM 2903 C C . GLN A 1 361 ? -14.855 18.616 23.862 1.00 59.09 361 GLN A C 1
ATOM 2905 O O . GLN A 1 361 ? -14.340 19.735 23.922 1.00 59.09 361 GLN A O 1
ATOM 2910 N N . PRO A 1 362 ? -15.391 18.152 22.717 1.00 55.72 362 PRO A N 1
ATOM 2911 C CA . PRO A 1 362 ? -15.557 19.023 21.560 1.00 55.72 362 PRO A CA 1
ATOM 2912 C C . PRO A 1 362 ? -16.533 20.159 21.906 1.00 55.72 362 PRO A C 1
ATOM 2914 O O . PRO A 1 362 ? -17.545 19.935 22.571 1.00 55.72 362 PRO A O 1
ATOM 2917 N N . GLU A 1 363 ? -16.243 21.382 21.458 1.00 53.19 363 GLU A N 1
ATOM 2918 C CA . GLU A 1 363 ? -17.141 22.528 21.640 1.00 53.19 363 GLU A CA 1
ATOM 2919 C C . GLU A 1 363 ? -18.447 22.298 20.856 1.00 53.19 363 GLU A C 1
ATOM 2921 O O . GLU A 1 363 ? -18.487 22.407 19.632 1.00 53.19 363 GLU A O 1
ATOM 2926 N N . GLY A 1 364 ? -19.535 21.943 21.547 1.00 56.09 364 GLY A N 1
ATOM 2927 C CA . GLY A 1 364 ? -20.847 21.740 20.926 1.00 56.09 364 GLY A CA 1
ATOM 2928 C C . GLY A 1 364 ? -21.687 20.660 21.604 1.00 56.09 364 GLY A C 1
ATOM 2929 O O . GLY A 1 364 ? -21.204 19.951 22.477 1.00 56.09 364 GLY A O 1
ATOM 2930 N N . LYS A 1 365 ? -22.971 20.573 21.214 1.00 46.28 365 LYS A N 1
ATOM 2931 C CA . LYS A 1 365 ? -24.032 19.716 21.789 1.00 46.28 365 LYS A CA 1
ATOM 2932 C C . LYS A 1 365 ? -23.623 18.238 21.879 1.00 46.28 365 LYS A C 1
ATOM 2934 O O . LYS A 1 365 ? -23.977 17.434 21.021 1.00 46.28 365 LYS A O 1
ATOM 2939 N N . ASN A 1 366 ? -22.903 17.891 22.934 1.00 55.06 366 ASN A N 1
ATOM 2940 C CA . ASN A 1 366 ? -22.639 16.523 23.324 1.00 55.06 366 ASN A CA 1
ATOM 2941 C C . ASN A 1 366 ? -23.845 16.059 24.145 1.00 55.06 366 ASN A C 1
ATOM 2943 O O . ASN A 1 366 ? -24.257 16.739 25.082 1.00 55.06 366 ASN A O 1
ATOM 2947 N N . ASP A 1 367 ? -24.427 14.915 23.807 1.00 62.69 367 ASP A N 1
ATOM 2948 C CA . ASP A 1 367 ? -25.520 14.306 24.578 1.00 62.69 367 ASP A CA 1
ATOM 2949 C C . ASP A 1 367 ? -25.027 13.663 25.891 1.00 62.69 367 ASP A C 1
ATOM 2951 O O . ASP A 1 367 ? -25.782 12.966 26.567 1.00 62.69 367 ASP A O 1
ATOM 2955 N N . GLY A 1 368 ? -23.753 13.890 26.237 1.00 65.25 368 GLY A N 1
ATOM 2956 C CA . GLY A 1 368 ? -23.066 13.328 27.393 1.00 65.25 368 GLY A CA 1
ATOM 2957 C C . GLY A 1 368 ? -22.687 11.858 27.229 1.00 65.25 368 GLY A C 1
ATOM 2958 O O . GLY A 1 368 ? -22.214 11.259 28.189 1.00 65.25 368 GLY A O 1
ATOM 2959 N N . LYS A 1 369 ? -22.897 11.249 26.053 1.00 74.19 369 LYS A N 1
ATOM 2960 C CA . LYS A 1 369 ? -22.650 9.819 25.858 1.00 74.19 369 LYS A CA 1
ATOM 2961 C C . LYS A 1 369 ? -21.281 9.576 25.233 1.00 74.19 369 LYS A C 1
ATOM 2963 O O . LYS A 1 369 ? -20.946 10.149 24.198 1.00 74.19 369 LYS A O 1
ATOM 2968 N N . ALA A 1 370 ? -20.529 8.654 25.833 1.00 76.88 370 ALA A N 1
ATOM 2969 C CA . ALA A 1 370 ? -19.276 8.160 25.277 1.00 76.88 370 ALA A CA 1
ATOM 2970 C C . ALA A 1 370 ? -19.494 7.574 23.868 1.00 76.88 370 ALA A C 1
ATOM 2972 O O . ALA A 1 370 ? -20.338 6.690 23.683 1.00 76.88 370 ALA A O 1
ATOM 2973 N N . LYS A 1 371 ? -18.725 8.054 22.886 1.00 81.75 371 LYS A N 1
ATOM 2974 C CA . LYS A 1 371 ? -18.781 7.620 21.480 1.00 81.75 371 LYS A CA 1
ATOM 2975 C C . LYS A 1 371 ? -17.395 7.526 20.855 1.00 81.75 371 LYS A C 1
ATOM 2977 O O . LYS A 1 371 ? -16.479 8.245 21.258 1.00 81.75 371 LYS A O 1
ATOM 2982 N N . PHE A 1 372 ? -17.253 6.655 19.857 1.00 82.38 372 PHE A N 1
ATOM 2983 C CA . PHE A 1 372 ? -16.035 6.587 19.051 1.00 82.38 372 PHE A CA 1
ATOM 2984 C C . PHE A 1 372 ? -16.088 7.645 17.946 1.00 82.38 372 PHE A C 1
ATOM 2986 O O . PHE A 1 372 ? -17.055 7.701 17.180 1.00 82.38 372 PHE A O 1
ATOM 2993 N N . GLU A 1 373 ? -15.050 8.468 17.840 1.00 81.00 373 GLU A N 1
ATOM 2994 C CA . GLU A 1 373 ? -14.991 9.514 16.823 1.00 81.00 373 GLU A CA 1
ATOM 2995 C C . GLU A 1 373 ? -14.444 8.961 15.507 1.00 81.00 373 GLU A C 1
ATOM 2997 O O . GLU A 1 373 ? -13.415 8.290 15.451 1.00 81.00 373 GLU A O 1
ATOM 3002 N N . THR A 1 374 ? -15.167 9.228 14.418 1.00 65.94 374 THR A N 1
ATOM 3003 C CA . THR A 1 374 ? -14.824 8.723 13.075 1.00 65.94 374 THR A CA 1
ATOM 3004 C C . THR A 1 374 ? -14.569 9.850 12.078 1.00 65.94 374 THR A C 1
ATOM 3006 O O . THR A 1 374 ? -14.733 9.670 10.865 1.00 65.94 374 THR A O 1
ATOM 3009 N N . GLU A 1 375 ? -14.189 11.028 12.583 1.00 67.44 375 GLU A N 1
ATOM 3010 C CA . GLU A 1 375 ? -13.896 12.186 11.748 1.00 67.44 375 GLU A CA 1
ATOM 3011 C C . GLU A 1 375 ? -12.780 11.908 10.737 1.00 67.44 375 GLU A C 1
ATOM 3013 O O . GLU A 1 375 ? -11.872 11.093 10.926 1.00 67.44 375 GLU A O 1
ATOM 3018 N N . ARG A 1 376 ? -12.891 12.590 9.595 1.00 61.38 376 ARG A N 1
ATOM 3019 C CA . ARG A 1 376 ? -12.068 12.356 8.413 1.00 61.38 376 ARG A CA 1
ATOM 3020 C C . ARG A 1 376 ? -10.671 12.934 8.589 1.00 61.38 376 ARG A C 1
ATOM 3022 O O . ARG A 1 376 ? -10.372 14.012 8.084 1.00 61.38 376 ARG A O 1
ATOM 3029 N N . ILE A 1 377 ? -9.808 12.177 9.248 1.00 60.59 377 ILE A N 1
ATOM 3030 C CA . ILE A 1 377 ? -8.401 12.520 9.417 1.00 60.59 377 ILE A CA 1
ATOM 3031 C C . ILE A 1 377 ? -7.592 11.524 8.590 1.00 60.59 377 ILE A C 1
ATOM 3033 O O . ILE A 1 377 ? -7.382 10.387 9.005 1.00 60.59 377 ILE A O 1
ATOM 3037 N N . GLY A 1 378 ? -7.185 11.934 7.390 1.00 57.81 378 GLY A N 1
ATOM 3038 C CA . GLY A 1 378 ? -6.162 11.218 6.631 1.00 57.81 378 GLY A CA 1
ATOM 3039 C C . GLY A 1 378 ? -6.242 11.403 5.118 1.00 57.81 378 GLY A C 1
ATOM 3040 O O . GLY A 1 378 ? -7.319 11.480 4.519 1.00 57.81 378 GLY A O 1
ATOM 3041 N N . ARG A 1 379 ? -5.063 11.513 4.496 1.00 60.41 379 ARG A N 1
ATOM 3042 C CA . ARG A 1 379 ? -4.871 11.476 3.036 1.00 60.41 379 ARG A CA 1
ATOM 3043 C C . ARG A 1 379 ? -4.025 10.278 2.590 1.00 60.41 379 ARG A C 1
ATOM 3045 O O . ARG A 1 379 ? -3.999 9.989 1.389 1.00 60.41 379 ARG A O 1
ATOM 3052 N N . ASP A 1 380 ? -3.435 9.555 3.540 1.00 66.44 380 ASP A N 1
ATOM 3053 C CA . ASP A 1 380 ? -2.396 8.562 3.274 1.00 66.44 380 ASP A CA 1
ATOM 3054 C C . ASP A 1 380 ? -2.947 7.146 3.321 1.00 66.44 380 ASP A C 1
ATOM 3056 O O . ASP A 1 380 ? -3.890 6.842 4.046 1.00 66.44 380 ASP A O 1
ATOM 3060 N N . TYR A 1 381 ? -2.385 6.285 2.477 1.00 77.94 381 TYR A N 1
ATOM 3061 C CA . TYR A 1 381 ? -2.841 4.914 2.274 1.00 77.94 381 TYR A CA 1
ATOM 3062 C C . TYR A 1 381 ? -1.757 3.978 2.792 1.00 77.94 381 TYR A C 1
ATOM 3064 O O . TYR A 1 381 ? -0.984 3.432 1.997 1.00 77.94 381 TYR A O 1
ATOM 3072 N N . ASP A 1 382 ? -1.715 3.795 4.107 1.00 83.81 382 ASP A N 1
ATOM 3073 C CA . ASP A 1 382 ? -0.699 3.007 4.806 1.00 83.81 382 ASP A CA 1
ATOM 3074 C C . ASP A 1 382 ? -1.351 2.174 5.921 1.00 83.81 382 ASP A C 1
ATOM 3076 O O . ASP A 1 382 ? -2.432 2.534 6.390 1.00 83.81 382 ASP A O 1
ATOM 3080 N N . PRO A 1 383 ? -0.775 1.021 6.303 1.00 90.62 383 PRO A N 1
ATOM 3081 C CA . PRO A 1 383 ? -1.297 0.241 7.424 1.00 90.62 383 PRO A CA 1
ATOM 3082 C C . PRO A 1 383 ? -1.190 1.027 8.736 1.00 90.62 383 PRO A C 1
ATOM 3084 O O . PRO A 1 383 ? -0.404 1.966 8.859 1.00 90.62 383 PRO A O 1
ATOM 3087 N N . HIS A 1 384 ? -2.034 0.701 9.706 1.00 91.50 384 HIS A N 1
ATOM 3088 C CA . HIS A 1 384 ? -2.007 1.301 11.040 1.00 91.50 384 HIS A CA 1
ATOM 3089 C C . HIS A 1 384 ? -0.766 0.839 11.796 1.00 91.50 384 HIS A C 1
ATOM 3091 O O . HIS A 1 384 ? -0.259 -0.257 11.554 1.00 91.50 384 HIS A O 1
ATOM 3097 N N . ALA A 1 385 ? -0.263 1.690 12.691 1.00 90.94 385 ALA A N 1
ATOM 3098 C CA . ALA A 1 385 ? 0.832 1.295 13.560 1.00 90.94 385 ALA A CA 1
ATOM 3099 C C . ALA A 1 385 ? 0.390 0.144 14.469 1.00 90.94 385 ALA A C 1
ATOM 3101 O O . ALA A 1 385 ? -0.769 0.082 14.882 1.00 90.94 385 ALA A O 1
ATOM 3102 N N . ASP A 1 386 ? 1.320 -0.741 14.824 1.00 93.94 386 ASP A N 1
ATOM 3103 C CA . ASP A 1 386 ? 0.997 -1.892 15.671 1.00 93.94 386 ASP A CA 1
ATOM 3104 C C . ASP A 1 386 ? 0.417 -1.470 17.023 1.00 93.94 386 ASP A C 1
ATOM 3106 O O . ASP A 1 386 ? -0.535 -2.092 17.479 1.00 93.94 386 ASP A O 1
ATOM 3110 N N . VAL A 1 387 ? 0.889 -0.360 17.600 1.00 93.44 387 VAL A N 1
ATOM 3111 C CA . VAL A 1 387 ? 0.348 0.215 18.845 1.00 93.44 387 VAL A CA 1
ATOM 3112 C C . VAL A 1 387 ? -1.140 0.584 18.743 1.00 93.44 387 VAL A C 1
ATOM 3114 O O . VAL A 1 387 ? -1.888 0.391 19.698 1.00 93.44 387 VAL A O 1
ATOM 3117 N N . GLU A 1 388 ? -1.603 1.048 17.580 1.00 93.25 388 GLU A N 1
ATOM 3118 C CA . GLU A 1 388 ? -3.014 1.378 17.344 1.00 93.25 388 GLU A CA 1
ATOM 3119 C C . GLU A 1 388 ? -3.880 0.110 17.307 1.00 93.25 388 GLU A C 1
ATOM 3121 O O . GLU A 1 388 ? -4.969 0.059 17.882 1.00 93.25 388 GLU A O 1
ATOM 3126 N N . LEU A 1 389 ? -3.376 -0.935 16.647 1.00 96.06 389 LEU A N 1
ATOM 3127 C CA . LEU A 1 389 ? -4.044 -2.232 16.552 1.00 96.06 389 LEU A CA 1
ATOM 3128 C C . LEU A 1 389 ? -4.051 -2.951 17.907 1.00 96.06 389 LEU A C 1
ATOM 3130 O O . LEU A 1 389 ? -5.078 -3.492 18.308 1.00 96.06 389 LEU A O 1
ATOM 3134 N N . GLU A 1 390 ? -2.936 -2.904 18.635 1.00 96.75 390 GLU A N 1
ATOM 3135 C CA . GLU A 1 390 ? -2.816 -3.443 19.989 1.00 96.75 390 GLU A CA 1
ATOM 3136 C C . GLU A 1 390 ? -3.740 -2.735 20.971 1.00 96.75 390 GLU A C 1
ATOM 3138 O O . GLU A 1 390 ? -4.328 -3.397 21.824 1.00 96.75 390 GLU A O 1
ATOM 3143 N N . TRP A 1 391 ? -3.888 -1.409 20.873 1.00 95.94 391 TRP A N 1
ATOM 3144 C CA . TRP A 1 391 ? -4.848 -0.683 21.699 1.00 95.94 391 TRP A CA 1
ATOM 3145 C C . TRP A 1 391 ? -6.261 -1.227 21.476 1.00 95.94 391 TRP A C 1
ATOM 3147 O O . TRP A 1 391 ? -6.963 -1.508 22.444 1.00 95.94 391 TRP A O 1
ATOM 3157 N N . LEU A 1 392 ? -6.665 -1.431 20.216 1.00 96.88 392 LEU A N 1
ATOM 3158 C CA . LEU A 1 392 ? -8.005 -1.922 19.886 1.00 96.88 392 LEU A CA 1
ATOM 3159 C C . LEU A 1 392 ? -8.233 -3.340 20.421 1.00 96.88 392 LEU A C 1
ATOM 3161 O O . LEU A 1 392 ? -9.290 -3.624 20.980 1.00 96.88 392 LEU A O 1
ATOM 3165 N N . GLU A 1 393 ? -7.248 -4.220 20.269 1.00 98.19 393 GLU A N 1
ATOM 3166 C CA . GLU A 1 393 ? -7.294 -5.583 20.805 1.00 98.19 393 GLU A CA 1
ATOM 3167 C C . GLU A 1 393 ? -7.386 -5.574 22.334 1.00 98.19 393 GLU A C 1
ATOM 3169 O O . GLU A 1 393 ? -8.297 -6.177 22.900 1.00 98.19 393 GLU A O 1
ATOM 3174 N N . THR A 1 394 ? -6.523 -4.797 22.993 1.00 97.94 394 THR A N 1
ATOM 3175 C CA . THR A 1 394 ? -6.502 -4.657 24.457 1.00 97.94 394 THR A CA 1
ATOM 3176 C C . THR A 1 394 ? -7.831 -4.097 24.971 1.00 97.94 394 THR A C 1
ATOM 3178 O O . THR A 1 394 ? -8.389 -4.610 25.940 1.00 97.94 394 THR A O 1
ATOM 3181 N N . PHE A 1 395 ? -8.388 -3.086 24.298 1.00 97.56 395 PHE A N 1
ATOM 3182 C CA . PHE A 1 395 ? -9.691 -2.509 24.629 1.00 97.56 395 PHE A CA 1
ATOM 3183 C C . PHE A 1 395 ? -10.797 -3.568 24.586 1.00 97.56 395 PHE A C 1
ATOM 3185 O O . PHE A 1 395 ? -11.601 -3.684 25.510 1.00 97.56 395 PHE A O 1
ATOM 3192 N N . VAL A 1 396 ? -10.832 -4.367 23.519 1.00 98.00 396 VAL A N 1
ATOM 3193 C CA . VAL A 1 396 ? -11.844 -5.409 23.332 1.00 98.00 396 VAL A CA 1
ATOM 3194 C C . VAL A 1 396 ? -11.721 -6.515 24.383 1.00 98.00 396 VAL A C 1
ATOM 3196 O O . VAL A 1 396 ? -12.747 -7.008 24.857 1.00 98.00 396 VAL A O 1
ATOM 3199 N N . GLU A 1 397 ? -10.502 -6.879 24.781 1.00 98.00 397 GLU A N 1
ATOM 3200 C CA . GLU A 1 397 ? -10.253 -7.837 25.864 1.00 98.00 397 GLU A CA 1
ATOM 3201 C C . GLU A 1 397 ? -10.736 -7.317 27.220 1.00 98.00 397 GLU A C 1
ATOM 3203 O O . GLU A 1 397 ? -11.437 -8.034 27.937 1.00 98.00 397 GLU A O 1
ATOM 3208 N N . VAL A 1 398 ? -10.425 -6.060 27.554 1.00 97.56 398 VAL A N 1
ATOM 3209 C CA . VAL A 1 398 ? -10.888 -5.429 28.798 1.00 97.56 398 VAL A CA 1
ATOM 3210 C C . VAL A 1 398 ? -12.413 -5.372 28.837 1.00 97.56 398 VAL A C 1
ATOM 3212 O O . VAL A 1 398 ? -13.016 -5.757 29.834 1.00 97.56 398 VAL A O 1
ATOM 3215 N N . VAL A 1 399 ? -13.059 -4.978 27.737 1.00 97.75 399 VAL A N 1
ATOM 3216 C CA . VAL A 1 399 ? -14.526 -4.968 27.643 1.00 97.75 399 VAL A CA 1
ATOM 3217 C C . VAL A 1 399 ? -15.106 -6.377 27.757 1.00 97.75 399 VAL A C 1
ATOM 3219 O O . VAL A 1 399 ? -16.144 -6.556 28.387 1.00 97.75 399 VAL A O 1
ATOM 3222 N N . ALA A 1 400 ? -14.460 -7.394 27.181 1.00 97.75 400 ALA A N 1
ATOM 3223 C CA . ALA A 1 400 ? -14.908 -8.778 27.317 1.00 97.75 400 ALA A CA 1
ATOM 3224 C C . ALA A 1 400 ? -14.845 -9.268 28.772 1.00 97.75 400 ALA A C 1
ATOM 3226 O O . ALA A 1 400 ? -15.750 -9.977 29.210 1.00 97.75 400 ALA A O 1
ATOM 3227 N N . TRP A 1 401 ? -13.817 -8.866 29.523 1.00 97.12 401 TRP A N 1
ATOM 3228 C CA . TRP A 1 401 ? -13.741 -9.115 30.961 1.00 97.12 401 TRP A CA 1
ATOM 3229 C C . TRP A 1 401 ? -14.824 -8.341 31.726 1.00 97.12 401 TRP A C 1
ATOM 3231 O O . TRP A 1 401 ? -15.567 -8.943 32.498 1.00 97.12 401 TRP A O 1
ATOM 3241 N N . MET A 1 402 ? -14.998 -7.045 31.445 1.00 96.56 402 MET A N 1
ATOM 3242 C CA . MET A 1 402 ? -16.025 -6.221 32.094 1.00 96.56 402 MET A CA 1
ATOM 3243 C C . MET A 1 402 ? -17.434 -6.760 31.853 1.00 96.56 402 MET A C 1
ATOM 3245 O O . MET A 1 402 ? -18.262 -6.744 32.753 1.00 96.56 402 MET A O 1
ATOM 3249 N N . GLU A 1 403 ? -17.714 -7.294 30.663 1.00 96.38 403 GLU A N 1
ATOM 3250 C CA . GLU A 1 403 ? -19.008 -7.916 30.381 1.00 96.38 403 GLU A CA 1
ATOM 3251 C C . GLU A 1 403 ? -19.328 -9.098 31.300 1.00 96.38 403 GLU A C 1
ATOM 3253 O O . GLU A 1 403 ? -20.496 -9.353 31.595 1.00 96.38 403 GLU A O 1
ATOM 3258 N N . LYS A 1 404 ? -18.296 -9.844 31.696 1.00 96.38 404 LYS A N 1
ATOM 3259 C CA . LYS A 1 404 ? -18.429 -11.018 32.550 1.00 96.38 404 LYS A CA 1
ATOM 3260 C C . LYS A 1 404 ? -18.598 -10.618 34.014 1.00 96.38 404 LYS A C 1
ATOM 3262 O O . LYS A 1 404 ? -19.452 -11.183 34.688 1.00 96.38 404 LYS A O 1
ATOM 3267 N N . GLU A 1 405 ? -17.798 -9.664 34.482 1.00 95.38 405 GLU A N 1
ATOM 3268 C CA . GLU A 1 405 ? -17.772 -9.264 35.895 1.00 95.38 405 GLU A CA 1
ATOM 3269 C C . GLU A 1 405 ? -18.867 -8.238 36.251 1.00 95.38 405 GLU A C 1
ATOM 3271 O O . GLU A 1 405 ? -19.324 -8.201 37.390 1.00 95.38 405 GLU A O 1
ATOM 3276 N N . PHE A 1 406 ? -19.354 -7.459 35.276 1.00 95.06 406 PHE A N 1
ATOM 3277 C CA . PHE A 1 406 ? -20.341 -6.385 35.469 1.00 95.06 406 PHE A CA 1
ATOM 3278 C C . PHE A 1 406 ? -21.594 -6.556 34.581 1.00 95.06 406 PHE A C 1
ATOM 3280 O O . PHE A 1 406 ? -21.929 -5.683 33.773 1.00 95.06 406 PHE A O 1
ATOM 3287 N N . PRO A 1 407 ? -22.332 -7.679 34.689 1.00 95.31 407 PRO A N 1
ATOM 3288 C CA . PRO A 1 407 ? -23.434 -7.994 33.776 1.00 95.31 407 PRO A CA 1
ATOM 3289 C C . PRO A 1 407 ? -24.624 -7.024 33.869 1.00 95.31 407 PRO A C 1
ATOM 3291 O O . PRO A 1 407 ? -25.344 -6.847 32.883 1.00 95.31 407 PRO A O 1
ATOM 3294 N N . GLU A 1 408 ? -24.849 -6.391 35.023 1.00 94.06 408 GLU A N 1
ATOM 3295 C CA . GLU A 1 408 ? -25.923 -5.402 35.186 1.00 94.06 408 GLU A CA 1
ATOM 3296 C C . GLU A 1 408 ? -25.598 -4.093 34.455 1.00 94.06 408 GLU A C 1
ATOM 3298 O O . GLU A 1 408 ? -26.452 -3.567 33.737 1.00 94.06 408 GLU A O 1
ATOM 3303 N N . ASP A 1 409 ? -24.342 -3.640 34.510 1.00 93.69 409 ASP A N 1
ATOM 3304 C CA . ASP A 1 409 ? -23.876 -2.480 33.744 1.00 93.69 409 ASP A CA 1
ATOM 3305 C C . ASP A 1 409 ? -23.991 -2.730 32.233 1.00 93.69 409 ASP A C 1
ATOM 3307 O O . ASP A 1 409 ? -24.407 -1.850 31.482 1.00 93.69 409 ASP A O 1
ATOM 3311 N N . VAL A 1 410 ? -23.724 -3.958 31.767 1.00 94.12 410 VAL A N 1
ATOM 3312 C CA . VAL A 1 410 ? -23.913 -4.344 30.355 1.00 94.12 410 VAL A CA 1
ATOM 3313 C C . VAL A 1 410 ? -25.364 -4.178 29.903 1.00 94.12 410 VAL A C 1
ATOM 3315 O O . VAL A 1 410 ? -25.611 -3.706 28.787 1.00 94.12 410 VAL A O 1
ATOM 3318 N N . LYS A 1 411 ? -26.331 -4.600 30.729 1.00 90.19 411 LYS A N 1
ATOM 3319 C CA . LYS A 1 411 ? -27.763 -4.470 30.411 1.00 90.19 411 LYS A CA 1
ATOM 3320 C C . LYS A 1 411 ? -28.161 -3.001 30.315 1.00 90.19 411 LYS A C 1
ATOM 3322 O O . LYS A 1 411 ? -28.851 -2.629 29.366 1.00 90.19 411 LYS A O 1
ATOM 3327 N N . GLU A 1 412 ? -27.678 -2.187 31.250 1.00 90.06 412 GLU A N 1
ATOM 3328 C CA . GLU A 1 412 ? -27.922 -0.747 31.292 1.00 90.06 412 GLU A CA 1
ATOM 3329 C C . GLU A 1 412 ? -27.386 -0.049 30.031 1.00 90.06 412 GLU A C 1
ATOM 3331 O O . GLU A 1 412 ? -28.138 0.619 29.319 1.00 90.06 412 GLU A O 1
ATOM 3336 N N . VAL A 1 413 ? -26.112 -0.264 29.678 1.00 91.62 413 VAL A N 1
ATOM 3337 C CA . VAL A 1 413 ? -25.472 0.466 28.568 1.00 91.62 413 VAL A CA 1
ATOM 3338 C C . VAL A 1 413 ? -25.884 -0.009 27.178 1.00 91.62 413 VAL A C 1
ATOM 3340 O O . VAL A 1 413 ? -25.802 0.777 26.228 1.00 91.62 413 VAL A O 1
ATOM 3343 N N . ARG A 1 414 ? -26.282 -1.276 27.001 1.00 89.25 414 ARG A N 1
ATOM 3344 C CA . ARG A 1 414 ? -26.764 -1.778 25.700 1.00 89.25 414 ARG A CA 1
ATOM 3345 C C . ARG A 1 414 ? -28.181 -1.286 25.402 1.00 89.25 414 ARG A C 1
ATOM 3347 O O . ARG A 1 414 ? -28.477 -1.005 24.241 1.00 89.25 414 ARG A O 1
ATOM 3354 N N . GLY A 1 415 ? -29.020 -1.135 26.429 1.00 82.12 415 GLY A N 1
ATOM 3355 C CA . GLY A 1 415 ? -30.427 -0.764 26.280 1.00 82.12 415 GLY A CA 1
ATOM 3356 C C . GLY A 1 415 ? -31.246 -1.787 25.476 1.00 82.12 415 GLY A C 1
ATOM 3357 O O . GLY A 1 415 ? -30.735 -2.814 25.017 1.00 82.12 415 GLY A O 1
ATOM 3358 N N . SER A 1 416 ? -32.537 -1.507 25.288 1.00 74.25 416 SER A N 1
ATOM 3359 C CA . SER A 1 416 ? -33.442 -2.334 24.470 1.00 74.25 416 SER A CA 1
ATOM 3360 C C . SER A 1 416 ? -33.082 -2.290 22.978 1.00 74.25 416 SER A C 1
ATOM 3362 O O . SER A 1 416 ? -33.090 -3.321 22.300 1.00 74.25 416 SER A O 1
ATOM 3364 N N . ASP A 1 417 ? -32.655 -1.122 22.488 1.00 71.69 417 ASP A N 1
ATOM 3365 C CA . ASP A 1 417 ? -32.337 -0.858 21.077 1.00 71.69 417 ASP A CA 1
ATOM 3366 C C . ASP A 1 417 ? -31.265 -1.796 20.494 1.00 71.69 417 ASP A C 1
ATOM 3368 O O . ASP A 1 417 ? -31.307 -2.146 19.308 1.00 71.69 417 ASP A O 1
ATOM 3372 N N . TRP A 1 418 ? -30.304 -2.243 21.315 1.00 81.06 418 TRP A N 1
ATOM 3373 C CA . TRP A 1 418 ? -29.265 -3.187 20.890 1.00 81.06 418 TRP A CA 1
ATOM 3374 C C . TRP A 1 418 ? -29.848 -4.523 20.411 1.00 81.06 418 TRP A C 1
ATOM 3376 O O . TRP A 1 418 ? -29.349 -5.110 19.444 1.00 81.06 418 TRP A O 1
ATOM 3386 N N . TYR A 1 419 ? -30.914 -4.985 21.070 1.00 76.31 419 TYR A N 1
ATOM 3387 C CA . TYR A 1 419 ? -31.596 -6.240 20.763 1.00 76.31 419 TYR A CA 1
ATOM 3388 C C . TYR A 1 419 ? -32.703 -6.046 19.716 1.00 76.31 419 TYR A C 1
ATOM 3390 O O . TYR A 1 419 ? -32.859 -6.883 18.823 1.00 76.31 419 TYR A O 1
ATOM 3398 N N . GLU A 1 420 ? -33.414 -4.916 19.761 1.00 69.50 420 GLU A N 1
ATOM 3399 C CA . GLU A 1 420 ? -34.519 -4.590 18.846 1.00 69.50 420 GLU A CA 1
ATOM 3400 C C . GLU A 1 420 ? -34.068 -4.239 17.421 1.00 69.50 420 GLU A C 1
ATOM 3402 O O . GLU A 1 420 ? -34.828 -4.405 16.462 1.00 69.50 420 GLU A O 1
ATOM 3407 N N . GLY A 1 421 ? -32.814 -3.812 17.231 1.00 65.56 421 GLY A N 1
ATOM 3408 C CA . GLY A 1 421 ? -32.282 -3.460 15.910 1.00 65.56 421 GLY A CA 1
ATOM 3409 C C . GLY A 1 421 ? -32.422 -4.572 14.858 1.00 65.56 421 GLY A C 1
ATOM 3410 O O . GLY A 1 421 ? -32.626 -4.290 13.672 1.00 65.56 421 GLY A O 1
ATOM 3411 N N . ASN A 1 422 ? -32.393 -5.838 15.285 1.00 66.12 422 ASN A N 1
ATOM 3412 C CA . ASN A 1 422 ? -32.619 -6.989 14.411 1.00 66.12 422 ASN A CA 1
ATOM 3413 C C . ASN A 1 422 ? -34.065 -7.070 13.910 1.00 66.12 422 ASN A C 1
ATOM 3415 O O . ASN A 1 422 ? -34.289 -7.398 12.743 1.00 66.12 422 ASN A O 1
ATOM 3419 N N . GLU A 1 423 ? -35.029 -6.719 14.756 1.00 69.25 423 GLU A N 1
ATOM 3420 C CA . GLU A 1 423 ? -36.451 -6.748 14.434 1.00 69.25 423 GLU A CA 1
ATOM 3421 C C . GLU A 1 423 ? -36.815 -5.613 13.471 1.00 69.25 423 GLU A C 1
ATOM 3423 O O . GLU A 1 423 ? -37.427 -5.838 12.427 1.00 69.25 423 GLU A O 1
ATOM 3428 N N . VAL A 1 424 ? -36.302 -4.405 13.715 1.00 67.94 424 VAL A N 1
ATOM 3429 C CA . VAL A 1 424 ? -36.473 -3.268 12.797 1.00 67.94 424 VAL A CA 1
ATOM 3430 C C . VAL A 1 424 ? -35.824 -3.549 11.435 1.00 67.94 424 VAL A C 1
ATOM 3432 O O . VAL A 1 424 ? -36.396 -3.235 10.383 1.00 67.94 424 VAL A O 1
ATOM 3435 N N . ALA A 1 425 ? -34.637 -4.165 11.416 1.00 68.38 425 ALA A N 1
ATOM 3436 C CA . ALA A 1 425 ? -33.972 -4.566 10.177 1.00 68.38 425 ALA A CA 1
ATOM 3437 C C . ALA A 1 425 ? -34.743 -5.669 9.432 1.00 68.38 425 ALA A C 1
ATOM 3439 O O . ALA A 1 425 ? -34.826 -5.622 8.198 1.00 68.38 425 ALA A O 1
ATOM 3440 N N . ARG A 1 426 ? -35.328 -6.629 10.160 1.00 76.56 426 ARG A N 1
ATOM 3441 C CA . ARG A 1 426 ? -36.203 -7.679 9.620 1.00 76.56 426 ARG A CA 1
ATOM 3442 C C . ARG A 1 426 ? -37.445 -7.074 8.970 1.00 76.56 426 ARG A C 1
ATOM 3444 O O . ARG A 1 426 ? -37.634 -7.262 7.768 1.00 76.56 426 ARG A O 1
ATOM 3451 N N . ILE A 1 427 ? -38.178 -6.229 9.694 1.00 76.00 427 ILE A N 1
ATOM 3452 C CA . ILE A 1 427 ? -39.375 -5.529 9.203 1.00 76.00 427 ILE A CA 1
ATOM 3453 C C . ILE A 1 427 ? -39.053 -4.691 7.955 1.00 76.00 427 ILE A C 1
ATOM 3455 O O . ILE A 1 427 ? -39.793 -4.709 6.971 1.00 76.00 427 ILE A O 1
ATOM 3459 N N . ARG A 1 428 ? -37.918 -3.974 7.933 1.00 75.19 428 ARG A N 1
ATOM 3460 C CA . ARG A 1 428 ? -37.489 -3.210 6.744 1.00 75.19 428 ARG A CA 1
ATOM 3461 C C . ARG A 1 428 ? -37.205 -4.108 5.536 1.00 75.19 428 ARG A C 1
ATOM 3463 O O . ARG A 1 428 ? -37.526 -3.719 4.411 1.00 75.19 428 ARG A O 1
ATOM 3470 N N . ARG A 1 429 ? -36.604 -5.290 5.729 1.00 77.06 429 ARG A N 1
ATOM 3471 C CA . ARG A 1 429 ? -36.370 -6.262 4.642 1.00 77.06 429 ARG A CA 1
ATOM 3472 C C . ARG A 1 429 ? -37.675 -6.855 4.128 1.00 77.06 429 ARG A C 1
ATOM 3474 O O . ARG A 1 429 ? -37.831 -6.969 2.915 1.00 77.06 429 ARG A O 1
ATOM 3481 N N . GLU A 1 430 ? -38.600 -7.192 5.018 1.00 82.75 430 GLU A N 1
ATOM 3482 C CA . GLU A 1 430 ? -39.922 -7.714 4.663 1.00 82.75 430 GLU A CA 1
ATOM 3483 C C . GLU A 1 430 ? -40.735 -6.681 3.879 1.00 82.75 430 GLU A C 1
ATOM 3485 O O . GLU A 1 430 ? -41.229 -6.997 2.799 1.00 82.75 430 GLU A O 1
ATOM 3490 N N . LYS A 1 431 ? -40.747 -5.414 4.316 1.00 81.81 431 LYS A N 1
ATOM 3491 C CA . LYS A 1 431 ? -41.362 -4.309 3.560 1.00 81.81 431 LYS A CA 1
ATOM 3492 C C . LYS A 1 431 ? -40.734 -4.117 2.177 1.00 81.81 431 LYS A C 1
ATOM 3494 O O . LYS A 1 431 ? -41.459 -3.905 1.209 1.00 81.81 431 LYS A O 1
ATOM 3499 N N . ARG A 1 432 ? -39.403 -4.219 2.048 1.00 80.88 432 ARG A N 1
ATOM 3500 C CA . ARG A 1 432 ? -38.728 -4.147 0.735 1.00 80.88 432 ARG A CA 1
ATOM 3501 C C . ARG A 1 432 ? -39.119 -5.311 -0.171 1.00 80.88 432 ARG A C 1
ATOM 3503 O O . ARG A 1 432 ? -39.420 -5.072 -1.332 1.00 80.88 432 ARG A O 1
ATOM 3510 N N . ARG A 1 433 ? -39.158 -6.540 0.353 1.00 81.50 433 ARG A N 1
ATOM 3511 C CA . ARG A 1 433 ? -39.602 -7.719 -0.408 1.00 81.50 433 ARG A CA 1
ATOM 3512 C C . ARG A 1 433 ? -41.054 -7.568 -0.860 1.00 81.50 433 ARG A C 1
ATOM 3514 O O . ARG A 1 433 ? -41.314 -7.740 -2.041 1.00 81.50 433 ARG A O 1
ATOM 3521 N N . ALA A 1 434 ? -41.955 -7.155 0.032 1.00 80.88 434 ALA A N 1
ATOM 3522 C CA . ALA A 1 434 ? -43.361 -6.917 -0.295 1.00 80.88 434 ALA A CA 1
ATOM 3523 C C . ALA A 1 434 ? -43.549 -5.800 -1.343 1.00 80.88 434 ALA A C 1
ATOM 3525 O O . ALA A 1 434 ? -44.359 -5.942 -2.257 1.00 80.88 434 ALA A O 1
ATOM 3526 N N . GLY A 1 435 ? -42.762 -4.720 -1.260 1.00 73.31 435 GLY A N 1
ATOM 3527 C CA . GLY A 1 435 ? -42.798 -3.618 -2.226 1.00 73.31 435 GLY A CA 1
ATOM 3528 C C . GLY A 1 435 ? -42.211 -3.964 -3.601 1.00 73.31 435 GLY A C 1
ATOM 3529 O O . GLY A 1 435 ? -42.690 -3.462 -4.615 1.00 73.31 435 GLY A O 1
ATOM 3530 N N . THR A 1 436 ? -41.206 -4.845 -3.676 1.00 61.75 436 THR A N 1
ATOM 3531 C CA . THR A 1 436 ? -40.657 -5.311 -4.964 1.00 61.75 436 THR A CA 1
ATOM 3532 C C . THR A 1 436 ? -41.645 -6.213 -5.712 1.00 61.75 436 THR A C 1
ATOM 3534 O O . THR A 1 436 ? -41.728 -6.116 -6.933 1.00 61.75 436 THR A O 1
ATOM 3537 N N . THR A 1 437 ? -42.458 -7.007 -5.007 1.00 56.34 437 THR A N 1
ATOM 3538 C CA . THR A 1 437 ? -43.478 -7.870 -5.632 1.00 56.34 437 THR A CA 1
ATOM 3539 C C . THR A 1 437 ? -44.649 -7.081 -6.232 1.00 56.34 437 THR A C 1
ATOM 3541 O O . THR A 1 437 ? -45.256 -7.530 -7.199 1.00 56.34 437 THR A O 1
ATOM 3544 N N . GLN A 1 438 ? -44.960 -5.885 -5.716 1.00 53.00 438 GLN A N 1
ATOM 3545 C CA . GLN A 1 438 ? -46.031 -5.045 -6.272 1.00 53.00 438 GLN A CA 1
ATOM 3546 C C . GLN A 1 438 ? -45.617 -4.265 -7.530 1.00 53.00 438 GLN A C 1
ATOM 3548 O O . GLN A 1 438 ? -46.480 -3.907 -8.330 1.00 53.00 438 GLN A O 1
ATOM 3553 N N . ASN A 1 439 ? -44.319 -4.027 -7.747 1.00 48.88 439 ASN A N 1
ATOM 3554 C CA . ASN A 1 439 ? -43.845 -3.247 -8.896 1.00 48.88 439 ASN A CA 1
ATOM 3555 C C . ASN A 1 439 ? -43.507 -4.102 -10.131 1.00 48.88 439 ASN A C 1
ATOM 3557 O O . ASN A 1 439 ? -43.464 -3.579 -11.239 1.00 48.88 439 ASN A O 1
ATOM 3561 N N . THR A 1 440 ? -43.321 -5.416 -9.978 1.00 51.31 440 THR A N 1
ATOM 3562 C CA . THR A 1 440 ? -43.154 -6.339 -11.116 1.00 51.31 440 THR A CA 1
ATOM 3563 C C . THR A 1 440 ? -44.482 -6.765 -11.751 1.00 51.31 440 THR A C 1
ATOM 3565 O O . THR A 1 440 ? -44.482 -7.198 -12.898 1.00 51.31 440 THR A O 1
ATOM 3568 N N . GLY A 1 441 ? -45.617 -6.591 -11.060 1.00 48.84 441 GLY A N 1
ATOM 3569 C CA . GLY A 1 441 ? -46.953 -6.848 -11.617 1.00 48.84 441 GLY A CA 1
ATOM 3570 C C . GLY A 1 441 ? -47.451 -5.754 -12.570 1.00 48.84 441 GLY A C 1
ATOM 3571 O O . GLY A 1 441 ? -48.045 -6.062 -13.597 1.00 48.84 441 GLY A O 1
ATOM 3572 N N . LYS A 1 442 ? -47.145 -4.477 -12.296 1.00 46.72 442 LYS A N 1
ATOM 3573 C CA . LYS A 1 442 ? -47.609 -3.350 -13.130 1.00 46.72 442 LYS A CA 1
ATOM 3574 C C . LYS A 1 442 ? -46.844 -3.173 -14.444 1.00 46.72 442 LYS A C 1
ATOM 3576 O O . LYS A 1 442 ? -47.396 -2.611 -15.383 1.00 46.72 442 LYS A O 1
ATOM 3581 N N . SER A 1 443 ? -45.614 -3.678 -14.550 1.00 46.22 443 SER A N 1
ATOM 3582 C CA . SER A 1 443 ? -44.858 -3.616 -15.811 1.00 46.22 443 SER A CA 1
ATOM 3583 C C . SER A 1 443 ? -45.251 -4.694 -16.828 1.00 46.22 443 SER A C 1
ATOM 3585 O O . SER A 1 443 ? -44.918 -4.541 -17.996 1.00 46.22 443 SER A O 1
ATOM 3587 N N . ASN A 1 444 ? -45.987 -5.742 -16.431 1.00 46.97 444 ASN A N 1
ATOM 3588 C CA . ASN A 1 444 ? -46.506 -6.747 -17.371 1.00 46.97 444 ASN A CA 1
ATOM 3589 C C . ASN A 1 444 ? -47.929 -6.446 -17.878 1.00 46.97 444 ASN A C 1
ATOM 3591 O O . ASN A 1 444 ? -48.307 -6.965 -18.921 1.00 46.97 444 ASN A O 1
ATOM 3595 N N . GLU A 1 445 ? -48.701 -5.576 -17.216 1.00 46.53 445 GLU A N 1
ATOM 3596 C CA . GLU A 1 445 ? -50.011 -5.123 -17.728 1.00 46.53 445 GLU A CA 1
ATOM 3597 C C . GLU A 1 445 ? -49.908 -4.003 -18.779 1.00 46.53 445 GLU A C 1
ATOM 3599 O O . GLU A 1 445 ? -50.851 -3.777 -19.530 1.00 46.53 445 GLU A O 1
ATOM 3604 N N . LEU A 1 446 ? -48.756 -3.334 -18.891 1.00 48.22 446 LEU A N 1
ATOM 3605 C CA . LEU A 1 446 ? -48.481 -2.321 -19.924 1.00 48.22 446 LEU A CA 1
ATOM 3606 C C . LEU A 1 446 ? -47.818 -2.887 -21.192 1.00 48.22 446 LEU A C 1
ATOM 3608 O O . LEU A 1 446 ? -47.545 -2.133 -22.118 1.00 48.22 446 LEU A O 1
ATOM 3612 N N . ALA A 1 447 ? -47.576 -4.201 -21.246 1.00 50.34 447 ALA A N 1
ATOM 3613 C CA . ALA A 1 447 ? -47.083 -4.906 -22.435 1.00 50.34 447 ALA A CA 1
ATOM 3614 C C . ALA A 1 447 ? -48.175 -5.741 -23.140 1.00 50.34 447 ALA A C 1
ATOM 3616 O O . ALA A 1 447 ? -47.887 -6.439 -24.110 1.00 50.34 447 ALA A O 1
ATOM 3617 N N . ILE A 1 448 ? -49.423 -5.677 -22.657 1.00 51.34 448 ILE A N 1
ATOM 3618 C CA . ILE A 1 448 ? -50.607 -6.296 -23.276 1.00 51.34 448 ILE A CA 1
ATOM 3619 C C . ILE A 1 448 ? -51.728 -5.247 -23.361 1.00 51.34 448 ILE A C 1
ATOM 3621 O O . ILE A 1 448 ? -52.822 -5.424 -22.834 1.00 51.34 448 ILE A O 1
ATOM 3625 N N . ARG A 1 449 ? -51.421 -4.114 -23.986 1.00 41.59 449 ARG A N 1
ATOM 3626 C CA . ARG A 1 449 ? -52.321 -3.173 -24.669 1.00 41.59 449 ARG A CA 1
ATOM 3627 C C . ARG A 1 449 ? -51.475 -2.421 -25.683 1.00 41.59 449 ARG A C 1
ATOM 3629 O O . ARG A 1 449 ? -52.045 -2.066 -26.734 1.00 41.59 449 ARG A O 1
#

Sequence (449 aa):
MPKGGRFGRMARDLEKLPCELIEPVLADLGLEQVIRMSKYGGPRVIWSIEYSPTWKEYFRDGRAQVLRRLLAVTDQVETFCFRQNNCNRHYAGSPGEELSFLSSLSRSWTHSNYPAISQDNLQAIWLHKLSVLLARTTETIYKDSDCFKLLKPYLSAADLHALIEIGYKIIVFSKDIEITFLTYNHYRHSVKHDLSRALPADELSTFVALHQRARRARGLAMAAELRRLAALSEAHPTRVKEPWAPQTRRVNEEHVPRQLRAEARKLERSLPAGNKKRACSYRFVWAFPALVPYDWCLRLFTQVLEKSGMPGGVYAPEIEEKVVKVLDGLACVYGRDGTRLDGEKTSSVRLRTAGTPWSVQPEGKNDGKAKFETERIGRDYDPHADVELEWLETFVEVVAWMEKEFPEDVKEVRGSDWYEGNEVARIRREKRRAGTTQNTGKSNELAIR